Protein AF-A0AB33SML1-F1 (afdb_monomer_lite)

pLDDT: mean 74.77, std 20.61, range [31.34, 98.44]

Organism: Shigella flexneri (NCBI:txid623)

Secondary structure (DSSP, 8-state):
-TTTTT--HHHHHHHHHPPPPHHHHHHHHHHHHHHHHHHHTTT---HHHHHHHHHHTT----HHHHHHHHHHTT-----PPPP---------------SSTT----SSTTSEEEEEEEEEEETTEEEEEEEEEETTT--EEEEEEESS--HHHHHHHHHHHHHHH-PPTT-EEEE-S-TTTS-HHHHHHHHHTT-EEEEPPTT-GGGGHHHHHHHHHHHHHTGGG--BSSHHHHHHHHHHIIIIIIIII--BGGGTSB-HHHHHHHHHHHHHHHHTTT----EEEE-SSEEEEES--EEE-TTS-EEEEEEEEE-SSSSSEEEEEEEEE-TT--EEEE---TT-EEEEE-TT--EE---EEEEEE-TTS-EEEEEEPPEEE---EEEEE--

InterPro domains:
  IPR001584 Integrase, catalytic core [PF00665] (107-205)
  IPR001584 Integrase, catalytic core [PF13333] (212-265)
  IPR001584 Integrase, catalytic core [PS50994] (105-268)
  IPR012337 Ribonuclease H-like superfamily [SSF53098] (100-264)
  IPR025948 HTH-like domain [PF13276] (27-83)
  IPR036397 Ribonuclease H superfamily [G3DSA:3.30.420.10] (105-265)
  IPR048020 IS3 transposase [NF033516] (1-264)
  IPR050900 Transposase IS3/IS150/IS904 [PTHR46889] (1-267)

Radius of gyration: 28.96 Å; chains: 1; bounding box: 86×59×76 Å

Sequence (391 aa):
MCQVFGVSRSGYYNWVQHEPSDRKQSDERLKLEIKVAHIRTRETYGTRRLQTELAENGIIVGRDRLARLRKELRLRCKQKRKFRATTNPNHNLPVAPNLLNQTFAPTAPNQVWVADLTYVATQEGWLYLAGIKDVYTCEIVGYAMGERMTKELTGKALFMALRSQRPPAGLIHHSDRGSQYCAYDYRVIQEQSGLKTSMSRKGNCYDNAPMESFWGTLKNESLSHYRFNNRDEAISVIREYIEIFYNRQRRHSRLGNISPAAFRENIIRWLLKKRTNGSVRYCQYTSKVAMIYIEQLELIHKSGDVLYPVKITRKSSGKTAFHLVPFGLNKTHDLLEVEDASEAIRLVIDERHSIRCSTLTATITNKKGKRIKRTGIYSIKGVNIKEYNVR

Foldseek 3Di:
DCVVVVHDPVVVVCVVPPDDDPVRVVLVVVLVVLVVLCVVLLLADDLVLSQVVCVVVVHHDDSVSSVVSCVVVVRHGQFDDDDDDDDDQDDDDDWDDAPCPLVLDDPDWQQEKEKDKDWAQAQVGIKIKIWIATSVLRAGQFMAIDPDDALVRNVRRVVSNCLRPVHDANREYEYEPDVSCVDPVNVVVCVVSNYHYGYDTPRDPSSRVSVVVVVNVCCTSFRVPDHHNDPVVVVVRSCCCRPPNQQQPAFDVVQVGHHSVVSVVVVVVVVLCVVVVNDDAWEWDDDPWKTKTFNDKWWQFPQRKTWGFDYWDDDPPPAQWIFTDIWTAHPVRWTWDFPPFVGGFTFHQDPVRDGDGDWTWTFTQTPVRDTDIDTGHTDIPDGDIDIDTPD

Structure (mmCIF, N/CA/C/O backbone):
data_AF-A0AB33SML1-F1
#
_entry.id   AF-A0AB33SML1-F1
#
loop_
_atom_site.group_PDB
_atom_site.id
_atom_site.type_symbol
_atom_site.label_atom_id
_atom_site.label_alt_id
_atom_site.label_comp_id
_atom_site.label_asym_id
_atom_site.label_entity_id
_atom_site.label_seq_id
_atom_site.pdbx_PDB_ins_code
_atom_site.Cartn_x
_atom_site.Cartn_y
_atom_site.Cartn_z
_atom_site.occupancy
_atom_site.B_iso_or_equiv
_atom_site.auth_seq_id
_atom_site.auth_comp_id
_atom_site.auth_asym_id
_atom_site.auth_atom_id
_atom_site.pdbx_PDB_model_num
ATOM 1 N N . MET A 1 1 ? 45.020 -6.956 -39.368 1.00 81.31 1 MET A N 1
ATOM 2 C CA . MET A 1 1 ? 43.723 -7.172 -38.684 1.00 81.31 1 MET A CA 1
ATOM 3 C C . MET A 1 1 ? 42.748 -8.010 -39.519 1.00 81.31 1 MET A C 1
ATOM 5 O O . MET A 1 1 ? 42.583 -9.164 -39.169 1.00 81.31 1 MET A O 1
ATOM 9 N N . CYS A 1 2 ? 42.152 -7.523 -40.621 1.00 88.88 2 CYS A N 1
ATOM 10 C CA . CYS A 1 2 ? 41.155 -8.302 -41.392 1.00 88.88 2 CYS A CA 1
ATOM 11 C C . CYS A 1 2 ? 41.655 -9.684 -41.872 1.00 88.88 2 CYS A C 1
ATOM 13 O O . CYS A 1 2 ? 40.939 -10.667 -41.743 1.00 88.88 2 CYS A O 1
ATOM 15 N N . GLN A 1 3 ? 42.912 -9.778 -42.326 1.00 88.81 3 GLN A N 1
ATOM 16 C CA . GLN A 1 3 ? 43.559 -11.053 -42.685 1.00 88.81 3 GLN A CA 1
ATOM 17 C C . GLN A 1 3 ? 43.777 -11.994 -41.487 1.00 88.81 3 GLN A C 1
ATOM 19 O O . GLN A 1 3 ? 43.689 -13.200 -41.644 1.00 88.81 3 GLN A O 1
ATOM 24 N N . VAL A 1 4 ? 44.026 -11.448 -40.292 1.00 93.12 4 VAL A N 1
ATOM 25 C CA . VAL A 1 4 ? 44.257 -12.231 -39.062 1.00 93.12 4 VAL A CA 1
ATOM 26 C C . VAL A 1 4 ? 42.950 -12.852 -38.555 1.00 93.12 4 VAL A C 1
ATOM 28 O O . VAL A 1 4 ? 42.961 -13.959 -38.036 1.00 93.12 4 VAL A O 1
ATOM 31 N N . PHE A 1 5 ? 41.822 -12.156 -38.733 1.00 88.31 5 PHE A N 1
ATOM 32 C CA . PHE A 1 5 ? 40.496 -12.597 -38.278 1.00 88.31 5 PHE A CA 1
ATOM 33 C C . PHE A 1 5 ? 39.630 -13.235 -39.380 1.00 88.31 5 PHE A C 1
ATOM 35 O O . PHE A 1 5 ? 38.472 -13.548 -39.124 1.00 88.31 5 PHE A O 1
ATOM 42 N N . GLY A 1 6 ? 40.151 -13.408 -40.602 1.00 91.81 6 GLY A N 1
ATOM 43 C CA . GLY A 1 6 ? 39.415 -14.036 -41.710 1.00 91.81 6 GLY A CA 1
ATOM 44 C C . GLY A 1 6 ? 38.179 -13.260 -42.189 1.00 91.81 6 GLY A C 1
ATOM 45 O O . GLY A 1 6 ? 37.235 -13.864 -42.689 1.00 91.81 6 GLY A O 1
ATOM 46 N N . VAL A 1 7 ? 38.156 -11.930 -42.035 1.00 91.25 7 VAL A N 1
ATOM 47 C CA . VAL A 1 7 ? 37.022 -11.074 -42.436 1.00 91.25 7 VAL A CA 1
ATOM 48 C C . VAL A 1 7 ? 37.357 -10.226 -43.664 1.00 91.25 7 VAL A C 1
ATOM 50 O O . VAL A 1 7 ? 38.503 -9.817 -43.863 1.00 91.25 7 VAL A O 1
ATOM 53 N N . SER A 1 8 ? 36.356 -9.919 -44.496 1.00 93.00 8 SER A N 1
ATOM 54 C CA . SER A 1 8 ? 36.549 -9.045 -45.658 1.00 93.00 8 SER A CA 1
ATOM 55 C C . SER A 1 8 ? 36.752 -7.587 -45.231 1.00 93.00 8 SER A C 1
ATOM 57 O O . SER A 1 8 ? 36.138 -7.104 -44.277 1.00 93.00 8 SER A O 1
ATOM 59 N N . ARG A 1 9 ? 37.599 -6.847 -45.965 1.00 88.50 9 ARG A N 1
ATOM 60 C CA . ARG A 1 9 ? 37.806 -5.408 -45.711 1.00 88.50 9 ARG A CA 1
ATOM 61 C C . ARG A 1 9 ? 36.501 -4.621 -45.875 1.00 88.50 9 ARG A C 1
ATOM 63 O O . ARG A 1 9 ? 36.210 -3.763 -45.052 1.00 88.50 9 ARG A O 1
ATOM 70 N N . SER A 1 10 ? 35.700 -4.944 -46.893 1.00 87.12 10 SER A N 1
ATOM 71 C CA . SER A 1 10 ? 34.400 -4.308 -47.143 1.00 87.12 10 SER A CA 1
ATOM 72 C C . SER A 1 10 ? 33.392 -4.577 -46.025 1.00 87.12 10 SER A C 1
ATOM 74 O O . SER A 1 10 ? 32.721 -3.649 -45.588 1.00 87.12 10 SER A O 1
ATOM 76 N N . GLY A 1 11 ? 33.326 -5.806 -45.502 1.00 87.06 11 GLY A N 1
ATOM 77 C CA . GLY A 1 11 ? 32.474 -6.148 -44.360 1.00 87.06 11 GLY A CA 1
ATOM 78 C C . GLY A 1 11 ? 32.900 -5.432 -43.078 1.00 87.06 11 GLY A C 1
ATOM 79 O O . GLY A 1 11 ? 32.048 -4.937 -42.344 1.00 87.06 11 GLY A O 1
ATOM 80 N N . TYR A 1 12 ? 34.211 -5.302 -42.848 1.00 86.44 12 TYR A N 1
ATOM 81 C CA . TYR A 1 12 ? 34.743 -4.532 -41.724 1.00 86.44 12 TYR A CA 1
ATOM 82 C C . TYR A 1 12 ? 34.356 -3.051 -41.809 1.00 86.44 12 TYR A C 1
ATOM 84 O O . TYR A 1 12 ? 33.802 -2.518 -40.853 1.00 86.44 12 TYR A O 1
ATOM 92 N N . TYR A 1 13 ? 34.591 -2.388 -42.945 1.00 87.88 13 TYR A N 1
ATOM 93 C CA . TYR A 1 13 ? 34.244 -0.970 -43.084 1.00 87.88 13 TYR A CA 1
ATOM 94 C C . TYR A 1 13 ? 32.734 -0.727 -43.087 1.00 87.88 13 TYR A C 1
ATOM 96 O O . TYR A 1 13 ? 32.296 0.263 -42.508 1.00 87.88 13 TYR A O 1
ATOM 104 N N . ASN A 1 14 ? 31.939 -1.645 -43.647 1.00 83.94 14 ASN A N 1
ATOM 105 C CA . ASN A 1 14 ? 30.483 -1.584 -43.541 1.00 83.94 14 ASN A CA 1
ATOM 106 C C . ASN A 1 14 ? 30.053 -1.667 -42.071 1.00 83.94 14 ASN A C 1
ATOM 108 O O . ASN A 1 14 ? 29.314 -0.808 -41.622 1.00 83.94 14 ASN A O 1
ATOM 112 N N . TRP A 1 15 ? 30.600 -2.599 -41.281 1.00 81.25 15 TRP A N 1
ATOM 113 C CA . TRP A 1 15 ? 30.330 -2.679 -39.839 1.00 81.25 15 TRP A CA 1
ATOM 114 C C . TRP A 1 15 ? 30.772 -1.426 -39.063 1.00 81.25 15 TRP A C 1
ATOM 116 O O . TRP A 1 15 ? 30.033 -0.966 -38.195 1.00 81.25 15 TRP A O 1
ATOM 126 N N . VAL A 1 16 ? 31.943 -0.857 -39.381 1.00 82.81 16 VAL A N 1
ATOM 127 C CA . VAL A 1 16 ? 32.456 0.369 -38.738 1.00 82.81 16 VAL A CA 1
ATOM 128 C C . VAL A 1 16 ? 31.575 1.581 -39.042 1.00 82.81 16 VAL A C 1
ATOM 130 O O . VAL A 1 16 ? 31.341 2.394 -38.152 1.00 82.81 16 VAL A O 1
ATOM 133 N N . GLN A 1 17 ? 31.095 1.712 -40.280 1.00 84.00 17 GLN A N 1
ATOM 134 C CA . GLN A 1 17 ? 30.252 2.834 -40.703 1.00 84.00 17 GLN A CA 1
ATOM 135 C C . GLN A 1 17 ? 28.751 2.562 -40.549 1.00 84.00 17 GLN A C 1
ATOM 137 O O . GLN A 1 17 ? 27.939 3.419 -40.886 1.00 84.00 17 GLN A O 1
ATOM 142 N N . HIS A 1 18 ? 28.366 1.386 -40.045 1.00 79.88 18 HIS A N 1
ATOM 143 C CA . HIS A 1 18 ? 26.963 1.018 -39.943 1.00 79.88 18 HIS A CA 1
ATOM 144 C C . HIS A 1 18 ? 26.262 1.868 -38.887 1.00 79.88 18 HIS A C 1
ATOM 146 O O . HIS A 1 18 ? 26.600 1.828 -37.698 1.00 79.88 18 HIS A O 1
ATOM 152 N N . GLU A 1 19 ? 25.226 2.586 -39.307 1.00 81.25 19 GLU A N 1
ATOM 153 C CA . GLU A 1 19 ? 24.327 3.241 -38.371 1.00 81.25 19 GLU A CA 1
ATOM 154 C C . GLU A 1 19 ? 23.597 2.203 -37.501 1.00 81.25 19 GLU A C 1
ATOM 156 O O . GLU A 1 19 ? 23.385 1.056 -37.909 1.00 81.25 19 GLU A O 1
ATOM 161 N N . PRO A 1 20 ? 23.208 2.549 -36.262 1.00 83.38 20 PRO A N 1
ATOM 162 C CA . PRO A 1 20 ? 22.451 1.636 -35.422 1.00 83.38 20 PRO A CA 1
ATOM 163 C C . PRO A 1 20 ? 21.170 1.187 -36.131 1.00 83.38 20 PRO A C 1
ATOM 165 O O . PRO A 1 20 ? 20.349 2.022 -36.500 1.00 83.38 20 PRO A O 1
ATOM 168 N N . SER A 1 21 ? 20.959 -0.127 -36.242 1.00 87.94 21 SER A N 1
ATOM 169 C CA . SER A 1 21 ? 19.704 -0.667 -36.773 1.00 87.94 21 SER A CA 1
ATOM 170 C C . SER A 1 21 ? 18.492 -0.159 -35.987 1.00 87.94 21 SER A C 1
ATOM 172 O O . SER A 1 21 ? 18.600 0.133 -34.790 1.00 87.94 21 SER A O 1
ATOM 174 N N . ASP A 1 22 ? 17.312 -0.147 -36.607 1.00 88.19 22 ASP A N 1
ATOM 175 C CA . ASP A 1 22 ? 16.056 0.268 -35.959 1.00 88.19 22 ASP A CA 1
ATOM 176 C C . ASP A 1 22 ? 15.826 -0.434 -34.620 1.00 88.19 22 ASP A C 1
ATOM 178 O O . ASP A 1 22 ? 15.382 0.163 -33.635 1.00 88.19 22 ASP A O 1
ATOM 182 N N . ARG A 1 23 ? 16.201 -1.716 -34.545 1.00 88.19 23 ARG A N 1
ATOM 183 C CA . ARG A 1 23 ? 16.133 -2.498 -33.311 1.00 88.19 23 ARG A CA 1
ATOM 184 C C . ARG A 1 23 ? 17.064 -1.948 -32.234 1.00 88.19 23 ARG A C 1
ATOM 186 O O . ARG A 1 23 ? 16.650 -1.858 -31.080 1.00 88.19 23 ARG A O 1
ATOM 193 N N . LYS A 1 24 ? 18.300 -1.590 -32.590 1.00 89.31 24 LYS A N 1
ATOM 194 C CA . LYS A 1 24 ? 19.278 -1.008 -31.661 1.00 89.31 24 LYS A CA 1
ATOM 195 C C . LYS A 1 24 ? 18.820 0.373 -31.193 1.00 89.31 24 LYS A C 1
ATOM 197 O O . LYS A 1 24 ? 18.835 0.631 -29.995 1.00 89.31 24 LYS A O 1
ATOM 202 N N . GLN A 1 25 ? 18.307 1.209 -32.095 1.00 91.50 25 GLN A N 1
ATOM 203 C CA . GLN A 1 25 ? 17.731 2.510 -31.735 1.00 91.50 25 GLN A CA 1
ATOM 204 C C . GLN A 1 25 ? 16.506 2.370 -30.816 1.00 91.50 25 GLN A C 1
ATOM 206 O O . GLN A 1 25 ? 16.377 3.094 -29.829 1.00 91.50 25 GLN A O 1
ATOM 211 N N . SER A 1 26 ? 15.612 1.421 -31.109 1.00 92.94 26 SER A N 1
ATOM 212 C CA . SER A 1 26 ? 14.450 1.106 -30.269 1.00 92.94 26 SER A CA 1
ATOM 213 C C . SER A 1 26 ? 14.867 0.592 -28.887 1.00 92.94 26 SER A C 1
ATOM 215 O O . SER A 1 26 ? 14.260 0.967 -27.884 1.00 92.94 26 SER A O 1
ATOM 217 N N . ASP A 1 27 ? 15.908 -0.242 -28.815 1.00 95.12 27 ASP A N 1
ATOM 218 C CA . ASP A 1 27 ? 16.470 -0.721 -27.550 1.00 95.12 27 ASP A CA 1
ATOM 219 C C . ASP A 1 27 ? 17.057 0.428 -26.717 1.00 95.12 27 ASP A C 1
ATOM 221 O O . ASP A 1 27 ? 16.813 0.463 -25.514 1.00 95.12 27 ASP A O 1
ATOM 225 N N . GLU A 1 28 ? 17.764 1.389 -27.319 1.00 94.44 28 GLU A N 1
ATOM 226 C CA . GLU A 1 28 ? 18.300 2.550 -26.589 1.00 94.44 28 GLU A CA 1
ATOM 227 C C . GLU A 1 28 ? 17.195 3.470 -26.049 1.00 94.44 28 GLU A C 1
ATOM 229 O O . GLU A 1 28 ? 17.245 3.868 -24.881 1.00 94.44 28 GLU A O 1
ATOM 234 N N . ARG A 1 29 ? 16.133 3.722 -26.828 1.00 94.19 29 ARG A N 1
ATOM 235 C CA . ARG A 1 29 ? 14.944 4.444 -26.330 1.00 94.19 29 ARG A CA 1
ATOM 236 C C . ARG A 1 29 ? 14.301 3.704 -25.157 1.00 94.19 29 ARG A C 1
ATOM 238 O O . ARG A 1 29 ? 14.052 4.283 -24.104 1.00 94.19 29 ARG A O 1
ATOM 245 N N . LEU A 1 30 ? 14.103 2.395 -25.298 1.00 95.88 30 LEU A N 1
ATOM 246 C CA . LEU A 1 30 ? 13.518 1.564 -24.248 1.00 95.88 30 LEU A CA 1
ATOM 247 C C . LEU A 1 30 ? 14.406 1.490 -22.994 1.00 95.88 30 LEU A C 1
ATOM 249 O O . LEU A 1 30 ? 13.889 1.426 -21.881 1.00 95.88 30 LEU A O 1
ATOM 253 N N . LYS A 1 31 ? 15.736 1.524 -23.132 1.00 97.19 31 LYS A N 1
ATOM 254 C CA . LYS A 1 31 ? 16.663 1.584 -21.990 1.00 97.19 31 LYS A CA 1
ATOM 255 C C . LYS A 1 31 ? 16.444 2.839 -21.146 1.00 97.19 31 LYS A C 1
ATOM 257 O O . LYS A 1 31 ? 16.529 2.738 -19.920 1.00 97.19 31 LYS A O 1
ATOM 262 N N . LEU A 1 32 ? 16.151 3.986 -21.762 1.00 95.56 32 LEU A N 1
ATOM 263 C CA . LEU A 1 32 ? 15.813 5.216 -21.039 1.00 95.56 32 LEU A CA 1
ATOM 264 C C . LEU A 1 32 ? 14.543 5.019 -20.200 1.00 95.56 32 LEU A C 1
ATOM 266 O O . LEU A 1 32 ? 14.569 5.217 -18.986 1.00 95.56 32 LEU A O 1
ATOM 270 N N . GLU A 1 33 ? 13.479 4.515 -20.823 1.00 96.19 33 GLU A N 1
ATOM 271 C CA . GLU A 1 33 ? 12.199 4.248 -20.157 1.00 96.19 33 GLU A CA 1
ATOM 272 C C . GLU A 1 33 ? 12.335 3.246 -19.006 1.00 96.19 33 GLU A C 1
ATOM 274 O O . GLU A 1 33 ? 11.784 3.431 -17.919 1.00 96.19 33 GLU A O 1
ATOM 279 N N . ILE A 1 34 ? 13.145 2.201 -19.200 1.00 96.81 34 ILE A N 1
ATOM 280 C CA . ILE A 1 34 ? 13.464 1.223 -18.157 1.00 96.81 34 ILE A CA 1
ATOM 281 C C . ILE A 1 34 ? 14.149 1.901 -16.965 1.00 96.81 34 ILE A C 1
ATOM 283 O O . ILE A 1 34 ? 13.807 1.577 -15.827 1.00 96.81 34 ILE A O 1
ATOM 287 N N . LYS A 1 35 ? 15.102 2.817 -17.190 1.00 96.31 35 LYS A N 1
ATOM 288 C CA . LYS A 1 35 ? 15.784 3.548 -16.106 1.00 96.31 35 LYS A CA 1
ATOM 289 C C . LYS A 1 35 ? 14.810 4.446 -15.347 1.00 96.31 35 LYS A C 1
ATOM 291 O O . LYS A 1 35 ? 14.786 4.394 -14.119 1.00 96.31 35 LYS A O 1
ATOM 296 N N . VAL A 1 36 ? 13.983 5.209 -16.061 1.00 94.62 36 VAL A N 1
ATOM 297 C CA . VAL A 1 36 ? 12.977 6.099 -15.458 1.00 94.62 36 VAL A CA 1
ATOM 298 C C . VAL A 1 36 ? 11.992 5.292 -14.613 1.00 94.62 36 VAL A C 1
ATOM 300 O O . VAL A 1 36 ? 11.801 5.585 -13.432 1.00 94.62 36 VAL A O 1
ATOM 303 N N . ALA A 1 37 ? 11.434 4.214 -15.167 1.00 94.19 37 ALA A N 1
ATOM 304 C CA . ALA A 1 37 ? 10.523 3.335 -14.439 1.00 94.19 37 ALA A CA 1
ATOM 305 C C . ALA A 1 37 ? 11.213 2.646 -13.247 1.00 94.19 37 ALA A C 1
ATOM 307 O O . ALA A 1 37 ? 10.601 2.454 -12.194 1.00 94.19 37 ALA A O 1
ATOM 308 N N . HIS A 1 38 ? 12.496 2.292 -13.365 1.00 94.94 38 HIS A N 1
ATOM 309 C CA . HIS A 1 38 ? 13.263 1.706 -12.267 1.00 94.94 38 HIS A CA 1
ATOM 310 C C . HIS A 1 38 ? 13.414 2.678 -11.092 1.00 94.94 38 HIS A C 1
ATOM 312 O O . HIS A 1 38 ? 13.145 2.287 -9.958 1.00 94.94 38 HIS A O 1
ATOM 318 N N . ILE A 1 39 ? 13.751 3.942 -11.359 1.00 92.44 39 ILE A N 1
ATOM 319 C CA . ILE A 1 39 ? 13.863 4.989 -10.332 1.00 92.44 39 ILE A CA 1
ATOM 320 C C . ILE A 1 39 ? 12.489 5.293 -9.724 1.00 92.44 39 ILE A C 1
ATOM 322 O O . ILE A 1 39 ? 12.340 5.268 -8.502 1.00 92.44 39 ILE A O 1
ATOM 326 N N . ARG A 1 40 ? 11.455 5.487 -10.557 1.00 89.88 40 ARG A N 1
ATOM 327 C CA . ARG A 1 40 ? 10.078 5.766 -10.105 1.00 89.88 40 ARG A CA 1
ATOM 328 C C . ARG A 1 40 ? 9.535 4.677 -9.179 1.00 89.88 40 ARG A C 1
ATOM 330 O O . ARG A 1 40 ? 8.821 4.961 -8.224 1.00 89.88 40 ARG A O 1
ATOM 337 N N . THR A 1 41 ? 9.914 3.424 -9.426 1.00 91.19 41 THR A N 1
ATOM 338 C CA . THR A 1 41 ? 9.515 2.261 -8.612 1.00 91.19 41 THR A CA 1
ATOM 339 C C . THR A 1 41 ? 10.467 1.985 -7.443 1.00 91.19 41 THR A C 1
ATOM 341 O O . THR A 1 41 ? 10.446 0.893 -6.862 1.00 91.19 41 THR A O 1
ATOM 344 N N . ARG A 1 42 ? 11.308 2.968 -7.088 1.00 91.81 42 ARG A N 1
ATOM 345 C CA . ARG A 1 42 ? 12.308 2.917 -6.005 1.00 91.81 42 ARG A CA 1
ATOM 346 C C . ARG A 1 42 ? 13.279 1.759 -6.130 1.00 91.81 42 ARG A C 1
ATOM 348 O O . ARG A 1 42 ? 13.766 1.232 -5.135 1.00 91.81 42 ARG A O 1
ATOM 355 N N . GLU A 1 43 ? 13.511 1.320 -7.357 1.00 93.81 43 GLU A N 1
ATOM 356 C CA . GLU A 1 43 ? 14.364 0.187 -7.675 1.00 93.81 43 GLU A CA 1
ATOM 357 C C . GLU A 1 43 ? 13.852 -1.136 -7.075 1.00 93.81 43 GLU A C 1
ATOM 359 O O . GLU A 1 43 ? 14.597 -2.100 -6.960 1.00 93.81 43 GLU A O 1
ATOM 364 N N . THR A 1 44 ? 12.573 -1.240 -6.702 1.00 91.75 44 THR A N 1
ATOM 365 C CA . THR A 1 44 ? 12.024 -2.445 -6.040 1.00 91.75 44 THR A CA 1
ATOM 366 C C . THR A 1 44 ? 11.446 -3.464 -7.029 1.00 91.75 44 THR A C 1
ATOM 368 O O . THR A 1 44 ? 11.229 -4.636 -6.696 1.00 91.75 44 THR A O 1
ATOM 371 N N . TYR A 1 45 ? 11.165 -3.043 -8.267 1.00 92.75 45 TYR A N 1
ATOM 372 C CA . TYR A 1 45 ? 10.452 -3.870 -9.238 1.00 92.75 45 TYR A CA 1
ATOM 373 C C . TYR A 1 45 ? 11.394 -4.730 -10.077 1.00 92.75 45 TYR A C 1
ATOM 375 O O . TYR A 1 45 ? 12.240 -4.242 -10.830 1.00 92.75 45 TYR A O 1
ATOM 383 N N . GLY A 1 46 ? 11.169 -6.044 -10.019 1.00 90.75 46 GLY A N 1
ATOM 384 C CA . GLY A 1 46 ? 11.700 -7.015 -10.976 1.00 90.75 46 GLY A CA 1
ATOM 385 C C . GLY A 1 46 ? 10.985 -6.941 -12.328 1.00 90.75 46 GLY A C 1
ATOM 386 O O . GLY A 1 46 ? 10.033 -6.180 -12.499 1.00 90.75 46 GLY A O 1
ATOM 387 N N . THR A 1 47 ? 11.436 -7.740 -13.297 1.00 91.81 47 THR A N 1
ATOM 388 C CA . THR A 1 47 ? 10.972 -7.692 -14.696 1.00 91.81 47 THR A CA 1
ATOM 389 C C . THR A 1 47 ? 9.450 -7.736 -14.819 1.00 91.81 47 THR A C 1
ATOM 391 O O . THR A 1 47 ? 8.882 -6.934 -15.545 1.00 91.81 47 THR A O 1
ATOM 394 N N . ARG A 1 48 ? 8.775 -8.605 -14.054 1.00 89.62 48 ARG A N 1
ATOM 395 C CA . ARG A 1 48 ? 7.314 -8.771 -14.119 1.00 89.62 48 ARG A CA 1
ATOM 396 C C . ARG A 1 48 ? 6.545 -7.513 -13.706 1.00 89.62 48 ARG A C 1
ATOM 398 O O . ARG A 1 48 ? 5.653 -7.087 -14.424 1.00 89.62 48 ARG A O 1
ATOM 405 N N . ARG A 1 49 ? 6.897 -6.904 -12.566 1.00 91.44 49 ARG A N 1
ATOM 406 C CA . ARG A 1 49 ? 6.234 -5.672 -12.099 1.00 91.44 49 ARG A CA 1
ATOM 407 C C . ARG A 1 49 ? 6.579 -4.482 -12.992 1.00 91.44 49 ARG A C 1
ATOM 409 O O . ARG A 1 49 ? 5.703 -3.685 -13.297 1.00 91.44 49 ARG A O 1
ATOM 416 N N . LEU A 1 50 ? 7.828 -4.411 -13.453 1.00 93.81 50 LEU A N 1
ATOM 417 C CA . LEU A 1 50 ? 8.291 -3.339 -14.330 1.00 93.81 50 LEU A CA 1
ATOM 418 C C . LEU A 1 50 ? 7.655 -3.406 -15.728 1.00 93.81 50 LEU A C 1
ATOM 420 O O . LEU A 1 50 ? 7.419 -2.373 -16.332 1.00 93.81 50 LEU A O 1
ATOM 424 N N . GLN A 1 51 ? 7.336 -4.598 -16.236 1.00 94.50 51 GLN A N 1
ATOM 425 C CA . GLN A 1 51 ? 6.620 -4.744 -17.505 1.00 94.50 51 GLN A CA 1
ATOM 426 C C . GLN A 1 51 ? 5.223 -4.112 -17.439 1.00 94.50 51 GLN A C 1
ATOM 428 O O . GLN A 1 51 ? 4.858 -3.358 -18.331 1.00 94.50 51 GLN A O 1
ATOM 433 N N . THR A 1 52 ? 4.460 -4.386 -16.377 1.00 91.75 52 THR A N 1
ATOM 434 C CA . THR A 1 52 ? 3.145 -3.758 -16.161 1.00 91.75 52 THR A CA 1
ATOM 435 C C . THR A 1 52 ? 3.273 -2.251 -15.962 1.00 91.75 52 THR A C 1
ATOM 437 O O . THR A 1 52 ? 2.470 -1.496 -16.493 1.00 91.75 52 THR A O 1
ATOM 440 N N . GLU A 1 53 ? 4.319 -1.813 -15.258 1.00 91.88 53 GLU A N 1
ATOM 441 C CA . GLU A 1 53 ? 4.631 -0.394 -15.094 1.00 91.88 53 GLU A CA 1
ATOM 442 C C . GLU A 1 53 ? 4.852 0.312 -16.436 1.00 91.88 53 GLU A C 1
ATOM 444 O O . GLU A 1 53 ? 4.280 1.369 -16.678 1.00 91.88 53 GLU A O 1
ATOM 449 N N . LEU A 1 54 ? 5.647 -0.282 -17.326 1.00 92.50 54 LEU A N 1
ATOM 450 C CA . LEU A 1 54 ? 5.886 0.251 -18.666 1.00 92.50 54 LEU A CA 1
ATOM 451 C C . LEU A 1 54 ? 4.604 0.234 -19.511 1.00 92.50 54 LEU A C 1
ATOM 453 O O . LEU A 1 54 ? 4.295 1.230 -20.162 1.00 92.50 54 LEU A O 1
ATOM 457 N N . ALA A 1 55 ? 3.815 -0.841 -19.433 1.00 91.81 55 ALA A N 1
ATOM 458 C CA . ALA A 1 55 ? 2.561 -0.964 -20.172 1.00 91.81 55 ALA A CA 1
ATOM 459 C C . ALA A 1 55 ? 1.540 0.126 -19.797 1.00 91.81 55 ALA A C 1
ATOM 461 O O . ALA A 1 55 ? 0.896 0.678 -20.684 1.00 91.81 55 ALA A O 1
ATOM 462 N N . GLU A 1 56 ? 1.433 0.501 -18.517 1.00 86.50 56 GLU A N 1
ATOM 463 C CA . GLU A 1 56 ? 0.571 1.618 -18.087 1.00 86.50 56 GLU A CA 1
ATOM 464 C C . GLU A 1 56 ? 1.029 2.989 -18.608 1.00 86.50 56 GLU A C 1
ATOM 466 O O . GLU A 1 56 ? 0.234 3.923 -18.640 1.00 86.50 56 GLU A O 1
ATOM 471 N N . ASN A 1 57 ? 2.281 3.113 -19.057 1.00 84.75 57 ASN A N 1
ATOM 472 C CA . ASN A 1 57 ? 2.805 4.316 -19.713 1.00 84.75 57 ASN A CA 1
ATOM 473 C C . ASN A 1 57 ? 2.826 4.170 -21.247 1.00 84.75 57 ASN A C 1
ATOM 475 O O . ASN A 1 57 ? 3.544 4.893 -21.928 1.00 84.75 57 ASN A O 1
ATOM 479 N N . GLY A 1 58 ? 2.063 3.218 -21.797 1.00 91.94 58 GLY A N 1
ATOM 480 C CA . GLY A 1 58 ? 1.952 2.991 -23.241 1.00 91.94 58 GLY A CA 1
ATOM 481 C C . GLY A 1 58 ? 3.113 2.206 -23.860 1.00 91.94 58 GLY A C 1
ATOM 482 O O . GLY A 1 58 ? 3.161 2.045 -25.078 1.00 91.94 58 GLY A O 1
ATOM 483 N N . ILE A 1 59 ? 4.042 1.682 -23.056 1.00 92.00 59 ILE A N 1
ATOM 484 C CA . ILE A 1 59 ? 5.236 0.982 -23.544 1.00 92.00 59 ILE A CA 1
ATOM 485 C C . ILE A 1 59 ? 5.027 -0.527 -23.432 1.00 92.00 59 ILE A C 1
ATOM 487 O O . ILE A 1 59 ? 5.193 -1.138 -22.372 1.00 92.00 59 ILE A O 1
ATOM 491 N N . ILE A 1 60 ? 4.691 -1.151 -24.558 1.00 93.94 60 ILE A N 1
ATOM 492 C CA . ILE A 1 60 ? 4.482 -2.597 -24.639 1.00 93.94 60 ILE A CA 1
ATOM 493 C C . ILE A 1 60 ? 5.813 -3.281 -24.961 1.00 93.94 60 ILE A C 1
ATOM 495 O O . ILE A 1 60 ? 6.403 -3.087 -26.022 1.00 93.94 60 ILE A O 1
ATOM 499 N N . VAL A 1 61 ? 6.296 -4.111 -24.035 1.00 93.88 61 VAL A N 1
ATOM 500 C CA . VAL A 1 61 ? 7.564 -4.834 -24.181 1.00 93.88 61 VAL A CA 1
ATOM 501 C C . VAL A 1 61 ? 7.433 -6.280 -23.708 1.00 93.88 61 VAL A C 1
ATOM 503 O O . VAL A 1 61 ? 6.854 -6.562 -22.660 1.00 93.88 61 VAL A O 1
ATOM 506 N N . GLY A 1 62 ? 8.009 -7.213 -24.471 1.00 94.25 62 GLY A N 1
ATOM 507 C CA . GLY A 1 62 ? 8.127 -8.616 -24.074 1.00 94.25 62 GLY A CA 1
ATOM 508 C C . GLY A 1 62 ? 9.080 -8.810 -22.888 1.00 94.25 62 GLY A C 1
ATOM 509 O O . GLY A 1 62 ? 10.102 -8.129 -22.764 1.00 94.25 62 GLY A O 1
ATOM 510 N N . ARG A 1 63 ? 8.770 -9.778 -22.021 1.00 93.94 63 ARG A N 1
ATOM 511 C CA . ARG A 1 63 ? 9.501 -10.021 -20.767 1.00 93.94 63 ARG A CA 1
ATOM 512 C C . ARG A 1 63 ? 10.995 -10.276 -20.981 1.00 93.94 63 ARG A C 1
ATOM 514 O O . ARG A 1 63 ? 11.811 -9.756 -20.223 1.00 93.94 63 ARG A O 1
ATOM 521 N N . ASP A 1 64 ? 11.352 -11.034 -22.012 1.00 95.75 64 ASP A N 1
ATOM 522 C CA . ASP A 1 64 ? 12.740 -11.449 -22.239 1.00 95.75 64 ASP A CA 1
ATOM 523 C C . ASP A 1 64 ? 13.585 -10.301 -22.805 1.00 95.75 64 ASP A C 1
ATOM 525 O O . ASP A 1 64 ? 14.723 -10.098 -22.379 1.00 95.75 64 ASP A O 1
ATOM 529 N N . ARG A 1 65 ? 12.990 -9.458 -23.667 1.00 95.69 65 ARG A N 1
ATOM 530 C CA . ARG A 1 65 ? 13.605 -8.199 -24.121 1.00 95.69 65 ARG A CA 1
ATOM 531 C C . ARG A 1 65 ? 13.872 -7.278 -22.932 1.00 95.69 65 ARG A C 1
ATOM 533 O O . ARG A 1 65 ? 14.989 -6.793 -22.780 1.00 95.69 65 ARG A O 1
ATOM 540 N N . LEU A 1 66 ? 12.887 -7.105 -22.051 1.00 96.75 66 LEU A N 1
ATOM 541 C CA . LEU A 1 66 ? 13.039 -6.305 -20.835 1.00 96.75 66 LEU A CA 1
ATOM 542 C C . LEU A 1 66 ? 14.127 -6.869 -19.903 1.00 96.75 66 LEU A C 1
ATOM 544 O O . LEU A 1 66 ? 14.950 -6.114 -19.388 1.00 96.75 66 LEU A O 1
ATOM 548 N N . ALA A 1 67 ? 14.163 -8.188 -19.694 1.00 96.31 67 ALA A N 1
ATOM 549 C CA . ALA A 1 67 ? 15.166 -8.839 -18.851 1.00 96.31 67 ALA A CA 1
ATOM 550 C C . ALA A 1 67 ? 16.591 -8.669 -19.401 1.00 96.31 67 ALA A C 1
ATOM 552 O O . ALA A 1 67 ? 17.503 -8.328 -18.640 1.00 96.31 67 ALA A O 1
ATOM 553 N N . ARG A 1 68 ? 16.774 -8.851 -20.715 1.00 97.25 68 ARG A N 1
ATOM 554 C CA . ARG A 1 68 ? 18.053 -8.631 -21.402 1.00 97.25 68 ARG A CA 1
ATOM 555 C C . ARG A 1 68 ? 18.532 -7.190 -21.230 1.00 97.25 68 ARG A C 1
ATOM 557 O O . ARG A 1 68 ? 19.635 -6.981 -20.733 1.00 97.25 68 ARG A O 1
ATOM 564 N N . LEU A 1 69 ? 17.688 -6.205 -21.547 1.00 97.12 69 LEU A N 1
ATOM 565 C CA . LEU A 1 69 ? 18.058 -4.787 -21.458 1.00 97.12 69 LEU A CA 1
ATOM 566 C C . LEU A 1 69 ? 18.377 -4.355 -20.023 1.00 97.12 69 LEU A C 1
ATOM 568 O O . LEU A 1 69 ? 19.335 -3.623 -19.794 1.00 97.12 69 LEU A O 1
ATOM 572 N N . ARG A 1 70 ? 17.648 -4.866 -19.023 1.00 96.81 70 ARG A N 1
ATOM 573 C CA . ARG A 1 70 ? 17.990 -4.633 -17.609 1.00 96.81 70 ARG A CA 1
ATOM 574 C C . ARG A 1 70 ? 19.357 -5.195 -17.231 1.00 96.81 70 ARG A C 1
ATOM 576 O O . ARG A 1 70 ? 20.059 -4.572 -16.437 1.00 96.81 70 ARG A O 1
ATOM 583 N N . LYS A 1 71 ? 19.718 -6.370 -17.759 1.00 96.50 71 LYS A N 1
ATOM 584 C CA . LYS A 1 71 ? 21.031 -6.987 -17.530 1.00 96.50 71 LYS A CA 1
ATOM 585 C C . LYS A 1 71 ? 22.141 -6.147 -18.163 1.00 96.50 71 LYS A C 1
ATOM 587 O O . LYS A 1 71 ? 23.135 -5.899 -17.489 1.00 96.50 71 LYS A O 1
ATOM 592 N N . GLU A 1 72 ? 21.945 -5.670 -19.392 1.00 96.44 72 GLU A N 1
ATOM 593 C CA . GLU A 1 72 ? 22.878 -4.758 -20.077 1.00 96.44 72 GLU A CA 1
ATOM 594 C C . GLU A 1 72 ? 23.080 -3.455 -19.292 1.00 96.44 72 GLU A C 1
ATOM 596 O O . GLU A 1 72 ? 24.211 -3.029 -19.080 1.00 96.44 72 GLU A O 1
ATOM 601 N N . LEU A 1 73 ? 21.994 -2.871 -18.775 1.00 96.38 73 LEU A N 1
ATOM 602 C CA . LEU A 1 73 ? 22.028 -1.675 -17.926 1.00 96.38 73 LEU A CA 1
ATOM 603 C C . LEU A 1 73 ? 22.534 -1.929 -16.496 1.00 96.38 73 LEU A C 1
ATOM 605 O O . LEU A 1 73 ? 22.606 -0.993 -15.704 1.00 96.38 73 LEU A O 1
ATOM 609 N N . ARG A 1 74 ? 22.840 -3.183 -16.141 1.00 95.94 74 ARG A N 1
ATOM 610 C CA . ARG A 1 74 ? 23.263 -3.609 -14.796 1.00 95.94 74 ARG A CA 1
ATOM 611 C C . ARG A 1 74 ? 22.276 -3.228 -13.680 1.00 95.94 74 ARG A C 1
ATOM 613 O O . ARG A 1 74 ? 22.663 -3.124 -12.520 1.00 95.94 74 ARG A O 1
ATOM 620 N N . LEU A 1 75 ? 20.987 -3.090 -13.999 1.00 94.19 75 LEU A N 1
ATOM 621 C CA . LEU A 1 75 ? 19.958 -2.731 -13.019 1.00 94.19 75 LEU A CA 1
ATOM 622 C C . LEU A 1 75 ? 19.595 -3.930 -12.135 1.00 94.19 75 LEU A C 1
ATOM 624 O O . LEU A 1 75 ? 19.271 -5.024 -12.622 1.00 94.19 75 LEU A O 1
ATOM 628 N N . ARG A 1 76 ? 19.589 -3.715 -10.819 1.00 90.62 76 ARG A N 1
ATOM 629 C CA . ARG A 1 76 ? 19.245 -4.713 -9.797 1.00 90.62 76 ARG A CA 1
ATOM 630 C C . ARG A 1 76 ? 18.145 -4.179 -8.899 1.00 90.62 76 ARG A C 1
ATOM 632 O O . ARG A 1 76 ? 18.022 -2.980 -8.722 1.00 90.62 76 ARG A O 1
ATOM 639 N N . CYS A 1 77 ? 17.313 -5.076 -8.375 1.00 89.94 77 CYS A N 1
ATOM 640 C CA . CYS A 1 77 ? 16.294 -4.645 -7.426 1.00 89.94 77 CYS A CA 1
ATOM 641 C C . CYS A 1 77 ? 16.934 -4.420 -6.057 1.00 89.94 77 CYS A C 1
ATOM 643 O O . CYS A 1 77 ? 17.729 -5.263 -5.631 1.00 89.94 77 CYS A O 1
ATOM 645 N N . LYS A 1 78 ? 16.541 -3.359 -5.351 1.00 85.44 78 LYS A N 1
ATOM 646 C CA . LYS A 1 78 ? 16.873 -3.182 -3.937 1.00 85.44 78 LYS A CA 1
ATOM 647 C C . LYS A 1 78 ? 16.330 -4.361 -3.132 1.00 85.44 78 LYS A C 1
ATOM 649 O O . LYS A 1 78 ? 15.159 -4.729 -3.244 1.00 85.44 78 LYS A O 1
ATOM 654 N N . GLN A 1 79 ? 17.222 -5.000 -2.382 1.00 76.50 79 GLN A N 1
ATOM 655 C CA . GLN A 1 79 ? 16.903 -6.101 -1.485 1.00 76.50 79 GLN A CA 1
ATOM 656 C C . GLN A 1 79 ? 17.720 -5.965 -0.201 1.00 76.50 79 GLN A C 1
ATOM 658 O O . GLN A 1 79 ? 18.921 -5.691 -0.236 1.00 76.50 79 GLN A O 1
ATOM 663 N N . LYS A 1 80 ? 17.079 -6.218 0.937 1.00 73.62 80 LYS A N 1
ATOM 664 C CA . LYS A 1 80 ? 17.738 -6.483 2.210 1.00 73.62 80 LYS A CA 1
ATOM 665 C C . LYS A 1 80 ? 18.486 -7.814 2.108 1.00 73.62 80 LYS A C 1
ATOM 667 O O . LYS A 1 80 ? 17.958 -8.803 1.599 1.00 73.62 80 LYS A O 1
ATOM 672 N N . ARG A 1 81 ? 19.706 -7.866 2.646 1.00 61.44 81 ARG A N 1
ATOM 673 C CA . ARG A 1 81 ? 20.451 -9.122 2.821 1.00 61.44 81 ARG A CA 1
ATOM 674 C C . ARG A 1 81 ? 19.608 -10.096 3.661 1.00 61.44 81 ARG A C 1
ATOM 676 O O . ARG A 1 81 ? 19.074 -9.700 4.698 1.00 61.44 81 ARG A O 1
ATOM 683 N N . LYS A 1 82 ? 19.457 -11.348 3.206 1.00 53.38 82 LYS A N 1
ATOM 684 C CA . LYS A 1 82 ? 18.662 -12.368 3.916 1.00 53.38 82 LYS A CA 1
ATOM 685 C C . LYS A 1 82 ? 19.164 -12.522 5.356 1.00 53.38 82 LYS A C 1
ATOM 687 O O . LYS A 1 82 ? 20.346 -12.779 5.567 1.00 53.38 82 LYS A O 1
ATOM 692 N N . PHE A 1 83 ? 18.254 -12.405 6.319 1.00 50.19 83 PHE A N 1
ATOM 693 C CA . PHE A 1 83 ? 18.485 -12.829 7.697 1.00 50.19 83 PHE A CA 1
ATOM 694 C C . PHE A 1 83 ? 18.227 -14.341 7.783 1.00 50.19 83 PHE A C 1
ATOM 696 O O . PHE A 1 83 ? 17.191 -14.8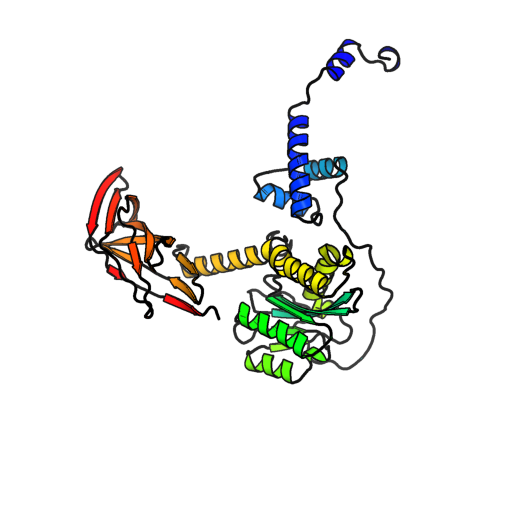03 7.303 1.00 50.19 83 PHE A O 1
ATOM 703 N N . ARG A 1 84 ? 19.167 -15.118 8.337 1.00 37.75 84 ARG A N 1
ATOM 704 C CA . ARG A 1 84 ? 18.943 -16.530 8.690 1.00 37.75 84 ARG A CA 1
ATOM 705 C C . ARG A 1 84 ? 18.356 -16.562 10.100 1.00 37.75 84 ARG A C 1
ATOM 707 O O . ARG A 1 84 ? 19.022 -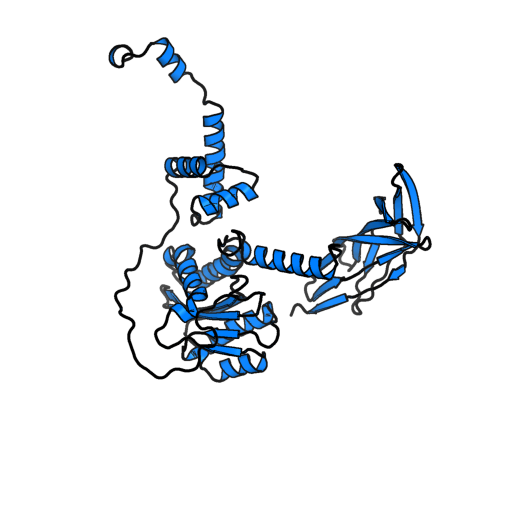16.124 11.027 1.00 37.75 84 ARG A O 1
ATOM 714 N N . ALA A 1 85 ? 17.120 -17.036 10.240 1.00 36.53 85 ALA A N 1
ATOM 715 C CA . ALA A 1 85 ? 16.496 -17.244 11.543 1.00 36.53 85 ALA A CA 1
ATOM 716 C C . ALA A 1 85 ? 16.956 -18.586 12.141 1.00 36.53 85 ALA A C 1
ATOM 718 O O . ALA A 1 85 ? 16.993 -19.588 11.427 1.00 36.53 85 ALA A O 1
ATOM 719 N N . THR A 1 86 ? 17.301 -18.591 13.429 1.00 33.16 86 THR A N 1
ATOM 720 C CA . THR A 1 86 ? 17.919 -19.721 14.155 1.00 33.16 86 THR A CA 1
ATOM 721 C C . THR A 1 86 ? 17.038 -20.285 15.277 1.00 33.16 86 THR A C 1
ATOM 723 O O . THR A 1 86 ? 17.556 -20.914 16.194 1.00 33.16 86 THR A O 1
ATOM 726 N N . THR A 1 87 ? 15.715 -20.088 15.243 1.00 34.31 87 THR A N 1
ATOM 727 C CA . THR A 1 87 ? 14.849 -20.434 16.387 1.00 34.31 87 THR A CA 1
ATOM 728 C C . THR A 1 87 ? 13.737 -21.417 16.014 1.00 34.31 87 THR A C 1
ATOM 730 O O . THR A 1 87 ? 12.992 -21.193 15.062 1.00 34.31 87 THR A O 1
ATOM 733 N N . ASN A 1 88 ? 13.647 -22.504 16.787 1.00 34.59 88 ASN A N 1
ATOM 734 C CA . ASN A 1 88 ? 12.678 -23.598 16.676 1.00 34.59 88 ASN A CA 1
ATOM 735 C C . ASN A 1 88 ? 11.379 -23.254 17.461 1.00 34.59 88 ASN A C 1
ATOM 737 O O . ASN A 1 88 ? 11.509 -22.867 18.622 1.00 34.59 88 ASN A O 1
ATOM 741 N N . PRO A 1 89 ? 10.150 -23.359 16.903 1.00 36.91 89 PRO A N 1
ATOM 742 C CA . PRO A 1 89 ? 8.952 -22.714 17.470 1.00 36.91 89 PRO A CA 1
ATOM 743 C C . PRO A 1 89 ? 8.101 -23.550 18.453 1.00 36.91 89 PRO A C 1
ATOM 745 O O . PRO A 1 89 ? 6.984 -23.145 18.768 1.00 36.91 89 PRO A O 1
ATOM 748 N N . ASN A 1 90 ? 8.546 -24.710 18.943 1.00 35.94 90 ASN A N 1
ATOM 749 C CA . ASN A 1 90 ? 7.674 -25.587 19.743 1.00 35.94 90 ASN A CA 1
ATOM 750 C C . ASN A 1 90 ? 7.494 -25.127 21.207 1.00 35.94 90 ASN A C 1
ATOM 752 O O . ASN A 1 90 ? 8.444 -25.171 21.986 1.00 35.94 90 ASN A O 1
ATOM 756 N N . HIS A 1 91 ? 6.258 -24.808 21.625 1.00 44.38 91 HIS A N 1
ATOM 757 C CA . HIS A 1 91 ? 5.847 -24.902 23.037 1.00 44.38 91 HIS A CA 1
ATOM 758 C C . HIS A 1 91 ? 4.359 -25.281 23.204 1.00 44.38 91 HIS A C 1
ATOM 760 O O . HIS A 1 91 ? 3.519 -24.908 22.387 1.00 44.38 91 HIS A O 1
ATOM 766 N N . ASN A 1 92 ? 3.999 -25.870 24.353 1.00 40.88 92 ASN A N 1
ATOM 767 C CA . ASN A 1 92 ? 2.628 -26.257 24.735 1.00 40.88 92 ASN A CA 1
ATOM 768 C C . ASN A 1 92 ? 2.046 -25.361 25.854 1.00 40.88 92 ASN A C 1
ATOM 770 O O . ASN A 1 92 ? 2.318 -25.596 27.025 1.00 40.88 92 ASN A O 1
ATOM 774 N N . LEU A 1 93 ? 1.215 -24.360 25.523 1.00 34.16 93 LEU A N 1
ATOM 775 C CA . LEU A 1 93 ? 0.417 -23.597 26.509 1.00 34.16 93 LEU A CA 1
ATOM 776 C C . LEU A 1 93 ? -1.042 -23.427 26.028 1.00 34.16 93 LEU A C 1
ATOM 778 O O . LEU A 1 93 ? -1.255 -23.328 24.817 1.00 34.16 93 LEU A O 1
ATOM 782 N N . PRO A 1 94 ? -2.034 -23.358 26.942 1.00 32.94 94 PRO A N 1
ATOM 783 C CA . PRO A 1 94 ? -3.465 -23.366 26.612 1.00 32.94 94 PRO A CA 1
ATOM 784 C C . PRO A 1 94 ? -3.949 -22.122 25.836 1.00 32.94 94 PRO A C 1
ATOM 786 O O . PRO A 1 94 ? -3.404 -21.018 25.931 1.00 32.94 94 PRO A O 1
ATOM 789 N N . VAL A 1 95 ? -4.966 -22.333 24.992 1.00 43.94 95 VAL A N 1
ATOM 790 C CA . VAL A 1 95 ? -5.229 -21.578 23.754 1.00 43.94 95 VAL A CA 1
ATOM 791 C C . VAL A 1 95 ? -6.611 -20.906 23.786 1.00 43.94 95 VAL A C 1
ATOM 793 O O . VAL A 1 95 ? -7.620 -21.591 23.860 1.00 43.94 95 VAL A O 1
ATOM 796 N N . ALA A 1 96 ? -6.678 -19.575 23.653 1.00 36.50 96 ALA A N 1
ATOM 797 C CA . ALA A 1 96 ? -7.916 -18.877 23.279 1.00 36.50 96 ALA A CA 1
ATOM 798 C C . ALA A 1 96 ? -8.309 -19.179 21.808 1.00 36.50 96 ALA A C 1
ATOM 800 O O . ALA A 1 96 ? -7.402 -19.316 20.976 1.00 36.50 96 ALA A O 1
ATOM 801 N N . PRO A 1 97 ? -9.611 -19.273 21.463 1.00 44.47 97 PRO A N 1
ATOM 802 C CA . PRO A 1 97 ? -10.076 -19.705 20.141 1.00 44.47 97 PRO A CA 1
ATOM 803 C C . PRO A 1 97 ? -9.688 -18.725 19.016 1.00 44.47 97 PRO A C 1
ATOM 805 O O . PRO A 1 97 ? -10.020 -17.543 19.046 1.00 44.47 97 PRO A O 1
ATOM 808 N N . ASN A 1 98 ? -8.983 -19.240 18.002 1.00 51.78 98 ASN A N 1
ATOM 809 C CA . ASN A 1 98 ? -8.582 -18.520 16.788 1.00 51.78 98 ASN A CA 1
ATOM 810 C C . ASN A 1 98 ? -9.737 -18.557 15.769 1.00 51.78 98 ASN A C 1
ATOM 812 O O . ASN A 1 98 ? -10.003 -19.603 15.183 1.00 51.78 98 ASN A O 1
ATOM 816 N N . LEU A 1 99 ? -10.415 -17.426 15.547 1.00 53.31 99 LEU A N 1
ATOM 817 C CA . LEU A 1 99 ? -11.531 -17.333 14.588 1.00 53.31 99 LEU A CA 1
ATOM 818 C C . LEU A 1 99 ? -11.091 -17.333 13.110 1.00 53.31 99 LEU A C 1
ATOM 820 O O . LEU A 1 99 ? -11.930 -17.521 12.235 1.00 53.31 99 LEU A O 1
ATOM 824 N N . LEU A 1 100 ? -9.807 -17.097 12.816 1.00 54.91 100 LEU A N 1
ATOM 825 C CA . LEU A 1 100 ? -9.286 -16.980 11.449 1.00 54.91 100 LEU A CA 1
ATOM 826 C C . LEU A 1 100 ? -8.716 -18.292 10.908 1.00 54.91 100 LEU A C 1
ATOM 828 O O . LEU A 1 100 ? -8.766 -18.484 9.699 1.00 54.91 100 LEU A O 1
ATOM 832 N N . ASN A 1 101 ? -8.191 -19.184 11.762 1.00 59.19 101 ASN A N 1
ATOM 833 C CA . ASN A 1 101 ? -7.620 -20.491 11.382 1.00 59.19 101 ASN A CA 1
ATOM 834 C C . ASN A 1 101 ? -6.811 -20.441 10.061 1.00 59.19 101 ASN A C 1
ATOM 836 O O . ASN A 1 101 ? -6.953 -21.307 9.204 1.00 59.19 101 ASN A O 1
ATOM 840 N N . GLN A 1 102 ? -6.009 -19.384 9.868 1.00 60.53 102 GLN A N 1
ATOM 841 C CA . GLN A 1 102 ? -5.179 -19.142 8.671 1.00 60.53 102 GLN A CA 1
ATOM 842 C C . GLN A 1 102 ? -5.942 -19.024 7.336 1.00 60.53 102 GLN A C 1
ATOM 844 O O . GLN A 1 102 ? -5.345 -19.013 6.259 1.00 60.53 102 GLN A O 1
ATOM 849 N N . THR A 1 103 ? -7.262 -18.863 7.380 1.00 63.56 103 THR A N 1
ATOM 850 C CA . THR A 1 103 ? -8.110 -18.669 6.204 1.00 63.56 103 THR A CA 1
ATOM 851 C C . THR A 1 103 ? -8.238 -17.174 5.905 1.00 63.56 103 THR A C 1
ATOM 853 O O . THR A 1 103 ? -9.228 -16.522 6.230 1.00 63.56 103 THR A O 1
ATOM 856 N N . PHE A 1 104 ? -7.212 -16.595 5.278 1.00 70.12 104 PHE A N 1
ATOM 857 C CA . PHE A 1 104 ? -7.181 -15.176 4.884 1.00 70.12 104 PHE A CA 1
ATOM 858 C C . PHE A 1 104 ? -7.936 -14.916 3.570 1.00 70.12 104 PHE A C 1
ATOM 860 O O . PHE A 1 104 ? -7.376 -14.369 2.617 1.00 70.12 104 PHE A O 1
ATOM 867 N N . ALA A 1 105 ? -9.205 -15.319 3.508 1.00 79.25 105 ALA A N 1
ATOM 868 C CA . ALA A 1 105 ? -10.033 -15.232 2.304 1.00 79.25 105 ALA A CA 1
ATOM 869 C C . ALA A 1 105 ? -11.292 -14.361 2.496 1.00 79.25 105 ALA A C 1
ATOM 871 O O . ALA A 1 105 ? -12.403 -14.835 2.253 1.00 79.25 105 ALA A O 1
ATOM 872 N N . PRO A 1 106 ? -11.166 -13.088 2.930 1.00 83.81 106 PRO A N 1
ATOM 873 C CA . PRO A 1 106 ? -12.303 -12.175 2.886 1.00 83.81 106 PRO A CA 1
ATOM 874 C C . PRO A 1 106 ? -12.776 -11.992 1.437 1.00 83.81 106 PRO A C 1
ATOM 876 O O . PRO A 1 106 ? -11.988 -12.046 0.491 1.00 83.81 106 PRO A O 1
ATOM 879 N N . THR A 1 107 ? -14.071 -11.753 1.272 1.00 79.44 107 THR A N 1
ATOM 880 C CA . THR A 1 107 ? -14.746 -11.563 -0.022 1.00 79.44 107 THR A CA 1
ATOM 881 C C . THR A 1 107 ? -15.075 -10.099 -0.308 1.00 79.44 107 THR A C 1
ATOM 883 O O . THR A 1 107 ? -15.439 -9.758 -1.433 1.00 79.44 107 THR A O 1
ATOM 886 N N . ALA A 1 108 ? -14.941 -9.223 0.690 1.00 79.94 108 ALA A N 1
ATOM 887 C CA . ALA A 1 108 ? -15.185 -7.791 0.574 1.00 79.94 108 ALA A CA 1
ATOM 888 C C . ALA A 1 108 ? -14.249 -6.980 1.492 1.00 79.94 108 ALA A C 1
ATOM 890 O O . ALA A 1 108 ? -13.705 -7.533 2.455 1.00 79.94 108 ALA A O 1
ATOM 891 N N . PRO A 1 109 ? -14.066 -5.668 1.222 1.00 86.88 109 PRO A N 1
ATOM 892 C CA . PRO A 1 109 ? -13.336 -4.781 2.122 1.00 86.88 109 PRO A CA 1
ATOM 893 C C . PRO A 1 109 ? -13.980 -4.764 3.508 1.00 86.88 109 PRO A C 1
ATOM 895 O O . PRO A 1 109 ? -15.191 -4.959 3.630 1.00 86.88 109 PRO A O 1
ATOM 898 N N . ASN A 1 110 ? -13.190 -4.473 4.538 1.00 88.75 110 ASN A N 1
ATOM 899 C CA . ASN A 1 110 ? -13.657 -4.292 5.910 1.00 88.75 110 ASN A CA 1
ATOM 900 C C . ASN A 1 110 ? -14.371 -5.525 6.497 1.00 88.75 110 ASN A C 1
ATOM 902 O O . ASN A 1 110 ? -15.247 -5.406 7.349 1.00 88.75 110 ASN A O 1
ATOM 906 N N . GLN A 1 111 ? -14.001 -6.726 6.050 1.00 86.38 111 GLN A N 1
ATOM 907 C CA . GLN A 1 111 ? -14.416 -7.974 6.700 1.00 86.38 111 GLN A CA 1
ATOM 908 C C . GLN A 1 111 ? -13.375 -8.469 7.701 1.00 86.38 111 GLN A C 1
ATOM 910 O O . GLN A 1 111 ? -13.732 -8.981 8.759 1.00 86.38 111 GLN A O 1
ATOM 915 N N . VAL A 1 112 ? -12.091 -8.317 7.363 1.00 92.62 112 VAL A N 1
ATOM 916 C CA . VAL A 1 112 ? -10.971 -8.752 8.197 1.00 92.62 112 VAL A CA 1
ATOM 917 C C . VAL A 1 112 ? -9.874 -7.700 8.159 1.00 92.62 112 VAL A C 1
ATOM 919 O O . VAL A 1 112 ? -9.290 -7.430 7.102 1.00 92.62 112 VAL A O 1
ATOM 922 N N . TRP A 1 113 ? -9.566 -7.153 9.328 1.00 95.94 113 TRP A N 1
ATOM 923 C CA . TRP A 1 113 ? -8.354 -6.387 9.569 1.00 95.94 113 TRP A CA 1
ATOM 924 C C . TRP A 1 113 ? -7.372 -7.218 10.375 1.00 95.94 113 TRP A C 1
ATOM 926 O O . TRP A 1 113 ? -7.751 -7.899 11.324 1.00 95.94 113 TRP A O 1
ATOM 936 N N . VAL A 1 114 ? -6.104 -7.135 9.996 1.00 94.88 114 VAL A N 1
ATOM 937 C CA . VAL A 1 114 ? -4.994 -7.658 10.791 1.00 94.88 114 VAL A CA 1
ATOM 938 C C . VAL A 1 114 ? -4.195 -6.492 11.361 1.00 94.88 114 VAL A C 1
ATOM 940 O O . VAL A 1 114 ? -4.028 -5.469 10.691 1.00 94.88 114 VAL A O 1
ATOM 943 N N . ALA A 1 115 ? -3.709 -6.634 12.586 1.00 94.88 115 ALA A N 1
ATOM 944 C CA . ALA A 1 115 ? -2.963 -5.622 13.312 1.00 94.88 115 ALA A CA 1
ATOM 945 C C . ALA A 1 115 ? -1.698 -6.217 13.925 1.00 94.88 115 ALA A C 1
ATOM 947 O O . ALA A 1 115 ? -1.690 -7.352 14.400 1.00 94.88 115 ALA A O 1
ATOM 948 N N . ASP A 1 116 ? -0.628 -5.434 13.908 1.00 93.19 116 ASP A N 1
ATOM 949 C CA . ASP A 1 116 ? 0.639 -5.791 14.539 1.00 93.19 116 ASP A CA 1
ATOM 950 C C . ASP A 1 116 ? 1.476 -4.529 14.786 1.00 93.19 116 ASP A C 1
ATOM 952 O O . ASP A 1 116 ? 1.132 -3.427 14.340 1.00 93.19 116 ASP A O 1
ATOM 956 N N . LEU A 1 117 ? 2.561 -4.673 15.534 1.00 91.75 117 LEU A N 1
ATOM 957 C CA . LEU A 1 117 ? 3.503 -3.615 15.838 1.00 91.75 117 LEU A CA 1
ATOM 958 C C . LEU A 1 117 ? 4.917 -4.041 15.450 1.00 91.75 117 LEU A C 1
ATOM 960 O O . LEU A 1 117 ? 5.366 -5.155 15.696 1.00 91.75 117 LEU A O 1
ATOM 964 N N . THR A 1 118 ? 5.667 -3.108 14.881 1.00 94.31 118 THR A N 1
ATOM 965 C CA . THR A 1 118 ? 7.091 -3.283 14.618 1.00 94.31 118 THR A CA 1
ATOM 966 C C . THR A 1 118 ? 7.892 -2.100 15.149 1.00 94.31 118 THR A C 1
ATOM 968 O O . THR A 1 118 ? 7.334 -1.125 15.646 1.00 94.31 118 THR A O 1
ATOM 971 N N . TYR A 1 119 ? 9.214 -2.186 15.077 1.00 94.44 119 TYR A N 1
ATOM 972 C CA . TYR A 1 119 ? 10.112 -1.138 15.547 1.00 94.44 119 TYR A CA 1
ATOM 973 C C . TYR A 1 119 ? 11.212 -0.850 14.522 1.00 94.44 119 TYR A C 1
ATOM 975 O O . TYR A 1 119 ? 11.605 -1.716 13.729 1.00 94.44 119 TYR A O 1
ATOM 983 N N . VAL A 1 120 ? 11.683 0.394 14.530 1.00 95.00 120 VAL A N 1
ATOM 984 C CA . VAL A 1 120 ? 12.657 0.958 13.593 1.00 95.00 120 VAL A CA 1
ATOM 985 C C . VAL A 1 120 ? 13.774 1.615 14.394 1.00 95.00 120 VAL A C 1
ATOM 987 O O . VAL A 1 120 ? 13.503 2.363 15.329 1.00 95.00 120 VAL A O 1
ATOM 990 N N . ALA A 1 121 ? 15.025 1.296 14.062 1.00 95.56 121 ALA A N 1
ATOM 991 C CA . ALA A 1 121 ? 16.189 1.862 14.738 1.00 95.56 121 ALA A CA 1
ATOM 992 C C . ALA A 1 121 ? 16.477 3.279 14.224 1.00 95.56 121 ALA A C 1
ATOM 994 O O . ALA A 1 121 ? 16.535 3.484 13.008 1.00 95.56 121 ALA A O 1
ATOM 995 N N . THR A 1 122 ? 16.722 4.213 15.140 1.00 96.81 122 THR A N 1
ATOM 996 C CA . THR A 1 122 ? 17.291 5.544 14.875 1.00 96.81 122 THR A CA 1
ATOM 997 C C . THR A 1 122 ? 18.457 5.791 15.839 1.00 96.81 122 THR A C 1
ATOM 999 O O . THR A 1 122 ? 18.661 5.009 16.773 1.00 96.81 122 THR A O 1
ATOM 1002 N N . GLN A 1 123 ? 19.242 6.853 15.636 1.00 96.56 123 GLN A N 1
ATOM 1003 C CA . GLN A 1 123 ? 20.322 7.193 16.576 1.00 96.56 123 GLN A CA 1
ATOM 1004 C C . GLN A 1 123 ? 19.804 7.722 17.928 1.00 96.56 123 GLN A C 1
ATOM 1006 O O . GLN A 1 123 ? 20.527 7.672 18.916 1.00 96.56 123 GLN A O 1
ATOM 1011 N N . GLU A 1 124 ? 18.535 8.130 18.018 1.00 95.81 124 GLU A N 1
ATOM 1012 C CA . GLU A 1 124 ? 17.878 8.533 19.274 1.00 95.81 124 GLU A CA 1
ATOM 1013 C C . GLU A 1 124 ? 17.209 7.353 20.011 1.00 95.81 124 GLU A C 1
ATOM 1015 O O . GLU A 1 124 ? 16.542 7.533 21.038 1.00 95.81 124 GLU A O 1
ATOM 1020 N N . GLY A 1 125 ? 17.323 6.140 19.463 1.00 95.06 125 GLY A N 1
ATOM 1021 C CA . GLY A 1 125 ? 16.714 4.915 19.970 1.00 95.06 125 GLY A CA 1
ATOM 1022 C C . GLY A 1 125 ? 15.617 4.366 19.057 1.00 95.06 125 GLY A C 1
ATOM 1023 O O . GLY A 1 125 ? 15.585 4.595 17.852 1.00 95.06 125 GLY A O 1
ATOM 1024 N N . TRP A 1 126 ? 14.711 3.571 19.624 1.00 96.88 126 TRP A N 1
ATOM 1025 C CA . TRP A 1 126 ? 13.664 2.919 18.837 1.00 96.88 126 TRP A CA 1
ATOM 1026 C C . TRP A 1 126 ? 12.496 3.866 18.536 1.00 96.88 126 TRP A C 1
ATOM 1028 O O . TRP A 1 126 ? 12.053 4.631 19.398 1.00 96.88 126 TRP A O 1
ATOM 1038 N N . LEU A 1 127 ? 11.976 3.770 17.312 1.00 97.88 127 LEU A N 1
ATOM 1039 C CA . LEU A 1 127 ? 10.655 4.250 16.917 1.00 97.88 127 LEU A CA 1
ATOM 1040 C C . LEU A 1 127 ? 9.733 3.039 16.756 1.00 97.88 127 LEU A C 1
ATOM 1042 O O . LEU A 1 127 ? 10.003 2.151 15.945 1.00 97.88 127 LEU A O 1
ATOM 1046 N N . TYR A 1 128 ? 8.641 3.001 17.508 1.00 97.31 128 TYR A N 1
ATOM 1047 C CA . TYR A 1 128 ? 7.631 1.952 17.413 1.00 97.31 128 TYR A CA 1
ATOM 1048 C C . TYR A 1 128 ? 6.556 2.350 16.402 1.00 97.31 128 TYR A C 1
ATOM 1050 O O . TYR A 1 128 ? 6.147 3.508 16.359 1.00 97.31 128 TYR A O 1
ATOM 1058 N N . LEU A 1 129 ? 6.097 1.390 15.601 1.00 97.81 129 LEU A N 1
ATOM 1059 C CA . LEU A 1 129 ? 5.116 1.558 14.530 1.00 97.81 129 LEU A CA 1
ATOM 1060 C C . LEU A 1 129 ? 4.027 0.493 14.673 1.00 97.81 129 LEU A C 1
ATOM 1062 O O . LEU A 1 129 ? 4.276 -0.682 14.412 1.00 97.81 129 LEU A O 1
ATOM 1066 N N . ALA A 1 130 ? 2.822 0.909 15.050 1.00 97.50 130 ALA A N 1
ATOM 1067 C CA . ALA A 1 130 ? 1.626 0.074 14.989 1.00 97.50 130 ALA A CA 1
ATOM 1068 C C . ALA A 1 130 ? 0.972 0.213 13.609 1.00 97.50 130 ALA A C 1
ATOM 1070 O O . ALA A 1 130 ? 0.881 1.325 13.084 1.00 97.50 130 ALA A O 1
ATOM 1071 N N . GLY A 1 131 ? 0.503 -0.891 13.031 1.00 97.50 131 GLY A N 1
ATOM 1072 C CA . GLY A 1 131 ? -0.164 -0.910 11.730 1.00 97.50 131 GLY A CA 1
ATOM 1073 C C . GLY A 1 131 ? -1.419 -1.771 11.739 1.00 97.50 131 GLY A C 1
ATOM 1074 O O . GLY A 1 131 ? -1.502 -2.760 12.462 1.00 97.50 131 GLY A O 1
ATOM 1075 N N . ILE A 1 132 ? -2.387 -1.394 10.907 1.00 97.88 132 ILE A N 1
ATOM 1076 C CA . ILE A 1 132 ? -3.626 -2.125 10.647 1.00 97.88 132 ILE A CA 1
ATOM 1077 C C . ILE A 1 132 ? -3.802 -2.230 9.142 1.00 97.88 132 ILE A C 1
ATOM 1079 O O . ILE A 1 132 ? -3.783 -1.226 8.424 1.00 97.88 132 ILE A O 1
ATOM 1083 N N . LYS A 1 133 ? -3.975 -3.459 8.669 1.00 97.69 133 LYS A N 1
ATOM 1084 C CA . LYS A 1 133 ? -4.081 -3.792 7.255 1.00 97.69 133 LYS A CA 1
ATOM 1085 C C . LYS A 1 133 ? -5.416 -4.455 6.976 1.00 97.69 133 LYS A C 1
ATOM 1087 O O . LYS A 1 133 ? -5.781 -5.425 7.638 1.00 97.69 133 LYS A O 1
ATOM 1092 N N . ASP A 1 134 ? -6.091 -3.987 5.937 1.00 95.69 134 ASP A N 1
ATOM 1093 C CA . ASP A 1 134 ? -7.233 -4.696 5.376 1.00 95.69 134 ASP A CA 1
ATOM 1094 C C . ASP A 1 134 ? -6.739 -5.884 4.542 1.00 95.69 134 ASP A C 1
ATOM 1096 O O . ASP A 1 134 ? -5.934 -5.737 3.614 1.00 95.69 134 ASP A O 1
ATOM 1100 N N . VAL A 1 135 ? -7.188 -7.092 4.886 1.00 93.38 135 VAL A N 1
ATOM 1101 C CA . VAL A 1 135 ? -6.729 -8.321 4.221 1.00 93.38 135 VAL A CA 1
ATOM 1102 C C . VAL A 1 135 ? -7.243 -8.399 2.781 1.00 93.38 135 VAL A C 1
ATOM 1104 O O . VAL A 1 135 ? -6.522 -8.876 1.900 1.00 93.38 135 VAL A O 1
ATOM 1107 N N . TYR A 1 136 ? -8.447 -7.895 2.508 1.00 87.75 136 TYR A N 1
ATOM 1108 C CA . TYR A 1 136 ? -9.065 -7.944 1.188 1.00 87.75 136 TYR A CA 1
ATOM 1109 C C . TYR A 1 136 ? -8.433 -6.946 0.220 1.00 87.75 136 TYR A C 1
ATOM 1111 O O . TYR A 1 136 ? -8.021 -7.349 -0.870 1.00 87.75 136 TYR A O 1
ATOM 1119 N N . THR A 1 137 ? -8.275 -5.679 0.611 1.00 90.25 137 THR A N 1
ATOM 1120 C CA . THR A 1 137 ? -7.704 -4.625 -0.251 1.00 90.25 137 THR A CA 1
ATOM 1121 C C . THR A 1 137 ? -6.182 -4.556 -0.189 1.00 90.25 137 THR A C 1
ATOM 1123 O O . THR A 1 137 ? -5.556 -3.996 -1.084 1.00 90.25 137 THR A O 1
ATOM 1126 N N . CYS A 1 138 ? -5.563 -5.173 0.825 1.00 95.31 138 CYS A N 1
ATOM 1127 C CA . CYS A 1 138 ? -4.143 -5.032 1.157 1.00 95.31 138 CYS A CA 1
ATOM 1128 C C . CYS A 1 138 ? -3.695 -3.612 1.539 1.00 95.31 138 CYS A C 1
ATOM 1130 O O . CYS A 1 138 ? -2.486 -3.422 1.709 1.00 95.31 138 CYS A O 1
ATOM 1132 N N . GLU A 1 139 ? -4.610 -2.651 1.700 1.00 96.44 139 GLU A N 1
ATOM 1133 C CA . GLU A 1 139 ? -4.285 -1.301 2.172 1.00 96.44 139 GLU A CA 1
ATOM 1134 C C . GLU A 1 139 ? -3.879 -1.324 3.649 1.00 96.44 139 GLU A C 1
ATOM 1136 O O . GLU A 1 139 ? -4.464 -2.046 4.460 1.00 96.44 139 GLU A O 1
ATOM 1141 N N . ILE A 1 140 ? -2.905 -0.487 4.006 1.00 98.31 140 ILE A N 1
ATOM 1142 C CA . ILE A 1 140 ? -2.718 -0.077 5.400 1.00 98.31 140 ILE A CA 1
ATOM 1143 C C . ILE A 1 140 ? -3.751 1.000 5.689 1.00 98.31 140 ILE A C 1
ATOM 1145 O O . ILE A 1 140 ? -3.644 2.121 5.187 1.00 98.31 140 ILE A O 1
ATOM 1149 N N . VAL A 1 141 ? -4.766 0.624 6.457 1.00 96.62 141 VAL A N 1
ATOM 1150 C CA . VAL A 1 141 ? -5.941 1.451 6.745 1.00 96.62 141 VAL A CA 1
ATOM 1151 C C . VAL A 1 141 ? -5.754 2.312 7.991 1.00 96.62 141 VAL A C 1
ATOM 1153 O O . VAL A 1 141 ? -6.382 3.360 8.113 1.00 96.62 141 VAL A O 1
ATOM 1156 N N . GLY A 1 142 ? -4.848 1.922 8.887 1.00 97.38 142 GLY A N 1
ATOM 1157 C CA . GLY A 1 142 ? -4.458 2.719 10.044 1.00 97.38 142 GLY A CA 1
ATOM 1158 C C . GLY A 1 142 ? -3.026 2.424 10.453 1.00 97.38 142 GLY A C 1
ATOM 1159 O O . GLY A 1 142 ? -2.554 1.297 10.318 1.00 97.38 142 GLY A O 1
ATOM 1160 N N . TYR A 1 143 ? -2.317 3.435 10.938 1.00 98.44 143 TYR A N 1
ATOM 1161 C CA . TYR A 1 143 ? -0.995 3.269 11.524 1.00 98.44 143 TYR A CA 1
ATOM 1162 C C . TYR A 1 143 ? -0.722 4.391 12.527 1.00 98.44 143 TYR A C 1
ATOM 1164 O O . TYR A 1 143 ? -1.340 5.452 12.481 1.00 98.44 143 TYR A O 1
ATOM 1172 N N . ALA A 1 144 ? 0.199 4.158 13.454 1.00 97.81 144 ALA A N 1
ATOM 1173 C CA . ALA A 1 144 ? 0.653 5.171 14.397 1.00 97.81 144 ALA A CA 1
ATOM 1174 C C . ALA A 1 144 ? 2.109 4.915 14.777 1.00 97.81 144 ALA A C 1
ATOM 1176 O O . ALA A 1 144 ? 2.554 3.768 14.796 1.00 97.81 144 ALA A O 1
ATOM 1177 N N . MET A 1 145 ? 2.841 5.984 15.088 1.00 97.94 145 MET A N 1
ATOM 1178 C CA . MET A 1 145 ? 4.246 5.918 15.485 1.00 97.94 145 MET A CA 1
ATOM 1179 C C . MET A 1 145 ? 4.472 6.612 16.825 1.00 97.94 145 MET A C 1
ATOM 1181 O O . MET A 1 145 ? 3.783 7.583 17.141 1.00 97.94 145 MET A O 1
ATOM 1185 N N . GLY A 1 146 ? 5.420 6.107 17.611 1.00 96.56 146 GLY A N 1
ATOM 1186 C CA . GLY A 1 146 ? 5.746 6.674 18.915 1.00 96.56 146 GLY A CA 1
ATOM 1187 C C . GLY A 1 146 ? 7.072 6.176 19.476 1.00 96.56 146 GLY A C 1
ATOM 1188 O O . GLY A 1 146 ? 7.613 5.157 19.051 1.00 96.56 146 GLY A O 1
ATOM 1189 N N . GLU A 1 147 ? 7.593 6.903 20.458 1.00 95.88 147 GLU A N 1
ATOM 1190 C CA . GLU A 1 147 ? 8.883 6.619 21.102 1.00 95.88 147 GLU A CA 1
ATOM 1191 C C . GLU A 1 147 ? 8.839 5.409 22.038 1.00 95.88 147 GLU A C 1
ATOM 1193 O O . GLU A 1 147 ? 9.872 4.830 22.366 1.00 95.88 147 GLU A O 1
ATOM 1198 N N . ARG A 1 148 ? 7.637 5.024 22.481 1.00 92.25 148 ARG A N 1
ATOM 1199 C CA . ARG A 1 148 ? 7.404 3.929 23.423 1.00 92.25 148 ARG A CA 1
ATOM 1200 C C . ARG A 1 148 ? 6.373 2.952 22.875 1.00 92.25 148 ARG A C 1
ATOM 1202 O O . ARG A 1 148 ? 5.425 3.342 22.194 1.00 92.25 148 ARG A O 1
ATOM 1209 N N . MET A 1 149 ? 6.543 1.680 23.220 1.00 89.94 149 MET A N 1
ATOM 1210 C CA . MET A 1 149 ? 5.603 0.616 22.875 1.00 89.94 149 MET A CA 1
ATOM 1211 C C . MET A 1 149 ? 4.426 0.610 23.860 1.00 89.94 149 MET A C 1
ATOM 1213 O O . MET A 1 149 ? 4.440 -0.127 24.846 1.00 89.94 149 MET A O 1
ATOM 1217 N N . THR A 1 150 ? 3.416 1.444 23.614 1.00 89.31 150 THR A N 1
ATOM 1218 C CA . THR A 1 150 ? 2.284 1.622 24.539 1.00 89.31 150 THR A CA 1
ATOM 1219 C C . THR A 1 150 ? 0.946 1.161 23.953 1.00 89.31 150 THR A C 1
ATOM 1221 O O . THR A 1 150 ? 0.808 0.992 22.741 1.00 89.31 150 THR A O 1
ATOM 1224 N N . LYS A 1 151 ? -0.064 0.967 24.813 1.00 86.69 151 LYS A N 1
ATOM 1225 C CA . LYS A 1 151 ? -1.443 0.645 24.394 1.00 86.69 151 LYS A CA 1
ATOM 1226 C C . LYS A 1 151 ? -2.110 1.810 23.649 1.00 86.69 151 LYS A C 1
ATOM 1228 O O . LYS A 1 151 ? -2.931 1.608 22.757 1.00 86.69 151 LYS A O 1
ATOM 1233 N N . GLU A 1 152 ? -1.719 3.043 23.963 1.00 89.75 152 GLU A N 1
ATOM 1234 C CA . GLU A 1 152 ? -2.209 4.248 23.293 1.00 89.75 152 GLU A CA 1
ATOM 1235 C C . GLU A 1 152 ? -1.715 4.298 21.846 1.00 89.75 152 GLU A C 1
ATOM 1237 O O . GLU A 1 152 ? -2.438 4.759 20.965 1.00 89.75 152 GLU A O 1
ATOM 1242 N N . LEU A 1 153 ? -0.507 3.791 21.572 1.00 93.00 153 LEU A N 1
ATOM 1243 C CA . LEU A 1 153 ? 0.033 3.705 20.216 1.00 93.00 153 LEU A CA 1
ATOM 1244 C C . LEU A 1 153 ? -0.826 2.792 19.328 1.00 93.00 153 LEU A C 1
ATOM 1246 O O . LEU A 1 153 ? -1.239 3.200 18.241 1.00 93.00 153 LEU A O 1
ATOM 1250 N N . THR A 1 154 ? -1.142 1.583 19.797 1.00 92.38 154 THR A N 1
ATOM 1251 C CA . THR A 1 154 ? -2.028 0.656 19.073 1.00 92.38 154 THR A CA 1
ATOM 1252 C C . THR A 1 154 ? -3.444 1.217 18.954 1.00 92.38 154 THR A C 1
ATOM 1254 O O . THR A 1 154 ? -4.055 1.114 17.888 1.00 92.38 154 THR A O 1
ATOM 1257 N N . GLY A 1 155 ? -3.947 1.879 20.002 1.00 91.88 155 GLY A N 1
ATOM 1258 C CA . GLY A 1 155 ? -5.241 2.568 19.995 1.00 91.88 155 GLY A CA 1
ATOM 1259 C C . GLY A 1 155 ? -5.328 3.678 18.942 1.00 91.88 155 GLY A C 1
ATOM 1260 O O . GLY A 1 155 ? -6.308 3.742 18.203 1.00 91.88 155 GLY A O 1
ATOM 1261 N N . LYS A 1 156 ? -4.281 4.502 18.790 1.00 94.81 156 LYS A N 1
ATOM 1262 C CA . LYS A 1 156 ? -4.207 5.550 17.753 1.00 94.81 156 LYS A CA 1
ATOM 1263 C C . LYS A 1 156 ? -4.294 4.973 16.339 1.00 94.81 156 LYS A C 1
ATOM 1265 O O . LYS A 1 156 ? -5.014 5.521 15.506 1.00 94.81 156 LYS A O 1
ATOM 1270 N N . ALA A 1 157 ? -3.608 3.858 16.073 1.00 95.81 157 ALA A N 1
ATOM 1271 C CA . ALA A 1 157 ? -3.693 3.180 14.779 1.00 95.81 157 ALA A CA 1
ATOM 1272 C C . ALA A 1 157 ? -5.118 2.665 14.504 1.00 95.81 157 ALA A C 1
ATOM 1274 O O . ALA A 1 157 ? -5.634 2.852 13.400 1.00 95.81 157 ALA A O 1
ATOM 1275 N N . LEU A 1 158 ? -5.776 2.080 15.516 1.00 94.62 158 LEU A N 1
ATOM 1276 C CA . LEU A 1 158 ? -7.167 1.618 15.419 1.00 94.62 158 LEU A CA 1
ATOM 1277 C C . LEU A 1 158 ? -8.136 2.766 15.166 1.00 94.62 158 LEU A C 1
ATOM 1279 O O . LEU A 1 158 ? -8.961 2.682 14.259 1.00 94.62 158 LEU A O 1
ATOM 1283 N N . PHE A 1 159 ? -7.991 3.865 15.897 1.00 91.31 159 PHE A N 1
ATOM 1284 C CA . PHE A 1 159 ? -8.817 5.049 15.705 1.00 91.31 159 PHE A CA 1
ATOM 1285 C C . PHE A 1 159 ? -8.673 5.630 14.291 1.00 91.31 159 PHE A C 1
ATOM 1287 O O . PHE A 1 159 ? -9.668 5.973 13.653 1.00 91.31 159 PHE A O 1
ATOM 1294 N N . MET A 1 160 ? -7.447 5.686 13.759 1.00 92.44 160 MET A N 1
ATOM 1295 C CA . MET A 1 160 ? -7.202 6.112 12.379 1.00 92.44 160 MET A CA 1
ATOM 1296 C C . MET A 1 160 ? -7.893 5.190 11.356 1.00 92.44 160 MET A C 1
ATOM 1298 O O . MET A 1 160 ? -8.517 5.682 10.410 1.00 92.44 160 MET A O 1
ATOM 1302 N N . ALA A 1 161 ? -7.820 3.868 11.548 1.00 93.38 161 ALA A N 1
ATOM 1303 C CA . ALA A 1 161 ? -8.488 2.898 10.677 1.00 93.38 161 ALA A CA 1
ATOM 1304 C C . ALA A 1 161 ? -10.014 3.053 10.718 1.00 93.38 161 ALA A C 1
ATOM 1306 O O . ALA A 1 161 ? -10.654 3.178 9.674 1.00 93.38 161 ALA A O 1
ATOM 1307 N N . LEU A 1 162 ? -10.595 3.127 11.916 1.00 85.94 162 LEU A N 1
ATOM 1308 C CA . LEU A 1 162 ? -12.034 3.308 12.113 1.00 85.94 162 LEU A CA 1
ATOM 1309 C C . LEU A 1 162 ? -12.541 4.608 11.481 1.00 85.94 162 LEU A C 1
ATOM 1311 O O . LEU A 1 162 ? -13.532 4.588 10.750 1.00 85.94 162 LEU A O 1
ATOM 1315 N N . ARG A 1 163 ? -11.835 5.725 11.696 1.00 84.00 163 ARG A N 1
ATOM 1316 C CA . ARG A 1 163 ? -12.215 7.030 11.136 1.00 84.00 163 ARG A CA 1
ATOM 1317 C C . ARG A 1 163 ? -12.170 7.041 9.610 1.00 84.00 163 ARG A C 1
ATOM 1319 O O . ARG A 1 163 ? -13.059 7.623 8.988 1.00 84.00 163 ARG A O 1
ATOM 1326 N N . SER A 1 164 ? -11.150 6.418 9.018 1.00 77.69 164 SER A N 1
ATOM 1327 C CA . SER A 1 164 ? -10.950 6.430 7.565 1.00 77.69 164 SER A CA 1
ATOM 1328 C C . SER A 1 164 ? -11.854 5.445 6.821 1.00 77.69 164 SER A C 1
ATOM 1330 O O . SER A 1 164 ? -12.353 5.783 5.749 1.00 77.69 164 SER A O 1
ATOM 1332 N N . GLN A 1 165 ? -12.081 4.252 7.377 1.00 82.31 165 GLN A N 1
ATOM 1333 C CA . GLN A 1 165 ? -12.795 3.175 6.686 1.00 82.31 165 GLN A CA 1
ATOM 1334 C C . GLN A 1 165 ? -14.269 3.064 7.061 1.00 82.31 165 GLN A C 1
ATOM 1336 O O . GLN A 1 165 ? -15.050 2.589 6.239 1.00 82.31 165 GLN A O 1
ATOM 1341 N N . ARG A 1 166 ? -14.645 3.474 8.282 1.00 79.88 166 ARG A N 1
ATOM 1342 C CA . ARG A 1 166 ? -16.007 3.346 8.834 1.00 79.88 166 ARG A CA 1
ATOM 1343 C C . ARG A 1 166 ? -16.604 1.953 8.572 1.00 79.88 166 ARG A C 1
ATOM 1345 O O . ARG A 1 166 ? -17.615 1.840 7.873 1.00 79.88 166 ARG A O 1
ATOM 1352 N N . PRO A 1 167 ? -15.940 0.886 9.047 1.00 80.88 167 PRO A N 1
ATOM 1353 C CA . PRO A 1 167 ? -16.353 -0.474 8.742 1.00 80.88 167 PRO A CA 1
ATOM 1354 C C . PRO A 1 167 ? -17.742 -0.776 9.327 1.00 80.88 167 PRO A C 1
ATOM 1356 O O . PRO A 1 167 ? -18.110 -0.206 10.356 1.00 80.88 167 PRO A O 1
ATOM 1359 N N . PRO A 1 168 ? -18.518 -1.678 8.703 1.00 76.00 168 PRO A N 1
ATOM 1360 C CA . PRO A 1 168 ? -19.745 -2.171 9.312 1.00 76.00 168 PRO A CA 1
ATOM 1361 C C . PRO A 1 168 ? -19.435 -2.980 10.579 1.00 76.00 168 PRO A C 1
ATOM 1363 O O . PRO A 1 168 ? -18.357 -3.568 10.715 1.00 76.00 168 PRO A O 1
ATOM 1366 N N . ALA A 1 169 ? -20.417 -3.064 11.478 1.00 83.38 169 ALA A N 1
ATOM 1367 C CA . ALA A 1 169 ? -20.341 -3.961 12.624 1.00 83.38 169 ALA A CA 1
ATOM 1368 C C . ALA A 1 169 ? -20.134 -5.416 12.164 1.00 83.38 169 ALA A C 1
ATOM 1370 O O . ALA A 1 169 ? -20.660 -5.853 11.137 1.00 83.38 169 ALA A O 1
ATOM 1371 N N . GLY A 1 170 ? -19.370 -6.175 12.943 1.00 83.38 170 GLY A N 1
ATOM 1372 C CA . GLY A 1 170 ? -19.029 -7.565 12.665 1.00 83.38 170 GLY A CA 1
ATOM 1373 C C . GLY A 1 170 ? -17.688 -7.777 11.960 1.00 83.38 170 GLY A C 1
ATOM 1374 O O . GLY A 1 170 ? -17.315 -8.939 11.785 1.00 83.38 170 GLY A O 1
ATOM 1375 N N . LEU A 1 171 ? -16.957 -6.711 11.600 1.00 90.38 171 LEU A N 1
ATOM 1376 C CA . LEU A 1 171 ? -15.577 -6.801 11.104 1.00 90.38 171 LEU A CA 1
ATOM 1377 C C . LEU A 1 171 ? -14.706 -7.577 12.098 1.00 90.38 171 LEU A C 1
ATOM 1379 O O . LEU A 1 171 ? -14.711 -7.280 13.291 1.00 90.38 171 LEU A O 1
ATOM 1383 N N . ILE A 1 172 ? -13.927 -8.541 11.608 1.00 90.94 172 ILE A N 1
ATOM 1384 C CA . ILE A 1 172 ? -12.958 -9.272 12.428 1.00 90.94 172 ILE A CA 1
ATOM 1385 C C . ILE A 1 172 ? -11.685 -8.440 12.547 1.00 90.94 172 ILE A C 1
ATOM 1387 O O . ILE A 1 172 ? -11.024 -8.175 11.543 1.00 90.94 172 ILE A O 1
ATOM 1391 N N . HIS A 1 173 ? -11.322 -8.062 13.770 1.00 92.50 173 HIS A N 1
ATOM 1392 C CA . HIS A 1 173 ? -10.046 -7.417 14.066 1.00 92.50 173 HIS A CA 1
ATOM 1393 C C . HIS A 1 173 ? -9.103 -8.431 14.701 1.00 92.50 173 HIS A C 1
ATOM 1395 O O . HIS A 1 173 ? -9.313 -8.857 15.839 1.00 92.50 173 HIS A O 1
ATOM 1401 N N . HIS A 1 174 ? -8.085 -8.833 13.948 1.00 91.31 174 HIS A N 1
ATOM 1402 C CA . HIS A 1 174 ? -7.132 -9.861 14.335 1.00 91.31 174 HIS A CA 1
ATOM 1403 C C . HIS A 1 174 ? -5.784 -9.266 14.730 1.00 91.31 174 HIS A C 1
ATOM 1405 O O . HIS A 1 174 ? -5.224 -8.473 13.979 1.00 91.31 174 HIS A O 1
ATOM 1411 N N . SER A 1 175 ? -5.237 -9.660 15.876 1.00 88.56 175 SER A N 1
ATOM 1412 C CA . SER A 1 175 ? -3.906 -9.229 16.318 1.00 88.56 175 SER A CA 1
ATOM 1413 C C . SER A 1 175 ? -3.141 -10.348 17.013 1.00 88.56 175 SER A C 1
ATOM 1415 O O . SER A 1 175 ? -3.724 -11.312 17.506 1.00 88.56 175 SER A O 1
ATOM 1417 N N . ASP A 1 176 ? -1.830 -10.191 17.158 1.00 82.25 176 ASP A N 1
ATOM 1418 C CA . ASP A 1 176 ? -1.072 -11.051 18.064 1.00 82.25 176 ASP A CA 1
ATOM 1419 C C . ASP A 1 176 ? -1.450 -10.799 19.534 1.00 82.25 176 ASP A C 1
ATOM 1421 O O . ASP A 1 176 ? -2.062 -9.786 19.886 1.00 82.25 176 ASP A O 1
ATOM 1425 N N . ARG A 1 177 ? -1.063 -11.725 20.422 1.00 74.31 177 ARG A N 1
ATOM 1426 C CA . ARG A 1 177 ? -1.344 -11.666 21.875 1.00 74.31 177 ARG A CA 1
ATOM 1427 C C . ARG A 1 177 ? -0.454 -10.669 22.637 1.00 74.31 177 ARG A C 1
ATOM 1429 O O . ARG A 1 177 ? -0.119 -10.901 23.799 1.00 74.31 177 ARG A O 1
ATOM 1436 N N . GLY A 1 178 ? -0.018 -9.593 21.985 1.00 76.12 178 GLY A N 1
ATOM 1437 C CA . GLY A 1 178 ? 0.772 -8.539 22.625 1.00 76.12 178 GLY A CA 1
ATOM 1438 C C . GLY A 1 178 ? -0.029 -7.853 23.733 1.00 76.12 178 GLY A C 1
ATOM 1439 O O . GLY A 1 178 ? -1.232 -7.633 23.587 1.00 76.12 178 GLY A O 1
ATOM 1440 N N . SER A 1 179 ? 0.625 -7.486 24.838 1.00 74.31 179 SER A N 1
ATOM 1441 C CA . SER A 1 179 ? -0.041 -6.865 25.996 1.00 74.31 179 SER A CA 1
ATOM 1442 C C . SER A 1 179 ? -0.795 -5.579 25.635 1.00 74.31 179 SER A C 1
ATOM 1444 O O . SER A 1 179 ? -1.816 -5.274 26.244 1.00 74.31 179 SER A O 1
ATOM 1446 N N . GLN A 1 180 ? -0.346 -4.866 24.600 1.00 81.31 180 GLN A N 1
ATOM 1447 C CA . GLN A 1 180 ? -0.984 -3.663 24.062 1.00 81.31 180 GLN A CA 1
ATOM 1448 C C . GLN A 1 180 ? -2.354 -3.959 23.437 1.00 81.31 180 GLN A C 1
ATOM 1450 O O . GLN A 1 180 ? -3.291 -3.187 23.625 1.00 81.31 180 GLN A O 1
ATOM 1455 N N . TYR A 1 181 ? -2.485 -5.087 22.733 1.00 77.81 181 TYR A N 1
ATOM 1456 C CA . TYR A 1 181 ? -3.734 -5.519 22.099 1.00 77.81 181 TYR A CA 1
ATOM 1457 C C . TYR A 1 181 ? -4.686 -6.217 23.078 1.00 77.81 181 TYR A C 1
ATOM 1459 O O . TYR A 1 181 ? -5.895 -6.232 22.861 1.00 77.81 181 TYR A O 1
ATOM 1467 N N . CYS A 1 182 ? -4.153 -6.756 24.177 1.00 74.75 182 CYS A N 1
ATOM 1468 C CA . CYS A 1 182 ? -4.932 -7.324 25.278 1.00 74.75 182 CYS A CA 1
ATOM 1469 C C . CYS A 1 182 ? -5.435 -6.270 26.281 1.00 74.75 182 CYS A C 1
ATOM 1471 O O . CYS A 1 182 ? -6.200 -6.614 27.182 1.00 74.75 182 CYS A O 1
ATOM 1473 N N . ALA A 1 183 ? -4.997 -5.012 26.164 1.00 77.50 183 ALA A N 1
ATOM 1474 C CA . ALA A 1 183 ? -5.351 -3.954 27.101 1.00 77.50 183 ALA A CA 1
ATOM 1475 C C . ALA A 1 183 ? -6.866 -3.692 27.119 1.00 77.50 183 ALA A C 1
ATOM 1477 O O . ALA A 1 183 ? -7.514 -3.665 26.071 1.00 77.50 183 ALA A O 1
ATOM 1478 N N . TYR A 1 184 ? -7.412 -3.445 28.314 1.00 76.75 184 TYR A N 1
ATOM 1479 C CA . TYR A 1 184 ? -8.844 -3.204 28.518 1.00 76.75 184 TYR A CA 1
ATOM 1480 C C . TYR A 1 184 ? -9.378 -2.088 27.610 1.00 76.75 184 TYR A C 1
ATOM 1482 O O . TYR A 1 184 ? -10.307 -2.316 26.843 1.00 76.75 184 TYR A O 1
ATOM 1490 N N . ASP A 1 185 ? -8.713 -0.930 27.597 1.00 75.69 185 ASP A N 1
ATOM 1491 C CA . ASP A 1 185 ? -9.126 0.222 26.781 1.00 75.69 185 ASP A CA 1
ATOM 1492 C C . ASP A 1 185 ? -9.170 -0.103 25.281 1.00 75.69 185 ASP A C 1
ATOM 1494 O O . ASP A 1 185 ? -10.023 0.397 24.551 1.00 75.69 185 ASP A O 1
ATOM 1498 N N . TYR A 1 186 ? -8.276 -0.978 24.809 1.00 81.19 186 TYR A N 1
ATOM 1499 C CA . TYR A 1 186 ? -8.260 -1.406 23.413 1.00 81.19 186 TYR A CA 1
ATOM 1500 C C . TYR A 1 186 ? -9.475 -2.280 23.085 1.00 81.19 186 TYR A C 1
ATOM 1502 O O . TYR A 1 186 ? -10.123 -2.076 22.058 1.00 81.19 186 TYR A O 1
ATOM 1510 N N . ARG A 1 187 ? -9.826 -3.208 23.985 1.00 81.38 187 ARG A N 1
ATOM 1511 C CA . ARG A 1 187 ? -11.027 -4.046 23.856 1.00 81.38 187 ARG A CA 1
ATOM 1512 C C . ARG A 1 187 ? -12.312 -3.225 23.918 1.00 81.38 187 ARG A C 1
ATOM 1514 O O . ARG A 1 187 ? -13.202 -3.460 23.110 1.00 81.38 187 ARG A O 1
ATOM 1521 N N . VAL A 1 188 ? -12.373 -2.214 24.784 1.00 81.56 188 VAL A N 1
ATOM 1522 C CA . VAL A 1 188 ? -13.519 -1.293 24.861 1.00 81.56 188 VAL A CA 1
ATOM 1523 C C . VAL A 1 188 ? -13.736 -0.571 23.530 1.00 81.56 188 VAL A C 1
ATOM 1525 O O . VAL A 1 188 ? -14.861 -0.535 23.036 1.00 81.56 188 VAL A O 1
ATOM 1528 N N . ILE A 1 189 ? -12.674 -0.057 22.895 1.00 83.44 189 ILE A N 1
ATOM 1529 C CA . ILE A 1 189 ? -12.783 0.596 21.577 1.00 83.44 189 ILE A CA 1
ATOM 1530 C C . ILE A 1 189 ? -13.302 -0.388 20.517 1.00 83.44 189 ILE A C 1
ATOM 1532 O O . ILE A 1 189 ? -14.124 -0.012 19.677 1.00 83.44 189 ILE A O 1
ATOM 1536 N N . GLN A 1 190 ? -12.838 -1.641 20.544 1.00 85.12 190 GLN A N 1
ATOM 1537 C CA . GLN A 1 190 ? -13.296 -2.684 19.622 1.00 85.12 190 GLN A CA 1
ATOM 1538 C C . GLN A 1 190 ? -14.784 -2.990 19.803 1.00 85.12 190 GLN A C 1
ATOM 1540 O O . GLN A 1 190 ? -15.525 -2.988 18.820 1.00 85.12 190 GLN A O 1
ATOM 1545 N N . GLU A 1 191 ? -15.222 -3.199 21.044 1.00 85.00 191 GLU A N 1
ATOM 1546 C CA . GLU A 1 191 ? -16.611 -3.514 21.386 1.00 85.00 191 GLU A CA 1
ATOM 1547 C C . GLU A 1 191 ? -17.553 -2.358 21.022 1.00 85.00 191 GLU A C 1
ATOM 1549 O O . GLU A 1 191 ? -18.546 -2.572 20.326 1.00 85.00 191 GLU A O 1
ATOM 1554 N N . GLN A 1 192 ? -17.196 -1.118 21.374 1.00 85.06 192 GLN A N 1
ATOM 1555 C CA . GLN A 1 192 ? -17.969 0.083 21.023 1.00 85.06 192 GLN A CA 1
ATOM 1556 C C . GLN A 1 192 ? -18.071 0.313 19.510 1.00 85.06 192 GLN A C 1
ATOM 1558 O O . GLN A 1 192 ? -19.048 0.883 19.030 1.00 85.06 192 GLN A O 1
ATOM 1563 N N . SER A 1 193 ? -17.073 -0.142 18.751 1.00 82.19 193 SER A N 1
ATOM 1564 C CA . SER A 1 193 ? -17.050 -0.040 17.288 1.00 82.19 193 SER A CA 1
ATOM 1565 C C . SER A 1 193 ? -17.678 -1.256 16.591 1.00 82.19 193 SER A C 1
ATOM 1567 O O . SER A 1 193 ? -17.645 -1.344 15.364 1.00 82.19 193 SER A O 1
ATOM 1569 N N . GLY A 1 194 ? -18.229 -2.210 17.351 1.00 87.38 194 GLY A N 1
ATOM 1570 C CA . GLY A 1 194 ? -18.856 -3.422 16.822 1.00 87.38 194 GLY A CA 1
ATOM 1571 C C . GLY A 1 194 ? -17.877 -4.403 16.170 1.00 87.38 194 GLY A C 1
ATOM 1572 O O . GLY A 1 194 ? -18.285 -5.180 15.306 1.00 87.38 194 GLY A O 1
ATOM 1573 N N . LEU A 1 195 ? -16.592 -4.366 16.531 1.00 88.94 195 LEU A N 1
ATOM 1574 C CA . LEU A 1 195 ? -15.572 -5.268 15.995 1.00 88.94 195 LEU A CA 1
ATOM 1575 C C . LEU A 1 195 ? -15.605 -6.626 16.709 1.00 88.94 195 LEU A C 1
ATOM 1577 O O . LEU A 1 195 ? -15.814 -6.714 17.916 1.00 88.94 195 LEU A O 1
ATOM 1581 N N . LYS A 1 196 ? -15.327 -7.697 15.966 1.00 87.69 196 LYS A N 1
ATOM 1582 C CA . LYS A 1 196 ? -15.113 -9.045 16.501 1.00 87.69 196 LYS A CA 1
ATOM 1583 C C . LYS A 1 196 ? -13.625 -9.268 16.733 1.00 87.69 196 LYS A C 1
ATOM 1585 O O . LYS A 1 196 ? -12.863 -9.435 15.780 1.00 87.69 196 LYS A O 1
ATOM 1590 N N . THR A 1 197 ? -13.206 -9.285 17.992 1.00 86.81 197 THR A N 1
ATOM 1591 C CA . THR A 1 197 ? -11.804 -9.521 18.350 1.00 86.81 197 THR A CA 1
ATOM 1592 C C . THR A 1 197 ? -11.394 -10.958 18.033 1.00 86.81 197 THR A C 1
ATOM 1594 O O . THR A 1 197 ? -12.077 -11.918 18.385 1.00 86.81 197 THR A O 1
ATOM 1597 N N . SER A 1 198 ? -10.249 -11.108 17.378 1.00 85.44 198 SER A N 1
ATOM 1598 C CA . SER A 1 198 ? -9.596 -12.384 17.101 1.00 85.44 198 SER A CA 1
ATOM 1599 C C . SER A 1 198 ? -8.115 -12.254 17.449 1.00 85.44 198 SER A C 1
ATOM 1601 O O . SER A 1 198 ? -7.538 -11.184 17.274 1.00 85.44 198 SER A O 1
ATOM 1603 N N . MET A 1 199 ? -7.484 -13.309 17.964 1.00 81.88 199 MET A N 1
ATOM 1604 C CA . MET A 1 199 ? -6.058 -13.259 18.295 1.00 81.88 199 MET A CA 1
ATOM 1605 C C . MET A 1 199 ? -5.305 -14.514 17.861 1.00 81.88 199 MET A C 1
ATOM 1607 O O . MET A 1 199 ? -5.843 -15.623 17.939 1.00 81.88 199 MET A O 1
ATOM 1611 N N . SER A 1 200 ? -4.050 -14.334 17.442 1.00 74.38 200 SER A N 1
ATOM 1612 C CA . SER A 1 200 ? -3.133 -15.418 17.067 1.00 74.38 200 SER A CA 1
ATOM 1613 C C . SER A 1 200 ? -2.923 -16.416 18.204 1.00 74.38 200 SER A C 1
ATOM 1615 O O . SER A 1 200 ? -3.060 -16.092 19.393 1.00 74.38 200 SER A O 1
ATOM 1617 N N . ARG A 1 201 ? -2.532 -17.650 17.873 1.00 66.12 201 ARG A N 1
ATOM 1618 C CA . ARG A 1 201 ? -2.013 -18.591 18.876 1.00 66.12 201 ARG A CA 1
ATOM 1619 C C . ARG A 1 201 ? -0.617 -18.144 19.315 1.00 66.12 201 ARG A C 1
ATOM 1621 O O . ARG A 1 201 ? 0.146 -17.574 18.539 1.00 66.12 201 ARG A O 1
ATOM 1628 N N . LYS A 1 202 ? -0.268 -18.392 20.580 1.00 59.09 202 LYS A N 1
ATOM 1629 C CA . LYS A 1 202 ? 1.070 -18.063 21.089 1.00 59.09 202 LYS A CA 1
ATOM 1630 C C . LYS A 1 202 ? 2.117 -18.845 20.279 1.00 59.09 202 LYS A C 1
ATOM 1632 O O . LYS A 1 202 ? 1.987 -20.056 20.149 1.00 59.09 202 LYS A O 1
ATOM 1637 N N . GLY A 1 203 ? 3.118 -18.149 19.736 1.00 52.47 203 GLY A N 1
ATOM 1638 C CA . GLY A 1 203 ? 4.221 -18.761 18.983 1.00 52.47 203 GLY A CA 1
ATOM 1639 C C . GLY A 1 203 ? 3.930 -19.107 17.515 1.00 52.47 203 GLY A C 1
ATOM 1640 O O . GLY A 1 203 ? 4.773 -19.741 16.890 1.00 52.47 203 GLY A O 1
ATOM 1641 N N . ASN A 1 204 ? 2.786 -18.696 16.949 1.00 58.50 204 ASN A N 1
ATOM 1642 C CA . ASN A 1 204 ? 2.420 -19.016 15.565 1.00 58.50 204 ASN A CA 1
ATOM 1643 C C . ASN A 1 204 ? 2.402 -17.774 14.655 1.00 58.50 204 ASN A C 1
ATOM 1645 O O . ASN A 1 204 ? 1.373 -17.116 14.520 1.00 58.50 204 ASN A O 1
ATOM 1649 N N . CYS A 1 205 ? 3.530 -17.485 14.000 1.00 55.50 205 CYS A N 1
ATOM 1650 C CA . CYS A 1 205 ? 3.672 -16.379 13.039 1.00 55.50 205 CYS A CA 1
ATOM 1651 C C . CYS A 1 205 ? 2.690 -16.463 11.852 1.00 55.50 205 CYS A C 1
ATOM 1653 O O . CYS A 1 205 ? 2.234 -15.450 11.322 1.00 55.50 205 CYS A O 1
ATOM 1655 N N . TYR A 1 206 ? 2.279 -17.677 11.465 1.00 58.78 206 TYR A N 1
ATOM 1656 C CA . TYR A 1 206 ? 1.371 -17.874 10.334 1.00 58.78 206 TYR A CA 1
ATOM 1657 C C . TYR A 1 206 ? -0.032 -17.303 10.570 1.00 58.78 206 TYR A C 1
ATOM 1659 O O . TYR A 1 206 ? -0.739 -17.014 9.603 1.00 58.78 206 TYR A O 1
ATOM 1667 N N . ASP A 1 207 ? -0.429 -17.096 11.828 1.00 73.25 207 ASP A N 1
ATOM 1668 C CA . ASP A 1 207 ? -1.749 -16.561 12.168 1.00 73.25 207 ASP A CA 1
ATOM 1669 C C . ASP A 1 207 ? -1.878 -15.058 11.833 1.00 73.25 207 ASP A C 1
ATOM 1671 O O . ASP A 1 207 ? -2.989 -14.590 11.595 1.00 73.25 207 ASP A O 1
ATOM 1675 N N . ASN A 1 208 ? -0.760 -14.335 11.657 1.00 81.56 208 ASN A N 1
ATOM 1676 C CA . ASN A 1 208 ? -0.731 -12.919 11.258 1.00 81.56 208 ASN A CA 1
ATOM 1677 C C . ASN A 1 208 ? 0.042 -12.665 9.942 1.00 81.56 208 ASN A C 1
ATOM 1679 O O . ASN A 1 208 ? 0.490 -11.550 9.643 1.00 81.56 208 ASN A O 1
ATOM 1683 N N . ALA A 1 209 ? 0.176 -13.701 9.106 1.00 82.94 209 ALA A N 1
ATOM 1684 C CA . ALA A 1 209 ? 0.989 -13.679 7.888 1.00 82.94 209 ALA A CA 1
ATOM 1685 C C . ALA A 1 209 ? 0.751 -12.470 6.945 1.00 82.94 209 ALA A C 1
ATOM 1687 O O . ALA A 1 209 ? 1.728 -11.952 6.385 1.00 82.94 209 ALA A O 1
ATOM 1688 N N . PRO A 1 210 ? -0.484 -11.954 6.734 1.00 90.38 210 PRO A N 1
ATOM 1689 C CA . PRO A 1 210 ? -0.684 -10.791 5.870 1.00 90.38 210 PRO A CA 1
ATOM 1690 C C . PRO A 1 210 ? -0.014 -9.516 6.393 1.00 90.38 210 PRO A C 1
ATOM 1692 O O . PRO A 1 210 ? 0.404 -8.685 5.574 1.00 90.38 210 PRO A O 1
ATOM 1695 N N . MET A 1 211 ? 0.082 -9.355 7.714 1.00 92.81 211 MET A N 1
ATOM 1696 C CA . MET A 1 211 ? 0.751 -8.221 8.345 1.00 92.81 211 MET A CA 1
ATOM 1697 C C . MET A 1 211 ? 2.268 -8.423 8.379 1.00 92.81 211 MET A C 1
ATOM 1699 O O . MET A 1 211 ? 3.012 -7.529 7.973 1.00 92.81 211 MET A O 1
ATOM 1703 N N . GLU A 1 212 ? 2.743 -9.626 8.707 1.00 89.31 212 GLU A N 1
ATOM 1704 C CA . GLU A 1 212 ? 4.175 -9.957 8.632 1.00 89.31 212 GLU A CA 1
ATOM 1705 C C . GLU A 1 212 ? 4.746 -9.736 7.224 1.00 89.31 212 GLU A C 1
ATOM 1707 O O . GLU A 1 212 ? 5.827 -9.165 7.046 1.00 89.31 212 GLU A O 1
ATOM 1712 N N . SER A 1 213 ? 3.982 -10.115 6.195 1.00 89.44 213 SER A N 1
ATOM 1713 C CA . SER A 1 213 ? 4.318 -9.860 4.793 1.00 89.44 213 SER A CA 1
ATOM 1714 C C . SER A 1 213 ? 4.467 -8.364 4.495 1.00 89.44 213 SER A C 1
ATOM 1716 O O . SER A 1 213 ? 5.372 -7.955 3.753 1.00 89.44 213 SER A O 1
ATOM 1718 N N . PHE A 1 214 ? 3.612 -7.527 5.092 1.00 95.50 214 PHE A N 1
ATOM 1719 C CA . PHE A 1 214 ? 3.730 -6.078 4.977 1.00 95.50 214 PHE A CA 1
ATOM 1720 C C . PHE A 1 214 ? 4.993 -5.562 5.674 1.00 95.50 214 PHE A C 1
ATOM 1722 O O . PHE A 1 214 ? 5.753 -4.823 5.049 1.00 95.50 214 PHE A O 1
ATOM 1729 N N . TRP A 1 215 ? 5.290 -5.994 6.900 1.00 94.75 215 TRP A N 1
ATOM 1730 C CA . TRP A 1 215 ? 6.519 -5.581 7.586 1.00 94.75 215 TRP A CA 1
ATOM 1731 C C . TRP A 1 215 ? 7.781 -5.988 6.840 1.00 94.75 215 TRP A C 1
ATOM 1733 O O . TRP A 1 215 ? 8.708 -5.184 6.710 1.00 94.75 215 TRP A O 1
ATOM 1743 N N . GLY A 1 216 ? 7.816 -7.213 6.313 1.00 91.50 216 GLY A N 1
ATOM 1744 C CA . GLY A 1 216 ? 8.901 -7.680 5.456 1.00 91.50 216 GLY A CA 1
ATOM 1745 C C . GLY A 1 216 ? 9.062 -6.791 4.223 1.00 91.50 216 GLY A C 1
ATOM 1746 O O . GLY A 1 216 ? 10.176 -6.386 3.896 1.00 91.50 216 GLY A O 1
ATOM 1747 N N . THR A 1 217 ? 7.947 -6.418 3.592 1.00 92.94 217 THR A N 1
ATOM 1748 C CA . THR A 1 217 ? 7.910 -5.514 2.437 1.00 92.94 217 THR A CA 1
ATOM 1749 C C . THR A 1 217 ? 8.430 -4.116 2.782 1.00 92.94 217 THR A C 1
ATOM 1751 O O . THR A 1 217 ? 9.377 -3.663 2.144 1.00 92.94 217 THR A O 1
ATOM 1754 N N . LEU A 1 218 ? 7.888 -3.465 3.814 1.00 95.38 218 LEU A N 1
ATOM 1755 C CA . LEU A 1 218 ? 8.297 -2.131 4.270 1.00 95.38 218 LEU A CA 1
ATOM 1756 C C . LEU A 1 218 ? 9.794 -2.088 4.603 1.00 95.38 218 LEU A C 1
ATOM 1758 O O . LEU A 1 218 ? 10.520 -1.192 4.168 1.00 95.38 218 LEU A O 1
ATOM 1762 N N . LYS A 1 219 ? 10.282 -3.087 5.348 1.00 93.25 219 LYS A N 1
ATOM 1763 C CA . LYS A 1 219 ? 11.698 -3.175 5.718 1.00 93.25 219 LYS A CA 1
ATOM 1764 C C . LYS A 1 219 ? 12.584 -3.402 4.500 1.00 93.25 219 LYS A C 1
ATOM 1766 O O . LYS A 1 219 ? 13.661 -2.816 4.437 1.00 93.25 219 LYS A O 1
ATOM 1771 N N . ASN A 1 220 ? 12.167 -4.254 3.568 1.00 90.94 220 ASN A N 1
ATOM 1772 C CA . ASN A 1 220 ? 12.956 -4.614 2.391 1.00 90.94 220 ASN A CA 1
ATOM 1773 C C . ASN A 1 220 ? 12.994 -3.513 1.327 1.00 90.94 220 ASN A C 1
ATOM 1775 O O . ASN A 1 220 ? 14.012 -3.343 0.676 1.00 90.94 220 ASN A O 1
ATOM 1779 N N . GLU A 1 221 ? 11.889 -2.803 1.124 1.00 93.06 221 GLU A N 1
ATOM 1780 C CA . GLU A 1 221 ? 11.752 -1.808 0.056 1.00 93.06 221 GLU A CA 1
ATOM 1781 C C . GLU A 1 221 ? 12.092 -0.384 0.514 1.00 93.06 221 GLU A C 1
ATOM 1783 O O . GLU A 1 221 ? 12.294 0.487 -0.328 1.00 93.06 221 GLU A O 1
ATOM 1788 N N . SER A 1 222 ? 12.152 -0.139 1.827 1.00 93.38 222 SER A N 1
ATOM 1789 C CA . SER A 1 222 ? 12.438 1.182 2.390 1.00 93.38 222 SER A CA 1
ATOM 1790 C C . SER A 1 222 ? 13.431 1.108 3.552 1.00 93.38 222 SER A C 1
ATOM 1792 O O . SER A 1 222 ? 14.619 1.368 3.369 1.00 93.38 222 SER A O 1
ATOM 1794 N N . LEU A 1 223 ? 12.990 0.684 4.738 1.00 93.19 223 LEU A N 1
ATOM 1795 C CA . LEU A 1 223 ? 13.689 0.998 5.995 1.00 93.19 223 LEU A CA 1
ATOM 1796 C C . LEU A 1 223 ? 15.115 0.441 6.103 1.00 93.19 223 LEU A C 1
ATOM 1798 O O . LEU A 1 223 ? 15.962 1.051 6.745 1.00 93.19 223 LEU A O 1
ATOM 1802 N N . SER A 1 224 ? 15.416 -0.700 5.475 1.00 90.75 224 SER A N 1
ATOM 1803 C CA . SER A 1 224 ? 16.761 -1.302 5.552 1.00 90.75 224 SER A CA 1
ATOM 1804 C C . SER A 1 224 ? 17.838 -0.496 4.819 1.00 90.75 224 SER A C 1
ATOM 1806 O O . SER A 1 224 ? 19.027 -0.764 5.010 1.00 90.75 224 SER A O 1
ATOM 1808 N N . HIS A 1 225 ? 17.435 0.463 3.985 1.00 89.75 225 HIS A N 1
ATOM 1809 C CA . HIS A 1 225 ? 18.323 1.311 3.192 1.00 89.75 225 HIS A CA 1
ATOM 1810 C C . HIS A 1 225 ? 18.617 2.663 3.847 1.00 89.75 225 HIS A C 1
ATOM 1812 O O . HIS A 1 225 ? 19.393 3.436 3.295 1.00 89.75 225 HIS A O 1
ATOM 1818 N N . TYR A 1 226 ? 18.039 2.923 5.020 1.00 90.88 226 TYR A N 1
ATOM 1819 C CA . TYR A 1 226 ? 18.239 4.157 5.768 1.00 90.88 226 TYR A CA 1
ATOM 1820 C C . TYR A 1 226 ? 19.081 3.931 7.028 1.00 90.88 226 TYR A C 1
ATOM 1822 O O . TYR A 1 226 ? 19.164 2.828 7.587 1.00 90.88 226 TYR A O 1
ATOM 1830 N N . ARG A 1 227 ? 19.717 5.013 7.472 1.00 94.44 227 ARG A N 1
ATOM 1831 C CA . ARG A 1 227 ? 20.308 5.173 8.801 1.00 94.44 227 ARG A CA 1
ATOM 1832 C C . ARG A 1 227 ? 19.781 6.486 9.354 1.00 94.44 227 ARG A C 1
ATOM 1834 O O . ARG A 1 227 ? 20.330 7.534 9.056 1.00 94.44 227 ARG A O 1
ATOM 1841 N N . PHE A 1 228 ? 18.677 6.401 10.085 1.00 96.94 228 PHE A N 1
ATOM 1842 C CA . PHE A 1 228 ? 17.963 7.577 10.564 1.00 96.94 228 PHE A CA 1
ATOM 1843 C C . PHE A 1 228 ? 18.723 8.252 11.700 1.00 96.94 228 PHE A C 1
ATOM 1845 O O . PHE A 1 228 ? 19.051 7.594 12.694 1.00 96.94 228 PHE A O 1
ATOM 1852 N N . ASN A 1 229 ? 18.961 9.553 11.564 1.00 96.69 229 ASN A N 1
ATOM 1853 C CA . ASN A 1 229 ? 19.590 10.349 12.615 1.00 96.69 229 ASN A CA 1
ATOM 1854 C C . ASN A 1 229 ? 18.617 10.565 13.779 1.00 96.69 229 ASN A C 1
ATOM 1856 O O . ASN A 1 229 ? 18.994 10.418 14.934 1.00 96.69 229 ASN A O 1
ATOM 1860 N N . ASN A 1 230 ? 17.346 10.825 13.479 1.00 97.44 230 ASN A N 1
ATOM 1861 C CA . ASN A 1 230 ? 16.313 11.070 14.482 1.00 97.44 230 ASN A CA 1
ATOM 1862 C C . ASN A 1 230 ? 14.991 10.372 14.135 1.00 97.44 230 ASN A C 1
ATOM 1864 O O . ASN A 1 230 ? 14.822 9.788 13.056 1.00 97.44 230 ASN A O 1
ATOM 1868 N N . ARG A 1 231 ? 14.055 10.381 15.086 1.00 97.44 231 ARG A N 1
ATOM 1869 C CA . ARG A 1 231 ? 12.725 9.776 14.911 1.00 97.44 231 ARG A CA 1
ATOM 1870 C C . ARG A 1 231 ? 11.884 10.479 13.850 1.00 97.44 231 ARG A C 1
ATOM 1872 O O . ARG A 1 231 ? 11.157 9.790 13.138 1.00 97.44 231 ARG A O 1
ATOM 1879 N N . ASP A 1 232 ? 12.008 11.792 13.694 1.00 97.75 232 ASP A N 1
ATOM 1880 C CA . ASP A 1 232 ? 11.222 12.567 12.724 1.00 97.75 232 ASP A CA 1
ATOM 1881 C C . ASP A 1 232 ? 11.561 12.222 11.267 1.00 97.75 232 ASP A C 1
ATOM 1883 O O . ASP A 1 232 ? 10.670 12.129 10.413 1.00 97.75 232 ASP A O 1
ATOM 1887 N N . GLU A 1 233 ? 12.834 11.942 10.983 1.00 97.75 233 GLU A N 1
ATOM 1888 C CA . GLU A 1 233 ? 13.285 11.438 9.685 1.00 97.75 233 GLU A CA 1
ATOM 1889 C C . GLU A 1 233 ? 12.629 10.082 9.375 1.00 97.75 233 GLU A C 1
ATOM 1891 O O . GLU A 1 233 ? 12.045 9.887 8.304 1.00 97.75 233 GLU A O 1
ATOM 1896 N N . ALA A 1 234 ? 12.645 9.162 10.348 1.00 97.81 234 ALA A N 1
ATOM 1897 C CA . ALA A 1 234 ? 12.003 7.857 10.218 1.00 97.81 234 ALA A CA 1
ATOM 1898 C C . ALA A 1 234 ? 10.481 7.985 10.037 1.00 97.81 234 ALA A C 1
ATOM 1900 O O . ALA A 1 234 ? 9.913 7.330 9.160 1.00 97.81 234 ALA A O 1
ATOM 1901 N N . ILE A 1 235 ? 9.824 8.858 10.807 1.00 98.25 235 ILE A N 1
ATOM 1902 C CA . ILE A 1 235 ? 8.387 9.151 10.697 1.00 98.25 235 ILE A CA 1
ATOM 1903 C C . ILE A 1 235 ? 8.040 9.634 9.289 1.00 98.25 235 ILE A C 1
ATOM 1905 O O . ILE A 1 235 ? 7.081 9.139 8.691 1.00 98.25 235 ILE A O 1
ATOM 1909 N N . SER A 1 236 ? 8.823 10.568 8.749 1.00 97.94 236 SER A N 1
ATOM 1910 C CA . SER A 1 236 ? 8.598 11.140 7.420 1.00 97.94 236 SER A CA 1
ATOM 1911 C C . SER A 1 236 ? 8.711 10.076 6.330 1.00 97.94 236 SER A C 1
ATOM 1913 O O . SER A 1 236 ? 7.811 9.950 5.497 1.00 97.94 236 SER A O 1
ATOM 1915 N N . VAL A 1 237 ? 9.756 9.244 6.381 1.00 98.00 237 VAL A N 1
ATOM 1916 C CA . VAL A 1 237 ? 9.965 8.153 5.414 1.00 98.00 237 VAL A CA 1
ATOM 1917 C C . VAL A 1 237 ? 8.885 7.076 5.521 1.00 98.00 237 VAL A C 1
ATOM 1919 O O . VAL A 1 237 ? 8.398 6.594 4.497 1.00 98.00 237 VAL A O 1
ATOM 1922 N N . ILE A 1 238 ? 8.476 6.693 6.733 1.00 98.19 238 ILE A N 1
ATOM 1923 C CA . ILE A 1 238 ? 7.424 5.686 6.939 1.00 98.19 238 ILE A CA 1
ATOM 1924 C C . ILE A 1 238 ? 6.073 6.205 6.441 1.00 98.19 238 ILE A C 1
ATOM 1926 O O . ILE A 1 238 ? 5.380 5.483 5.724 1.00 98.19 238 ILE A O 1
ATOM 1930 N N . ARG A 1 239 ? 5.703 7.444 6.789 1.00 97.81 239 ARG A N 1
ATOM 1931 C CA . ARG A 1 239 ? 4.443 8.067 6.357 1.00 97.81 239 ARG A CA 1
ATOM 1932 C C . ARG A 1 239 ? 4.364 8.147 4.839 1.00 97.81 239 ARG A C 1
ATOM 1934 O O . ARG A 1 239 ? 3.393 7.679 4.251 1.00 97.81 239 ARG A O 1
ATOM 1941 N N . GLU A 1 240 ? 5.402 8.691 4.213 1.00 97.19 240 GLU A N 1
ATOM 1942 C CA . GLU A 1 240 ? 5.507 8.806 2.761 1.00 97.19 240 GLU A CA 1
ATOM 1943 C C . GLU A 1 240 ? 5.415 7.423 2.097 1.00 97.19 240 GLU A C 1
ATOM 1945 O O . GLU A 1 240 ? 4.608 7.215 1.184 1.00 97.19 240 GLU A O 1
ATOM 1950 N N . TYR A 1 241 ? 6.155 6.440 2.620 1.00 97.81 241 TYR A N 1
ATOM 1951 C CA . TYR A 1 241 ? 6.112 5.082 2.097 1.00 97.81 241 TYR A CA 1
ATOM 1952 C C . TYR A 1 241 ? 4.715 4.470 2.213 1.00 97.81 241 TYR A C 1
ATOM 1954 O O . TYR A 1 241 ? 4.262 3.856 1.256 1.00 97.81 241 TYR A O 1
ATOM 1962 N N . ILE A 1 242 ? 4.020 4.602 3.345 1.00 98.06 242 ILE A N 1
ATOM 1963 C CA . ILE A 1 242 ? 2.692 4.000 3.524 1.00 98.06 242 ILE A CA 1
ATOM 1964 C C . ILE A 1 242 ? 1.653 4.698 2.638 1.00 98.06 242 ILE A C 1
ATOM 1966 O O . ILE A 1 242 ? 0.934 4.036 1.883 1.00 98.06 242 ILE A O 1
ATOM 1970 N N . GLU A 1 243 ? 1.567 6.025 2.724 1.00 94.44 243 GLU A N 1
ATOM 1971 C CA . GLU A 1 243 ? 0.466 6.796 2.139 1.00 94.44 243 GLU A CA 1
ATOM 1972 C C . GLU A 1 243 ? 0.607 7.004 0.637 1.00 94.44 243 GLU A C 1
ATOM 1974 O O . GLU A 1 243 ? -0.390 6.936 -0.090 1.00 94.44 243 GLU A O 1
ATOM 1979 N N . ILE A 1 244 ? 1.828 7.261 0.169 1.00 94.69 244 ILE A N 1
ATOM 1980 C CA . ILE A 1 244 ? 2.092 7.600 -1.228 1.00 94.69 244 ILE A CA 1
ATOM 1981 C C . ILE A 1 244 ? 2.515 6.347 -1.979 1.00 94.69 244 ILE A C 1
ATOM 1983 O O . ILE A 1 244 ? 1.877 5.972 -2.963 1.00 94.69 244 ILE A O 1
ATOM 1987 N N . PHE A 1 245 ? 3.556 5.660 -1.512 1.00 95.75 245 PHE A N 1
ATOM 1988 C CA . PHE A 1 245 ? 4.094 4.535 -2.265 1.00 95.75 245 PHE A CA 1
ATOM 1989 C C . PHE A 1 245 ? 3.241 3.272 -2.111 1.00 95.75 245 PHE A C 1
ATOM 1991 O O . PHE A 1 245 ? 2.601 2.850 -3.068 1.00 95.75 245 PHE A O 1
ATOM 1998 N N . TYR A 1 246 ? 3.182 2.668 -0.927 1.00 97.25 246 TYR A N 1
ATOM 1999 C CA . TYR A 1 246 ? 2.557 1.370 -0.680 1.00 97.25 246 TYR A CA 1
ATOM 2000 C C . TYR A 1 246 ? 1.066 1.355 -1.038 1.00 97.25 246 TYR A C 1
ATOM 2002 O O . TYR A 1 246 ? 0.646 0.519 -1.837 1.00 97.25 246 TYR A O 1
ATOM 2010 N N . ASN A 1 247 ? 0.270 2.284 -0.500 1.00 96.81 247 ASN A N 1
ATOM 2011 C CA . ASN A 1 247 ? -1.174 2.277 -0.737 1.00 96.81 247 ASN A CA 1
ATOM 2012 C C . ASN A 1 247 ? -1.546 2.722 -2.163 1.00 96.81 247 ASN A C 1
ATOM 2014 O O . ASN A 1 247 ? -2.460 2.142 -2.748 1.00 96.81 247 ASN A O 1
ATOM 2018 N N . ARG A 1 248 ? -0.868 3.725 -2.748 1.00 93.94 248 ARG A N 1
ATOM 2019 C CA . ARG A 1 248 ? -1.322 4.350 -4.011 1.00 93.94 248 ARG A CA 1
ATOM 2020 C C . ARG A 1 248 ? -0.550 3.924 -5.256 1.00 93.94 248 ARG A C 1
ATOM 2022 O O . ARG A 1 248 ? -1.148 3.893 -6.329 1.00 93.94 248 ARG A O 1
ATOM 2029 N N . GLN A 1 249 ? 0.725 3.560 -5.136 1.00 93.00 249 GLN A N 1
ATOM 2030 C CA . GLN A 1 249 ? 1.601 3.289 -6.289 1.00 93.00 249 GLN A CA 1
ATOM 20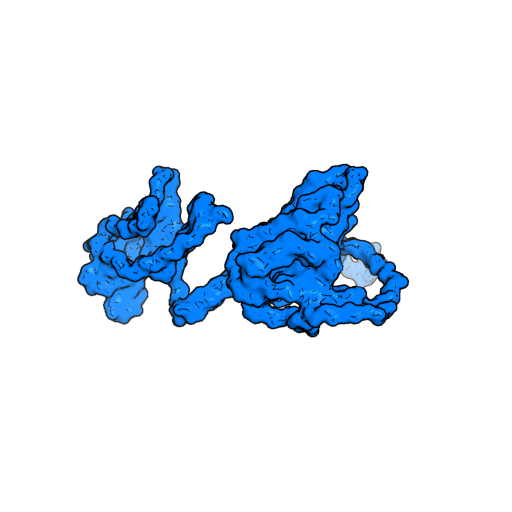31 C C . GLN A 1 249 ? 2.098 1.837 -6.352 1.00 93.00 249 GLN A C 1
ATOM 2033 O O . GLN A 1 249 ? 2.308 1.288 -7.436 1.00 93.00 249 GLN A O 1
ATOM 2038 N N . ARG A 1 250 ? 2.300 1.186 -5.202 1.00 94.50 250 ARG A N 1
ATOM 2039 C CA . ARG A 1 250 ? 2.960 -0.113 -5.126 1.00 94.50 250 ARG A CA 1
ATOM 2040 C C . ARG A 1 250 ? 2.056 -1.212 -5.661 1.00 94.50 250 ARG A C 1
ATOM 2042 O O . ARG A 1 250 ? 1.026 -1.537 -5.082 1.00 94.50 250 ARG A O 1
ATOM 2049 N N . ARG A 1 251 ? 2.503 -1.871 -6.723 1.00 91.12 251 ARG A N 1
ATOM 2050 C CA . ARG A 1 251 ? 1.795 -2.983 -7.353 1.00 91.12 251 ARG A CA 1
ATOM 2051 C C . ARG A 1 251 ? 1.827 -4.227 -6.481 1.00 91.12 251 ARG A C 1
ATOM 2053 O O . ARG A 1 251 ? 2.896 -4.654 -6.027 1.00 91.12 251 ARG A O 1
ATOM 2060 N N . HIS A 1 252 ? 0.664 -4.848 -6.325 1.00 89.38 252 HIS A N 1
ATOM 2061 C CA . HIS A 1 252 ? 0.500 -6.071 -5.556 1.00 89.38 252 HIS A CA 1
ATOM 2062 C C . HIS A 1 252 ? 0.038 -7.221 -6.460 1.00 89.38 252 HIS A C 1
ATOM 2064 O O . HIS A 1 252 ? -1.025 -7.157 -7.072 1.00 89.38 252 HIS A O 1
ATOM 2070 N N . SER A 1 253 ? 0.805 -8.315 -6.523 1.00 83.62 253 SER A N 1
ATOM 2071 C CA . SER A 1 253 ? 0.489 -9.469 -7.387 1.00 83.62 253 SER A CA 1
ATOM 2072 C C . SER A 1 253 ? -0.876 -10.087 -7.070 1.00 83.62 253 SER A C 1
ATOM 2074 O O . SER A 1 253 ? -1.641 -10.350 -7.990 1.00 83.62 253 SER A O 1
ATOM 2076 N N . ARG A 1 254 ? -1.212 -10.227 -5.776 1.00 84.38 254 ARG A N 1
ATOM 2077 C CA . ARG A 1 254 ? -2.536 -10.686 -5.301 1.00 84.38 254 ARG A CA 1
ATOM 2078 C C . ARG A 1 254 ? -3.709 -9.863 -5.850 1.00 84.38 254 ARG A C 1
ATOM 2080 O O . ARG A 1 254 ? -4.799 -10.394 -5.979 1.00 84.38 254 ARG A O 1
ATOM 2087 N N . LEU A 1 255 ? -3.488 -8.587 -6.168 1.00 86.69 255 LEU A N 1
ATOM 2088 C CA . LEU A 1 255 ? -4.531 -7.667 -6.627 1.00 86.69 255 LEU A CA 1
ATOM 2089 C C . LEU A 1 255 ? -4.609 -7.573 -8.159 1.00 86.69 255 LEU A C 1
ATOM 2091 O O . LEU A 1 255 ? -5.238 -6.662 -8.678 1.00 86.69 255 LEU A O 1
ATOM 2095 N N . GLY A 1 256 ? -3.928 -8.453 -8.900 1.00 85.38 256 GLY A N 1
ATOM 2096 C CA . GLY A 1 256 ? -3.807 -8.315 -10.356 1.00 85.38 256 GLY A CA 1
ATOM 2097 C C . GLY A 1 256 ? -2.751 -7.291 -10.782 1.00 85.38 256 GLY A C 1
ATOM 2098 O O . GLY A 1 256 ? -2.810 -6.754 -11.880 1.00 85.38 256 GLY A O 1
ATOM 2099 N N . ASN A 1 257 ? -1.755 -7.040 -9.926 1.00 86.69 257 ASN A N 1
ATOM 2100 C CA . ASN A 1 257 ? -0.622 -6.147 -10.184 1.00 86.69 257 ASN A CA 1
ATOM 2101 C C . ASN A 1 257 ? -0.967 -4.647 -10.289 1.00 86.69 257 ASN A C 1
ATOM 2103 O O . ASN A 1 257 ? -0.229 -3.882 -10.915 1.00 86.69 257 ASN A O 1
ATOM 2107 N N . ILE A 1 258 ? -2.041 -4.230 -9.618 1.00 88.44 258 ILE A N 1
ATOM 2108 C CA . ILE A 1 258 ? -2.396 -2.827 -9.353 1.00 88.44 258 ILE A CA 1
ATOM 2109 C C . ILE A 1 258 ? -2.128 -2.475 -7.884 1.00 88.44 258 ILE A C 1
ATOM 2111 O O . ILE A 1 258 ? -1.792 -3.353 -7.077 1.00 88.44 258 ILE A O 1
ATOM 2115 N N . SER A 1 259 ? -2.216 -1.189 -7.543 1.00 92.44 259 SER A N 1
ATOM 2116 C CA . SER A 1 259 ? -2.045 -0.727 -6.166 1.00 92.44 259 SER A CA 1
ATOM 2117 C C . SER A 1 259 ? -3.269 -1.029 -5.292 1.00 92.44 259 SER A C 1
ATOM 2119 O O . SER A 1 259 ? -4.379 -1.153 -5.819 1.00 92.44 259 SER A O 1
ATOM 2121 N N . PRO A 1 260 ? -3.097 -1.134 -3.961 1.00 95.44 260 PRO A N 1
ATOM 2122 C CA . PRO A 1 260 ? -4.207 -1.292 -3.021 1.00 95.44 260 PRO A CA 1
ATOM 2123 C C . PRO A 1 260 ? -5.344 -0.273 -3.219 1.00 95.44 260 PRO A C 1
ATOM 2125 O O . PRO A 1 260 ? -6.511 -0.658 -3.308 1.00 95.44 260 PRO A O 1
ATOM 2128 N N . ALA A 1 261 ? -5.012 1.008 -3.404 1.00 90.88 261 ALA A N 1
ATOM 2129 C CA . ALA A 1 261 ? -5.998 2.057 -3.656 1.00 90.88 261 ALA A CA 1
ATOM 2130 C C . ALA A 1 261 ? -6.716 1.881 -5.003 1.00 90.88 261 ALA A C 1
ATOM 2132 O O . ALA A 1 261 ? -7.939 2.000 -5.065 1.00 90.88 261 ALA A O 1
ATOM 2133 N N . ALA A 1 262 ? -5.989 1.541 -6.075 1.00 86.31 262 ALA A N 1
ATOM 2134 C CA . ALA A 1 262 ? -6.597 1.274 -7.382 1.00 86.31 262 ALA A CA 1
ATOM 2135 C C . ALA A 1 262 ? -7.524 0.046 -7.348 1.00 86.31 262 ALA A C 1
ATOM 2137 O O . ALA A 1 262 ? -8.570 0.025 -7.996 1.00 86.31 262 ALA A O 1
ATOM 2138 N N . PHE A 1 263 ? -7.174 -0.975 -6.565 1.00 85.06 263 PHE A N 1
ATOM 2139 C CA . PHE A 1 263 ? -8.026 -2.141 -6.359 1.00 85.06 263 PHE A CA 1
ATOM 2140 C C . PHE A 1 263 ? -9.320 -1.779 -5.621 1.00 85.06 263 PHE A C 1
ATOM 2142 O O . PHE A 1 263 ? -10.403 -2.144 -6.084 1.00 85.06 263 PHE A O 1
ATOM 2149 N N . ARG A 1 264 ? -9.234 -1.004 -4.531 1.00 83.56 264 ARG A N 1
ATOM 2150 C CA . ARG A 1 264 ? -10.416 -0.494 -3.816 1.00 83.56 264 ARG A CA 1
ATOM 2151 C C . ARG A 1 264 ? -11.317 0.345 -4.726 1.00 83.56 264 ARG A C 1
ATOM 2153 O O . ARG A 1 264 ? -12.526 0.127 -4.748 1.00 83.56 264 ARG A O 1
ATOM 2160 N N . GLU A 1 265 ? -10.738 1.246 -5.514 1.00 78.31 265 GLU A N 1
ATOM 2161 C CA . GLU A 1 265 ? -11.450 2.051 -6.516 1.00 78.31 265 GLU A CA 1
ATOM 2162 C C . GLU A 1 265 ? -12.219 1.160 -7.514 1.00 78.31 265 GLU A C 1
ATOM 2164 O O . GLU A 1 265 ? -13.402 1.385 -7.777 1.00 78.31 265 GLU A O 1
ATOM 2169 N N . ASN A 1 266 ? -11.586 0.098 -8.025 1.00 76.19 266 ASN A N 1
ATOM 2170 C CA . ASN A 1 266 ? -12.223 -0.846 -8.946 1.00 76.19 266 ASN A CA 1
ATOM 2171 C C . ASN A 1 266 ? -13.395 -1.603 -8.305 1.00 76.19 266 ASN A C 1
ATOM 2173 O O . ASN A 1 266 ? -14.423 -1.792 -8.958 1.00 76.19 266 ASN A O 1
ATOM 2177 N N . ILE A 1 267 ? -13.278 -2.000 -7.033 1.00 70.69 267 ILE A N 1
ATOM 2178 C CA . ILE A 1 267 ? -14.372 -2.641 -6.284 1.00 70.69 267 ILE A CA 1
ATOM 2179 C C . ILE A 1 267 ? -15.552 -1.690 -6.132 1.00 70.69 267 ILE A C 1
ATOM 2181 O O . ILE A 1 267 ? -16.686 -2.086 -6.393 1.00 70.69 267 ILE A O 1
ATOM 2185 N N . ILE A 1 268 ? -15.292 -0.438 -5.745 1.00 64.25 268 ILE A N 1
ATOM 2186 C CA . ILE A 1 268 ? -16.333 0.586 -5.613 1.00 64.25 268 ILE A CA 1
ATOM 2187 C C . ILE A 1 268 ? -17.048 0.754 -6.957 1.00 64.25 268 ILE A C 1
ATOM 2189 O O . ILE A 1 268 ? -18.269 0.618 -7.025 1.00 64.25 268 ILE A O 1
ATOM 2193 N N . ARG A 1 269 ? -16.298 0.927 -8.052 1.00 61.75 269 ARG A N 1
ATOM 2194 C CA . ARG A 1 269 ? -16.864 1.027 -9.409 1.00 61.75 269 ARG A CA 1
ATOM 2195 C C . ARG A 1 269 ? -17.698 -0.199 -9.789 1.00 61.75 269 ARG A C 1
ATOM 2197 O O . ARG A 1 269 ? -18.751 -0.054 -10.408 1.00 61.75 269 ARG A O 1
ATOM 2204 N N . TRP A 1 270 ? -17.253 -1.403 -9.433 1.00 58.94 270 TRP A N 1
ATOM 2205 C CA . TRP A 1 270 ? -17.972 -2.646 -9.723 1.00 58.94 270 TRP A CA 1
ATOM 2206 C C . TRP A 1 270 ? -19.262 -2.801 -8.907 1.00 58.94 270 TRP A C 1
ATOM 2208 O O . TRP A 1 270 ? -20.304 -3.131 -9.475 1.00 58.94 270 TRP A O 1
ATOM 2218 N N . LEU A 1 271 ? -19.225 -2.526 -7.598 1.00 53.38 271 LEU A N 1
ATOM 2219 C CA . LEU A 1 271 ? -20.408 -2.561 -6.729 1.00 53.38 271 LEU A CA 1
ATOM 2220 C C . LEU A 1 271 ? -21.477 -1.585 -7.222 1.00 53.38 271 LEU A C 1
ATOM 2222 O O . LEU A 1 271 ? -22.662 -1.918 -7.246 1.00 53.38 271 LEU A O 1
ATOM 2226 N N . LEU A 1 272 ? -21.045 -0.405 -7.668 1.00 47.84 272 LEU A N 1
ATOM 2227 C CA . LEU A 1 272 ? -21.927 0.602 -8.244 1.00 47.84 272 LEU A CA 1
ATOM 2228 C C . LEU A 1 272 ? -22.533 0.121 -9.574 1.00 47.84 272 LEU A C 1
ATOM 2230 O O . LEU A 1 272 ? -23.749 0.181 -9.722 1.00 47.84 272 LEU A O 1
ATOM 2234 N N . LYS A 1 273 ? -21.741 -0.470 -10.485 1.00 50.41 273 LYS A N 1
ATOM 2235 C CA . LYS A 1 273 ? -22.243 -1.083 -11.739 1.00 50.41 273 LYS A CA 1
ATOM 2236 C C . LYS A 1 273 ? -23.307 -2.157 -11.510 1.00 50.41 273 LYS A C 1
ATOM 2238 O O . LYS A 1 273 ? -24.283 -2.216 -12.257 1.00 50.41 273 LYS A O 1
ATOM 2243 N N . LYS A 1 274 ? -23.114 -3.017 -10.503 1.00 47.25 274 LYS A N 1
ATOM 2244 C CA . LYS A 1 274 ? -24.074 -4.076 -10.157 1.00 47.25 274 LYS A CA 1
ATOM 2245 C C . LYS A 1 274 ? -25.396 -3.514 -9.645 1.00 47.25 274 LYS A C 1
ATOM 2247 O O . LYS A 1 274 ? -26.446 -4.026 -10.013 1.00 47.25 274 LYS A O 1
ATOM 2252 N N . ARG A 1 275 ? -25.354 -2.463 -8.822 1.00 43.19 275 ARG A N 1
ATOM 2253 C CA . ARG A 1 275 ? -26.566 -1.820 -8.291 1.00 43.19 275 ARG A CA 1
ATOM 2254 C C . ARG A 1 275 ? -27.353 -1.054 -9.353 1.00 43.19 275 ARG A C 1
ATOM 2256 O O . ARG A 1 275 ? -28.557 -0.910 -9.201 1.00 43.19 275 ARG A O 1
ATOM 2263 N N . THR A 1 276 ? -26.703 -0.606 -10.427 1.00 38.88 276 THR A N 1
ATOM 2264 C CA . THR A 1 276 ? -27.342 0.173 -11.501 1.00 38.88 276 THR A CA 1
ATOM 2265 C C . THR A 1 276 ? -27.618 -0.626 -12.783 1.00 38.88 276 THR A C 1
ATOM 2267 O O . THR A 1 276 ? -27.825 -0.040 -13.849 1.00 38.88 276 THR A O 1
ATOM 2270 N N . ASN A 1 277 ? -27.605 -1.963 -12.706 1.00 45.28 277 ASN A N 1
ATOM 2271 C CA . ASN A 1 277 ? -27.857 -2.875 -13.831 1.00 45.28 277 ASN A CA 1
ATOM 2272 C C . ASN A 1 277 ? -27.027 -2.536 -15.094 1.00 45.28 277 ASN A C 1
ATOM 2274 O O . ASN A 1 277 ? -27.514 -2.585 -16.220 1.00 45.28 277 ASN A O 1
ATOM 2278 N N . GLY A 1 278 ? -25.765 -2.124 -14.904 1.00 38.34 278 GLY A N 1
ATOM 2279 C CA . GLY A 1 278 ? -24.842 -1.769 -15.991 1.00 38.34 278 GLY A CA 1
ATOM 2280 C C . GLY A 1 278 ? -24.904 -0.314 -16.476 1.00 38.34 278 GLY A C 1
ATOM 2281 O O . GLY A 1 278 ? -24.018 0.109 -17.217 1.00 38.34 278 GLY A O 1
ATOM 2282 N N . SER A 1 279 ? -25.866 0.489 -16.018 1.00 39.69 279 SER A N 1
ATOM 2283 C CA . SER A 1 279 ? -25.945 1.920 -16.339 1.00 39.69 279 SER A CA 1
ATOM 2284 C C . SER A 1 279 ? -25.195 2.749 -15.287 1.00 39.69 279 SER A C 1
ATOM 2286 O O . SER A 1 279 ? -25.724 3.109 -14.241 1.00 39.69 279 SER A O 1
ATOM 2288 N N . VAL A 1 280 ? -23.900 3.003 -15.481 1.00 35.91 280 VAL A N 1
ATOM 2289 C CA . VAL A 1 280 ? -23.134 3.852 -14.545 1.00 35.91 280 VAL A CA 1
ATOM 2290 C C . VAL A 1 280 ? -23.598 5.300 -14.702 1.00 35.91 280 VAL A C 1
ATOM 2292 O O . VAL A 1 280 ? -23.375 5.898 -15.750 1.00 35.91 280 VAL A O 1
ATOM 2295 N N . ARG A 1 281 ? -24.242 5.866 -13.675 1.00 45.75 281 ARG A N 1
ATOM 2296 C CA . ARG A 1 281 ? -24.698 7.265 -13.656 1.00 45.75 281 ARG A CA 1
ATOM 2297 C C . ARG A 1 281 ? -24.354 7.899 -12.309 1.00 45.75 281 ARG A C 1
ATOM 2299 O O . ARG A 1 281 ? -25.153 7.821 -11.389 1.00 45.75 281 ARG A O 1
ATOM 2306 N N . TYR A 1 282 ? -23.165 8.484 -12.153 1.00 43.78 282 TYR A N 1
ATOM 2307 C CA . TYR A 1 282 ? -22.907 9.357 -11.001 1.00 43.78 282 TYR A CA 1
ATOM 2308 C C . TYR A 1 282 ? -21.845 10.421 -11.281 1.00 43.78 282 TYR A C 1
ATOM 2310 O O . TYR A 1 282 ? -20.952 10.244 -12.109 1.00 43.78 282 TYR A O 1
ATOM 2318 N N . CYS A 1 283 ? -21.949 11.518 -10.529 1.00 42.97 283 CYS A N 1
ATOM 2319 C CA . CYS A 1 283 ? -20.943 12.567 -10.410 1.00 42.97 283 CYS A CA 1
ATOM 2320 C C . CYS A 1 283 ? -20.504 12.673 -8.936 1.00 42.97 283 CYS A C 1
ATOM 2322 O O . CYS A 1 283 ? -21.346 12.665 -8.040 1.00 42.97 283 CYS A O 1
ATOM 2324 N N . GLN A 1 284 ? -19.195 12.770 -8.685 1.00 38.72 284 GLN A N 1
ATOM 2325 C CA . GLN A 1 284 ? -18.605 12.874 -7.343 1.00 38.72 284 GLN A CA 1
ATOM 2326 C C . GLN A 1 284 ? -18.126 14.309 -7.083 1.00 38.72 284 GLN A C 1
ATOM 2328 O O . GLN A 1 284 ? -17.420 14.879 -7.917 1.00 38.72 284 GLN A O 1
ATOM 2333 N N . TYR A 1 285 ? -18.462 14.875 -5.917 1.00 41.56 285 TYR A N 1
ATOM 2334 C CA . TYR A 1 285 ? -17.893 16.138 -5.441 1.00 41.56 285 TYR A CA 1
ATOM 2335 C C . TYR A 1 285 ? -17.308 15.996 -4.032 1.00 41.56 285 TYR A C 1
ATOM 2337 O O . TYR A 1 285 ? -17.954 15.485 -3.117 1.00 41.56 285 TYR A O 1
ATOM 2345 N N . THR A 1 286 ? -16.093 16.513 -3.858 1.00 37.19 286 THR A N 1
ATOM 2346 C CA . THR A 1 286 ? -15.401 16.584 -2.569 1.00 37.19 286 THR A CA 1
ATOM 2347 C C . THR A 1 286 ? -15.326 18.046 -2.130 1.00 37.19 286 THR A C 1
ATOM 2349 O O . THR A 1 286 ? -14.655 18.856 -2.776 1.00 37.19 286 THR A O 1
ATOM 2352 N N . SER A 1 287 ? -16.012 18.392 -1.040 1.00 42.09 287 SER A N 1
ATOM 2353 C CA . SER A 1 287 ? -15.848 19.671 -0.339 1.00 42.09 287 SER A CA 1
ATOM 2354 C C . SER A 1 287 ? -14.789 19.540 0.769 1.00 42.09 287 SER A C 1
ATOM 2356 O O . SER A 1 287 ? -14.284 18.448 1.030 1.00 42.09 287 SER A O 1
ATOM 2358 N N . LYS A 1 288 ? -14.437 20.647 1.442 1.00 37.88 288 LYS A N 1
ATOM 2359 C CA . LYS A 1 288 ? -13.539 20.615 2.616 1.00 37.88 288 LYS A CA 1
ATOM 2360 C C . LYS A 1 288 ? -14.136 19.865 3.821 1.00 37.88 288 LYS A C 1
ATOM 2362 O O . LYS A 1 288 ? -13.378 19.510 4.713 1.00 37.88 288 LYS A O 1
ATOM 2367 N N . VAL A 1 289 ? -15.459 19.672 3.866 1.00 33.12 289 VAL A N 1
ATOM 2368 C CA . VAL A 1 289 ? -16.194 19.213 5.065 1.00 33.12 289 VAL A CA 1
ATOM 2369 C C . VAL A 1 289 ? -17.091 18.005 4.783 1.00 33.12 289 VAL A C 1
ATOM 2371 O O . VAL A 1 289 ? -17.432 17.263 5.697 1.00 33.12 289 VAL A O 1
ATOM 2374 N N . ALA A 1 290 ? -17.450 17.753 3.526 1.00 36.91 290 ALA A N 1
ATOM 2375 C CA . ALA A 1 290 ? -18.327 16.655 3.148 1.00 36.91 290 ALA A CA 1
ATOM 2376 C C . ALA A 1 290 ? -18.038 16.174 1.725 1.00 36.91 290 ALA A C 1
ATOM 2378 O O . ALA A 1 290 ? -17.671 16.948 0.835 1.00 36.91 290 ALA A O 1
ATOM 2379 N N . MET A 1 291 ? -18.232 14.880 1.506 1.00 38.19 291 MET A N 1
ATOM 2380 C CA . MET A 1 291 ? -18.300 14.302 0.175 1.00 38.19 291 MET A CA 1
ATOM 2381 C C . MET A 1 291 ? -19.773 14.110 -0.162 1.00 38.19 291 MET A C 1
ATOM 2383 O O . MET A 1 291 ? -20.494 13.430 0.569 1.00 38.19 291 MET A O 1
ATOM 2387 N N . ILE A 1 292 ? -20.210 14.744 -1.246 1.00 46.44 292 ILE A N 1
ATOM 2388 C CA . ILE A 1 292 ? -21.599 14.700 -1.695 1.00 46.44 292 ILE A CA 1
ATOM 2389 C C . ILE A 1 292 ? -21.672 13.724 -2.861 1.00 46.44 292 ILE A C 1
ATOM 2391 O O . ILE A 1 292 ? -21.002 13.911 -3.883 1.00 46.44 292 ILE A O 1
ATOM 2395 N N . TYR A 1 293 ? -22.501 12.695 -2.701 1.00 47.19 293 TYR A N 1
ATOM 2396 C CA . TYR A 1 293 ? -22.842 11.770 -3.773 1.00 47.19 293 TYR A CA 1
ATOM 2397 C C . TYR A 1 293 ? -24.256 12.054 -4.247 1.00 47.19 293 TYR A C 1
ATOM 2399 O O . TYR A 1 293 ? -25.206 12.002 -3.466 1.00 47.19 293 TYR A O 1
ATOM 2407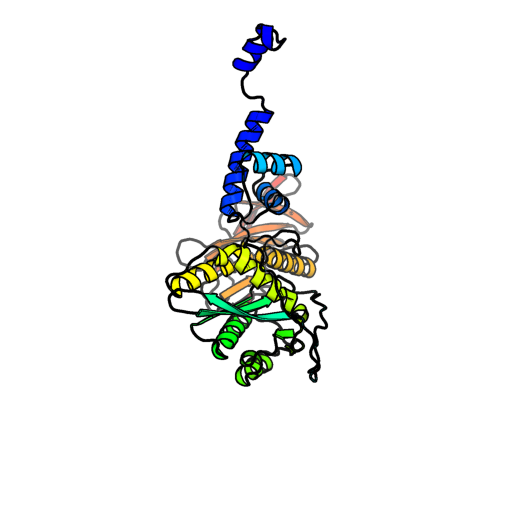 N N . ILE A 1 294 ? -24.372 12.341 -5.540 1.00 52.28 294 ILE A N 1
ATOM 2408 C CA . ILE A 1 294 ? -25.651 12.422 -6.233 1.00 52.28 294 ILE A CA 1
ATOM 2409 C C . ILE A 1 294 ? -25.872 11.050 -6.872 1.00 52.28 294 ILE A C 1
ATOM 2411 O O . ILE A 1 294 ? -25.265 10.742 -7.900 1.00 52.28 294 ILE A O 1
ATOM 2415 N N . GLU A 1 295 ? -26.674 10.203 -6.222 1.00 46.66 295 GLU A N 1
ATOM 2416 C CA . GLU A 1 295 ? -26.911 8.822 -6.679 1.00 46.66 295 GLU A CA 1
ATOM 2417 C C . GLU A 1 295 ? -27.826 8.767 -7.908 1.00 46.66 295 GLU A C 1
ATOM 2419 O O . GLU A 1 295 ? -27.710 7.860 -8.728 1.00 46.66 295 GLU A O 1
ATOM 2424 N N . GLN A 1 296 ? -28.715 9.754 -8.051 1.00 53.03 296 GLN A N 1
ATOM 2425 C CA . GLN A 1 296 ? -29.597 9.913 -9.200 1.00 53.03 296 GLN A CA 1
ATOM 2426 C C . GLN A 1 296 ? -29.891 11.406 -9.407 1.00 53.03 296 GLN A C 1
ATOM 2428 O O . GLN A 1 296 ? -30.156 12.142 -8.456 1.00 53.03 296 GLN A O 1
ATOM 2433 N N . LEU A 1 297 ? -29.782 11.873 -10.653 1.00 58.00 297 LEU A N 1
ATOM 2434 C CA . LEU A 1 297 ? -30.222 13.205 -11.066 1.00 58.00 297 LEU A CA 1
ATOM 2435 C C . LEU A 1 297 ? -30.756 13.124 -12.490 1.00 58.00 297 LEU A C 1
ATOM 2437 O O . LEU A 1 297 ? -30.001 12.878 -13.432 1.00 58.00 297 LEU A O 1
ATOM 2441 N N . GLU A 1 298 ? -32.058 13.340 -12.626 1.00 62.72 298 GLU A N 1
ATOM 2442 C CA . GLU A 1 298 ? -32.744 13.368 -13.913 1.00 62.72 298 GLU A CA 1
ATOM 2443 C C . GLU A 1 298 ? -33.255 14.776 -14.173 1.00 62.72 298 GLU A C 1
ATOM 2445 O O . GLU A 1 298 ? -33.955 15.359 -13.341 1.00 62.72 298 GLU A O 1
ATOM 2450 N N . LEU A 1 299 ? -32.902 15.314 -15.336 1.00 61.41 299 LEU A N 1
ATOM 2451 C CA . LEU A 1 299 ? -33.417 16.582 -15.822 1.00 61.41 299 LEU A CA 1
ATOM 2452 C C . LEU A 1 299 ? -34.473 16.275 -16.868 1.00 61.41 299 LEU A C 1
ATOM 2454 O O . LEU A 1 299 ? -34.158 15.810 -17.962 1.00 61.41 299 LEU A O 1
ATOM 2458 N N . ILE A 1 300 ? -35.728 16.537 -16.526 1.00 64.00 300 ILE A N 1
ATOM 2459 C CA . ILE A 1 300 ? -36.863 16.216 -17.389 1.00 64.00 300 ILE A CA 1
ATOM 2460 C C . ILE A 1 300 ? -37.334 17.496 -18.074 1.00 64.00 300 ILE A C 1
ATOM 2462 O O . ILE A 1 300 ? -37.726 18.459 -17.410 1.00 64.00 300 ILE A O 1
ATOM 2466 N N . HIS A 1 301 ? -37.289 17.513 -19.406 1.00 66.81 301 HIS A N 1
ATOM 2467 C CA . HIS A 1 301 ? -37.881 18.587 -20.200 1.00 66.81 301 HIS A CA 1
ATOM 2468 C C . HIS A 1 301 ? -39.407 18.429 -20.251 1.00 66.81 301 HIS A C 1
ATOM 2470 O O . HIS A 1 301 ? -39.920 17.313 -20.205 1.00 66.81 301 HIS A O 1
ATOM 2476 N N . LYS A 1 302 ? -40.155 19.517 -20.480 1.00 66.25 302 LYS A N 1
ATOM 2477 C CA . LYS A 1 302 ? -41.619 19.455 -20.689 1.00 66.25 302 LYS A CA 1
ATOM 2478 C C . LYS A 1 302 ? -42.043 18.551 -21.861 1.00 66.25 302 LYS A C 1
ATOM 2480 O O . LYS A 1 302 ? -43.155 18.040 -21.869 1.00 66.25 302 LYS A O 1
ATOM 2485 N N . SER A 1 303 ? -41.160 18.321 -22.838 1.00 63.97 303 SER A N 1
ATOM 2486 C CA . SER A 1 303 ? -41.385 17.357 -23.934 1.00 63.97 303 SER A CA 1
ATOM 2487 C C . SER A 1 303 ? -41.322 15.895 -23.479 1.00 63.97 303 SER A C 1
ATOM 2489 O O . SER A 1 303 ? -41.756 15.024 -24.231 1.00 63.97 303 SER A O 1
ATOM 2491 N N . GLY A 1 304 ? -40.811 15.630 -22.273 1.00 64.31 304 GLY A N 1
ATOM 2492 C CA . GLY A 1 304 ? -40.515 14.316 -21.703 1.00 64.31 304 GLY A CA 1
ATOM 2493 C C . GLY A 1 304 ? -39.150 13.744 -22.091 1.00 64.31 304 GLY A C 1
ATOM 2494 O O . GLY A 1 304 ? -38.904 12.572 -21.830 1.00 64.31 304 GLY A O 1
ATOM 2495 N N . ASP A 1 305 ? -38.274 14.547 -22.699 1.00 62.78 305 ASP A N 1
ATOM 2496 C CA . ASP A 1 305 ? -36.868 14.178 -22.886 1.00 62.78 305 ASP A CA 1
ATOM 2497 C C . ASP A 1 305 ? -36.149 14.188 -21.533 1.00 62.78 305 ASP A C 1
ATOM 2499 O O . ASP A 1 305 ? -36.387 15.075 -20.703 1.00 62.78 305 ASP A O 1
ATOM 2503 N N . VAL A 1 306 ? -35.268 13.211 -21.321 1.00 62.25 306 VAL A N 1
ATOM 2504 C CA . VAL A 1 306 ? -34.527 13.068 -20.065 1.00 62.25 306 VAL A CA 1
ATOM 2505 C C . VAL A 1 306 ? -33.048 13.283 -20.335 1.00 62.25 306 VAL A C 1
ATOM 2507 O O . VAL A 1 306 ? -32.438 12.575 -21.140 1.00 62.25 306 VAL A O 1
ATOM 2510 N N . LEU A 1 307 ? -32.467 14.261 -19.645 1.00 60.59 307 LEU A N 1
ATOM 2511 C CA . LEU A 1 307 ? -31.032 14.500 -19.635 1.00 60.59 307 LEU A CA 1
ATOM 2512 C C . LEU A 1 307 ? -30.422 14.011 -18.320 1.00 60.59 307 LEU A C 1
ATOM 2514 O O . LEU A 1 307 ? -30.968 14.218 -17.234 1.00 60.59 307 LEU A O 1
ATOM 2518 N N . TYR A 1 308 ? -29.250 13.405 -18.436 1.00 57.62 308 TYR A N 1
ATOM 2519 C CA . TYR A 1 308 ? -28.442 12.898 -17.341 1.00 57.62 308 TYR A CA 1
ATOM 2520 C C . TYR A 1 308 ? -27.114 13.656 -17.294 1.00 57.62 308 TYR A C 1
ATOM 2522 O O . TYR A 1 308 ? -26.481 13.856 -18.334 1.00 57.62 308 TYR A O 1
ATOM 2530 N N . PRO A 1 309 ? -26.646 14.078 -16.113 1.00 56.00 309 PRO A N 1
ATOM 2531 C CA . PRO A 1 309 ? -25.332 14.690 -15.994 1.00 56.00 309 PRO A CA 1
ATOM 2532 C C . PRO A 1 309 ? -24.212 13.663 -16.194 1.00 56.00 309 PRO A C 1
ATOM 2534 O O . PRO A 1 309 ? -24.228 12.594 -15.586 1.00 56.00 309 PRO A O 1
ATOM 2537 N N . VAL A 1 310 ? -23.202 14.014 -16.992 1.00 47.00 310 VAL A N 1
ATOM 2538 C CA . VAL A 1 310 ? -22.016 13.168 -17.232 1.00 47.00 310 VAL A CA 1
ATOM 2539 C C . VAL A 1 310 ? -20.721 13.741 -16.657 1.00 47.00 310 VAL A C 1
ATOM 2541 O O . VAL A 1 310 ? -19.748 13.008 -16.489 1.00 47.00 310 VAL A O 1
ATOM 2544 N N . LYS A 1 311 ? -20.680 15.037 -16.324 1.00 50.12 311 LYS A N 1
ATOM 2545 C CA . LYS A 1 311 ? -19.496 15.681 -15.735 1.00 50.12 311 LYS A CA 1
ATOM 2546 C C . LYS A 1 311 ? -19.879 16.877 -14.873 1.00 50.12 311 LYS A C 1
ATOM 2548 O O . LYS A 1 311 ? -20.705 17.670 -15.305 1.00 50.12 311 LYS A O 1
ATOM 2553 N N . ILE A 1 312 ? -19.226 17.031 -13.716 1.00 52.06 312 ILE A N 1
ATOM 2554 C CA . ILE A 1 312 ? -19.315 18.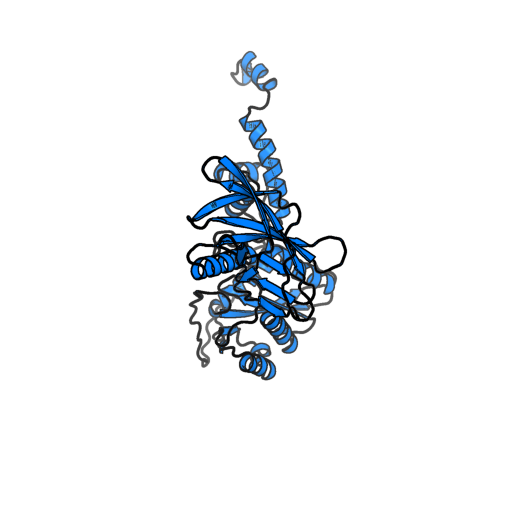208 -12.837 1.00 52.06 312 ILE A CA 1
ATOM 2555 C C . ILE A 1 312 ? -18.003 18.993 -12.864 1.00 52.06 312 ILE A C 1
ATOM 2557 O O . ILE A 1 312 ? -16.938 18.424 -12.627 1.00 52.06 312 ILE A O 1
ATOM 2561 N N . THR A 1 313 ? -18.072 20.309 -13.076 1.00 49.97 313 THR A N 1
ATOM 2562 C CA . THR A 1 313 ? -16.934 21.222 -12.873 1.00 49.97 313 THR A CA 1
ATOM 2563 C C . THR A 1 313 ? -17.301 22.380 -11.945 1.00 49.97 313 THR A C 1
ATOM 2565 O O . THR A 1 313 ? -18.387 22.952 -12.028 1.00 49.97 313 THR A O 1
ATOM 2568 N N . ARG A 1 314 ? -16.394 22.729 -11.022 1.00 49.84 314 ARG A N 1
ATOM 2569 C CA . ARG A 1 314 ? -16.555 23.873 -10.110 1.00 49.84 314 ARG A CA 1
ATOM 2570 C C . ARG A 1 314 ? -16.126 25.156 -10.821 1.00 49.84 314 ARG A C 1
ATOM 2572 O O . ARG A 1 314 ? -15.024 25.199 -11.366 1.00 49.84 314 ARG A O 1
ATOM 2579 N N . LYS A 1 315 ? -16.948 26.209 -10.778 1.00 50.50 315 LYS A N 1
ATOM 2580 C CA . LYS A 1 315 ? -16.544 27.520 -11.310 1.00 50.50 315 LYS A CA 1
ATOM 2581 C C . LYS A 1 315 ? -15.538 28.197 -10.367 1.00 50.50 315 LYS A C 1
ATOM 2583 O O . LYS A 1 315 ? -15.680 28.134 -9.147 1.00 50.50 315 LYS A O 1
ATOM 2588 N N . SER A 1 316 ? -14.532 28.861 -10.931 1.00 41.94 316 SER A N 1
ATOM 2589 C CA . SER A 1 316 ? -13.436 29.528 -10.207 1.00 41.94 316 SER A CA 1
ATOM 2590 C C . SER A 1 316 ? -13.873 30.705 -9.321 1.00 41.94 316 SER A C 1
ATOM 2592 O O . SER A 1 316 ? -13.123 31.119 -8.445 1.00 41.94 316 SER A O 1
ATOM 2594 N N . SER A 1 317 ? -15.096 31.223 -9.477 1.00 50.22 317 SER A N 1
ATOM 2595 C CA . SER A 1 317 ? -15.560 32.471 -8.852 1.00 50.22 317 SER A CA 1
ATOM 2596 C C . SER A 1 317 ? -16.139 32.329 -7.432 1.00 50.22 317 SER A C 1
ATOM 2598 O O . SER A 1 317 ? -17.048 33.068 -7.061 1.00 50.22 317 SER A O 1
ATOM 2600 N N . GLY A 1 318 ? -15.668 31.367 -6.635 1.00 47.69 318 GLY A N 1
ATOM 2601 C CA . GLY A 1 318 ? -15.909 31.328 -5.182 1.00 47.69 318 GLY A CA 1
ATOM 2602 C C . GLY A 1 318 ? -17.339 31.045 -4.691 1.00 47.69 318 GLY A C 1
ATOM 2603 O O . GLY A 1 318 ? -17.512 30.795 -3.503 1.00 47.69 318 GLY A O 1
ATOM 2604 N N . LYS A 1 319 ? -18.354 31.002 -5.558 1.00 47.16 319 LYS A N 1
ATOM 2605 C CA . LYS A 1 319 ? -19.723 30.599 -5.196 1.00 47.16 319 LYS A CA 1
ATOM 2606 C C . LYS A 1 319 ? -19.984 29.159 -5.624 1.00 47.16 319 LYS A C 1
ATOM 2608 O O . LYS A 1 319 ? -19.475 28.717 -6.650 1.00 47.16 319 LYS A O 1
ATOM 2613 N N . THR A 1 320 ? -20.753 28.448 -4.808 1.00 49.31 320 THR A N 1
ATOM 2614 C CA . THR A 1 320 ? -21.124 27.018 -4.805 1.00 49.31 320 THR A CA 1
ATOM 2615 C C . THR A 1 320 ? -21.902 26.567 -6.050 1.00 49.31 320 THR A C 1
ATOM 2617 O O . THR A 1 320 ? -22.915 25.891 -5.943 1.00 49.31 320 THR A O 1
ATOM 2620 N N . ALA A 1 321 ? -21.473 26.994 -7.236 1.00 49.53 321 ALA A N 1
ATOM 2621 C CA . ALA A 1 321 ? -22.093 26.704 -8.515 1.00 49.53 321 ALA A CA 1
ATOM 2622 C C . ALA A 1 321 ? -21.244 25.680 -9.272 1.00 49.53 321 ALA A C 1
ATOM 2624 O O . ALA A 1 321 ? -20.073 25.920 -9.596 1.00 49.53 321 ALA A O 1
ATOM 2625 N N . PHE A 1 322 ? -21.857 24.540 -9.558 1.00 51.97 322 PHE A N 1
ATOM 2626 C CA . PHE A 1 322 ? -21.286 23.495 -10.398 1.00 51.97 322 PHE A CA 1
ATOM 2627 C C . PHE A 1 322 ? -21.924 23.537 -11.772 1.00 51.97 322 PHE A C 1
ATOM 2629 O O . PHE A 1 322 ? -23.121 23.775 -11.863 1.00 51.97 322 PHE A O 1
ATOM 2636 N N . HIS A 1 323 ? -21.138 23.283 -12.812 1.00 52.59 323 HIS A N 1
ATOM 2637 C CA . HIS A 1 323 ? -21.630 23.091 -14.167 1.00 52.59 323 HIS A CA 1
ATOM 2638 C C . HIS A 1 323 ? -21.750 21.597 -14.454 1.00 52.59 323 HIS A C 1
ATOM 2640 O O . HIS A 1 323 ? -20.769 20.864 -14.307 1.00 52.59 323 HIS A O 1
ATOM 2646 N N . LEU A 1 324 ? -22.942 21.160 -14.865 1.00 53.62 324 LEU A N 1
ATOM 2647 C CA . LEU A 1 324 ? -23.145 19.827 -15.423 1.00 53.62 324 LEU A CA 1
ATOM 2648 C C . LEU A 1 324 ? -23.023 19.878 -16.942 1.00 53.62 324 LEU A C 1
ATOM 2650 O O . LEU A 1 324 ? -23.641 20.734 -17.572 1.00 53.62 324 LEU A O 1
ATOM 2654 N N . VAL A 1 325 ? -22.298 18.925 -17.524 1.00 54.44 325 VAL A N 1
ATOM 2655 C CA . VAL A 1 325 ? -22.454 18.586 -18.944 1.00 54.44 325 VAL A CA 1
ATOM 2656 C C . VAL A 1 325 ? -23.562 17.533 -19.025 1.00 54.44 325 VAL A C 1
ATOM 2658 O O . VAL A 1 325 ? -23.365 16.443 -18.483 1.00 54.44 325 VAL A O 1
ATOM 2661 N N . PRO A 1 326 ? -24.742 17.844 -19.587 1.00 53.34 326 PRO A N 1
ATOM 2662 C CA . PRO A 1 326 ? -25.813 16.872 -19.746 1.00 53.34 326 PRO A CA 1
ATOM 2663 C C . PRO A 1 326 ? -25.634 16.040 -21.024 1.00 53.34 326 PRO A C 1
ATOM 2665 O O . PRO A 1 326 ? -25.159 16.537 -22.039 1.00 53.34 326 PRO A O 1
ATOM 2668 N N . PHE A 1 327 ? -26.077 14.788 -20.984 1.00 51.91 327 PHE A N 1
ATOM 2669 C CA . PHE A 1 327 ? -26.250 13.890 -22.129 1.00 51.91 327 PHE A CA 1
ATOM 2670 C C . PHE A 1 327 ? -27.639 13.242 -22.031 1.00 51.91 327 PHE A C 1
ATOM 2672 O O . PHE A 1 327 ? -28.126 13.018 -20.924 1.00 51.91 327 PHE A O 1
ATOM 2679 N N . GLY A 1 328 ? -28.310 12.977 -23.154 1.00 54.66 328 GLY A N 1
ATOM 2680 C CA . GLY A 1 328 ? -29.750 12.722 -23.148 1.00 54.66 328 GLY A CA 1
ATOM 2681 C C . GLY A 1 328 ? -30.231 11.473 -23.866 1.00 54.66 328 GLY A C 1
ATOM 2682 O O . GLY A 1 328 ? -29.578 10.954 -24.770 1.00 54.66 328 GLY A O 1
ATOM 2683 N N . LEU A 1 329 ? -31.442 11.064 -23.493 1.00 48.94 329 LEU A N 1
ATOM 2684 C CA . LEU A 1 329 ? -32.294 10.164 -24.262 1.00 48.94 329 LEU A CA 1
ATOM 2685 C C . LEU A 1 329 ? -33.611 10.880 -24.582 1.00 48.94 329 LEU A C 1
ATOM 2687 O O . LEU A 1 329 ? -34.170 11.577 -23.728 1.00 48.94 329 LEU A O 1
ATOM 2691 N N . ASN A 1 330 ? -34.116 10.708 -25.803 1.00 52.81 330 ASN A N 1
ATOM 2692 C CA . ASN A 1 330 ? -35.477 11.139 -26.137 1.00 52.81 330 ASN A CA 1
ATOM 2693 C C . ASN A 1 330 ? -36.510 10.091 -25.674 1.00 52.81 330 ASN A C 1
ATOM 2695 O O . ASN A 1 330 ? -36.160 8.994 -25.233 1.00 52.81 330 ASN A O 1
ATOM 2699 N N . LYS A 1 331 ? -37.802 10.399 -25.829 1.00 52.84 331 LYS A N 1
ATOM 2700 C CA . LYS A 1 331 ? -38.911 9.463 -25.537 1.00 52.84 331 LYS A CA 1
ATOM 2701 C C . LYS A 1 331 ? -38.803 8.094 -26.233 1.00 52.84 331 LYS A C 1
ATOM 2703 O O . LYS A 1 331 ? -39.369 7.122 -25.741 1.00 52.84 331 LYS A O 1
ATOM 2708 N N . THR A 1 332 ? -38.090 8.006 -27.354 1.00 50.03 332 THR A N 1
ATOM 2709 C CA . THR A 1 332 ? -37.859 6.768 -28.117 1.00 50.03 332 THR A CA 1
ATOM 2710 C C . THR A 1 332 ? -36.534 6.077 -27.764 1.00 50.03 332 THR A C 1
ATOM 2712 O O . THR A 1 332 ? -36.153 5.126 -28.438 1.00 50.03 332 THR A O 1
ATOM 2715 N N . HIS A 1 333 ? -35.862 6.495 -26.682 1.00 50.00 333 HIS A N 1
ATOM 2716 C CA . HIS A 1 333 ? -34.576 5.963 -26.201 1.00 50.00 333 HIS A CA 1
ATOM 2717 C C . HIS A 1 333 ? -33.414 6.106 -27.198 1.00 50.00 333 HIS A C 1
ATOM 2719 O O . HIS A 1 333 ? -32.436 5.355 -27.165 1.00 50.00 333 HIS A O 1
ATOM 2725 N N . ASP A 1 334 ? -33.486 7.094 -28.083 1.00 45.91 334 ASP A N 1
ATOM 2726 C CA . ASP A 1 334 ? -32.385 7.434 -28.969 1.00 45.91 334 ASP A CA 1
ATOM 2727 C C . ASP A 1 334 ? -31.322 8.256 -28.235 1.00 45.91 334 ASP A C 1
ATOM 2729 O O . ASP A 1 334 ? -31.658 9.145 -27.452 1.00 45.91 334 ASP A O 1
ATOM 2733 N N . LEU A 1 335 ? -30.043 7.988 -28.529 1.00 43.88 335 LEU A N 1
ATOM 2734 C CA . LEU A 1 335 ? -28.923 8.814 -28.079 1.00 43.88 335 LEU A CA 1
ATOM 2735 C C . LEU A 1 335 ? -29.082 10.248 -28.598 1.00 43.88 335 LEU A C 1
ATOM 2737 O O . LEU A 1 335 ? -29.225 10.455 -29.805 1.00 43.88 335 LEU A O 1
ATOM 2741 N N . LEU A 1 336 ? -29.032 11.216 -27.683 1.00 52.94 336 LEU A N 1
ATOM 2742 C CA . LEU A 1 336 ? -29.024 12.642 -27.985 1.00 52.94 336 LEU A CA 1
ATOM 2743 C C . LEU A 1 336 ? -27.646 13.221 -27.651 1.00 52.94 336 LEU A C 1
ATOM 2745 O O . LEU A 1 336 ? -27.259 13.275 -26.481 1.00 52.94 336 LEU A O 1
ATOM 2749 N N . GLU A 1 337 ? -26.919 13.679 -28.668 1.00 50.72 337 GLU A N 1
ATOM 2750 C CA . GLU A 1 337 ? -25.691 14.453 -28.471 1.00 50.72 337 GLU A CA 1
ATOM 2751 C C . GLU A 1 337 ? -26.041 15.918 -28.195 1.00 50.72 337 GLU A C 1
ATOM 2753 O O . GLU A 1 337 ? -26.800 16.536 -28.947 1.00 50.72 337 GLU A O 1
ATOM 2758 N N . VAL A 1 338 ? -25.522 16.451 -27.084 1.00 55.22 338 VAL A N 1
ATOM 2759 C CA . VAL A 1 338 ? -25.706 17.847 -26.669 1.00 55.22 338 VAL A CA 1
ATOM 2760 C C . VAL A 1 338 ? -24.456 18.623 -27.069 1.00 55.22 338 VAL A C 1
ATOM 2762 O O . VAL A 1 338 ? -23.435 18.550 -26.391 1.00 55.22 338 VAL A O 1
ATOM 2765 N N . GLU A 1 339 ? -24.531 19.343 -28.186 1.00 50.44 339 GLU A N 1
ATOM 2766 C CA . GLU A 1 339 ? -23.365 20.021 -28.778 1.00 50.44 339 GLU A CA 1
ATOM 2767 C C . GLU A 1 339 ? -23.018 21.348 -28.093 1.00 50.44 339 GLU A C 1
ATOM 2769 O O . GLU A 1 339 ? -21.856 21.737 -28.053 1.00 50.44 339 GLU A O 1
ATOM 2774 N N . ASP A 1 340 ? -24.017 22.054 -27.559 1.00 53.34 340 ASP A N 1
ATOM 2775 C CA . ASP A 1 340 ? -23.836 23.402 -27.020 1.00 53.34 340 ASP A CA 1
ATOM 2776 C C . ASP A 1 340 ? -24.778 23.626 -25.832 1.00 53.34 340 ASP A C 1
ATOM 2778 O O . ASP A 1 340 ? -25.948 23.992 -25.983 1.00 53.34 340 ASP A O 1
ATOM 2782 N N . ALA A 1 341 ? -24.287 23.311 -24.631 1.00 55.66 341 ALA A N 1
ATOM 2783 C CA . ALA A 1 341 ? -24.946 23.651 -23.375 1.00 55.66 341 ALA A CA 1
ATOM 2784 C C . ALA A 1 341 ? -24.491 25.057 -22.966 1.00 55.66 341 ALA A C 1
ATOM 2786 O O . ALA A 1 341 ? -23.706 25.219 -22.028 1.00 55.66 341 ALA A O 1
ATOM 2787 N N . SER A 1 342 ? -24.962 26.070 -23.700 1.00 46.00 342 SER A N 1
ATOM 2788 C CA . SER A 1 342 ? -24.526 27.469 -23.560 1.00 46.00 342 SER A CA 1
ATOM 2789 C C . SER A 1 342 ? -24.692 28.020 -22.134 1.00 46.00 342 SER A C 1
ATOM 2791 O O . SER A 1 342 ? -24.009 28.961 -21.739 1.00 46.00 342 SER A O 1
ATOM 2793 N N . GLU A 1 343 ? -25.537 27.382 -21.318 1.00 50.56 343 GLU A N 1
ATOM 2794 C CA . GLU A 1 343 ? -25.539 27.520 -19.864 1.00 50.56 343 GLU A CA 1
ATOM 2795 C C . GLU A 1 343 ? -25.568 26.136 -19.204 1.00 50.56 343 GLU A C 1
ATOM 2797 O O . GLU A 1 343 ? -26.629 25.581 -18.929 1.00 50.56 343 GLU A O 1
ATOM 2802 N N . ALA A 1 344 ? -24.400 25.540 -18.953 1.00 52.09 344 ALA A N 1
ATOM 2803 C CA . ALA A 1 344 ? -24.319 24.300 -18.183 1.00 52.09 344 ALA A CA 1
ATOM 2804 C C . ALA A 1 344 ? -25.074 24.439 -16.847 1.00 52.09 344 ALA A C 1
ATOM 2806 O O . ALA A 1 344 ? -24.905 25.453 -16.160 1.00 52.09 344 ALA A O 1
ATOM 2807 N N . ILE A 1 345 ? -25.886 23.427 -16.496 1.00 52.41 345 ILE A N 1
ATOM 2808 C CA . ILE A 1 345 ? -26.797 23.464 -15.338 1.00 52.41 345 ILE A CA 1
ATOM 2809 C C . ILE A 1 345 ? -26.024 23.926 -14.115 1.00 52.41 345 ILE A C 1
ATOM 2811 O O . ILE A 1 345 ? -25.088 23.242 -13.703 1.00 52.41 345 ILE A O 1
ATOM 2815 N N . ARG A 1 346 ? -26.422 25.069 -13.547 1.00 52.22 346 ARG A N 1
ATOM 2816 C CA . ARG A 1 346 ? -25.874 25.551 -12.282 1.00 52.22 346 ARG A CA 1
ATOM 2817 C C . ARG A 1 346 ? -26.521 24.778 -11.151 1.00 52.22 346 ARG A C 1
ATOM 2819 O O . ARG A 1 346 ? -27.627 25.118 -10.751 1.00 52.22 346 ARG A O 1
ATOM 2826 N N . LEU A 1 347 ? -25.822 23.783 -10.615 1.00 52.41 347 LEU A N 1
ATOM 2827 C CA . LEU A 1 347 ? -26.195 23.234 -9.315 1.00 52.41 347 LEU A CA 1
ATOM 2828 C C . LEU A 1 347 ? -25.692 24.202 -8.253 1.00 52.41 347 LEU A C 1
ATOM 2830 O O . LEU A 1 347 ? -24.481 24.348 -8.077 1.00 52.41 347 LEU A O 1
ATOM 2834 N N . VAL A 1 348 ? -26.618 24.865 -7.570 1.00 53.00 348 VAL A N 1
ATOM 2835 C CA . VAL A 1 348 ? -26.327 25.496 -6.284 1.00 53.00 348 VAL A CA 1
ATOM 2836 C C . VAL A 1 348 ? -26.630 24.452 -5.228 1.00 53.00 348 VAL A C 1
ATOM 2838 O O . VAL A 1 348 ? -27.746 23.956 -5.210 1.00 53.00 348 VAL A O 1
ATOM 2841 N N . ILE A 1 349 ? -25.641 24.104 -4.409 1.00 52.38 349 ILE A N 1
ATOM 2842 C CA . ILE A 1 349 ? -25.841 23.307 -3.195 1.00 52.38 349 ILE A CA 1
ATOM 2843 C C . ILE A 1 349 ? -25.736 24.305 -2.041 1.00 52.38 349 ILE A C 1
ATOM 2845 O O . ILE A 1 349 ? -24.643 24.799 -1.761 1.00 52.38 349 ILE A O 1
ATOM 2849 N N . ASP A 1 350 ? -26.871 24.697 -1.462 1.00 52.41 350 ASP A N 1
ATOM 2850 C CA . ASP A 1 350 ? -26.895 25.565 -0.277 1.00 52.41 350 ASP A CA 1
ATOM 2851 C C . ASP A 1 350 ? -26.707 24.758 1.022 1.00 52.41 350 ASP A C 1
ATOM 2853 O O . ASP A 1 350 ? -26.591 23.534 0.992 1.00 52.41 350 ASP A O 1
ATOM 2857 N N . GLU A 1 351 ? -26.663 25.434 2.175 1.00 49.91 351 GLU A N 1
ATOM 2858 C CA . GLU A 1 351 ? -26.492 24.809 3.503 1.00 49.91 351 GLU A CA 1
ATOM 2859 C C . GLU A 1 351 ? -27.616 23.821 3.869 1.00 49.91 351 GLU A C 1
ATOM 2861 O O . GLU A 1 351 ? -27.486 23.051 4.817 1.00 49.91 351 GLU A O 1
ATOM 2866 N N . ARG A 1 352 ? -28.717 23.816 3.107 1.00 49.25 352 ARG A N 1
ATOM 2867 C CA . ARG A 1 352 ? -29.834 22.873 3.241 1.00 49.25 352 ARG A CA 1
ATOM 2868 C C . ARG A 1 352 ? -29.818 21.788 2.164 1.00 49.25 352 ARG A C 1
ATOM 2870 O O . ARG A 1 352 ? -30.793 21.051 2.041 1.00 49.25 352 ARG A O 1
ATOM 2877 N N . HIS A 1 353 ? -28.742 21.688 1.384 1.00 49.16 353 HIS A N 1
ATOM 2878 C CA . HIS A 1 353 ? -28.596 20.742 0.280 1.00 49.16 353 HIS A CA 1
ATOM 2879 C C . HIS A 1 353 ? -29.707 20.844 -0.779 1.00 49.16 353 HIS A C 1
ATOM 2881 O O . HIS A 1 353 ? -30.002 19.865 -1.469 1.00 49.16 353 HIS A O 1
ATOM 2887 N N . SER A 1 354 ? -30.328 22.019 -0.948 1.00 49.53 354 SER A N 1
ATOM 2888 C CA . SER A 1 354 ? -31.322 22.198 -2.007 1.00 49.53 354 SER A CA 1
ATOM 2889 C C . SER A 1 354 ? -30.619 22.267 -3.361 1.00 49.53 354 SER A C 1
ATOM 2891 O O . SER A 1 354 ? -29.653 23.009 -3.511 1.00 49.53 354 SER A O 1
ATOM 2893 N N . ILE A 1 355 ? -31.082 21.487 -4.346 1.00 54.28 355 ILE A N 1
ATOM 2894 C CA . ILE A 1 355 ? -30.601 21.571 -5.731 1.00 54.28 355 ILE A CA 1
ATOM 2895 C C . ILE A 1 355 ? -31.584 22.424 -6.531 1.00 54.28 355 ILE A C 1
ATOM 2897 O O . ILE A 1 355 ? -32.759 22.080 -6.647 1.00 54.28 355 ILE A O 1
ATOM 2901 N N . ARG A 1 356 ? -31.100 23.512 -7.135 1.00 56.53 356 ARG A N 1
ATOM 2902 C CA . ARG A 1 356 ? -31.870 24.328 -8.090 1.00 56.53 356 ARG A CA 1
ATOM 2903 C C . ARG A 1 356 ? -31.269 24.215 -9.489 1.00 56.53 356 ARG A C 1
ATOM 2905 O O . ARG A 1 356 ? -30.056 24.114 -9.616 1.00 56.53 356 ARG A O 1
ATOM 2912 N N . CYS A 1 357 ? -32.114 24.238 -10.521 1.00 55.62 357 CYS A N 1
ATOM 2913 C CA . CYS A 1 357 ? -31.707 24.262 -11.929 1.00 55.62 357 CYS A CA 1
ATOM 2914 C C . CYS A 1 357 ? -32.102 25.610 -12.552 1.00 55.62 357 CYS A C 1
ATOM 2916 O O . CYS A 1 357 ? -33.217 26.081 -12.332 1.00 55.62 357 CYS A O 1
ATOM 2918 N N . SER A 1 358 ? -31.208 26.229 -13.326 1.00 55.53 358 SER A N 1
ATOM 2919 C CA . SER A 1 358 ? -31.537 27.372 -14.192 1.00 55.53 358 SER A CA 1
ATOM 2920 C C . SER A 1 358 ? -32.129 26.900 -15.528 1.00 55.53 358 SER A C 1
ATOM 2922 O O . SER A 1 358 ? -32.096 25.709 -15.843 1.00 55.53 358 SER A O 1
ATOM 2924 N N . THR A 1 359 ? -32.678 27.825 -16.320 1.00 56.44 359 THR A N 1
ATOM 2925 C CA . THR A 1 359 ? -33.116 27.553 -17.698 1.00 56.44 359 THR A CA 1
ATOM 2926 C C . THR A 1 359 ? -31.951 26.990 -18.512 1.00 56.44 359 THR A C 1
ATOM 2928 O O . THR A 1 359 ? -30.884 27.593 -18.554 1.00 56.44 359 THR A O 1
ATOM 2931 N N . LEU A 1 360 ? -32.149 25.838 -19.156 1.00 58.53 360 LEU A N 1
ATOM 2932 C CA . LEU A 1 360 ? -31.138 25.195 -19.993 1.00 58.53 360 LEU A CA 1
ATOM 2933 C C . LEU A 1 360 ? -31.540 25.344 -21.462 1.00 58.53 360 LEU A C 1
ATOM 2935 O O . LEU A 1 360 ? -32.667 25.022 -21.851 1.00 58.53 360 LEU A O 1
ATOM 2939 N N . THR A 1 361 ? -30.593 25.793 -22.282 1.00 56.50 361 THR A N 1
ATOM 2940 C CA . THR A 1 361 ? -30.670 25.653 -23.738 1.00 56.50 361 THR A CA 1
ATOM 2941 C C . THR A 1 361 ? -29.699 24.565 -24.166 1.00 56.50 361 THR A C 1
ATOM 2943 O O . THR A 1 361 ? -28.527 24.610 -23.805 1.00 56.50 361 THR A O 1
ATOM 2946 N N . ALA A 1 362 ? -30.199 23.582 -24.907 1.00 57.44 362 ALA A N 1
ATOM 2947 C CA . ALA A 1 362 ? -29.428 22.480 -25.456 1.00 57.44 362 ALA A CA 1
ATOM 2948 C C . ALA A 1 362 ? -29.736 22.342 -26.950 1.00 57.44 362 ALA A C 1
ATOM 2950 O O . ALA A 1 362 ? -30.901 22.313 -27.357 1.00 57.44 362 ALA A O 1
ATOM 2951 N N . THR A 1 363 ? -28.696 22.235 -27.771 1.00 59.50 363 THR A N 1
ATOM 2952 C CA . THR A 1 363 ? -28.835 21.794 -29.164 1.00 59.50 363 THR A CA 1
ATOM 2953 C C . THR A 1 363 ? -28.682 20.283 -29.201 1.00 59.50 363 THR A C 1
ATOM 2955 O O . THR A 1 363 ? -27.643 19.765 -28.804 1.00 59.50 363 THR A O 1
ATOM 2958 N N . ILE A 1 364 ? -29.736 19.596 -29.633 1.00 58.84 364 ILE A N 1
ATOM 2959 C CA . ILE A 1 364 ? -29.823 18.139 -29.678 1.00 58.84 364 ILE A CA 1
ATOM 2960 C C . ILE A 1 364 ? -29.741 17.676 -31.126 1.00 58.84 364 ILE A C 1
ATOM 2962 O O . ILE A 1 364 ? -30.552 18.094 -31.955 1.00 58.84 364 ILE A O 1
ATOM 2966 N N . THR A 1 365 ? -28.832 16.755 -31.414 1.00 58.28 365 THR A N 1
ATOM 2967 C CA . THR A 1 365 ? -28.776 16.073 -32.710 1.00 58.28 365 THR A CA 1
ATOM 2968 C C . THR A 1 365 ? -29.489 14.726 -32.596 1.00 58.28 365 THR A C 1
ATOM 2970 O O . THR A 1 365 ? -29.173 13.919 -31.724 1.00 58.28 365 THR A O 1
ATOM 2973 N N . ASN A 1 366 ? -30.507 14.486 -33.431 1.00 56.78 366 ASN A N 1
ATOM 2974 C CA . ASN A 1 366 ? -31.197 13.191 -33.455 1.00 56.78 366 ASN A CA 1
ATOM 2975 C C . ASN A 1 366 ? -30.415 12.149 -34.282 1.00 56.78 366 ASN A C 1
ATOM 2977 O O . ASN A 1 366 ? -29.522 12.498 -35.050 1.00 56.78 366 ASN A O 1
ATOM 2981 N N . LYS A 1 367 ? -30.802 10.865 -34.204 1.00 54.62 367 LYS A N 1
ATOM 2982 C CA . LYS A 1 367 ? -30.165 9.760 -34.961 1.00 54.62 367 LYS A CA 1
ATOM 2983 C C . LYS A 1 367 ? -30.123 9.941 -36.487 1.00 54.62 367 LYS A C 1
ATOM 2985 O O . LYS A 1 367 ? -29.375 9.238 -37.152 1.00 54.62 367 LYS A O 1
ATOM 2990 N N . LYS A 1 368 ? -30.922 10.853 -37.050 1.00 62.22 368 LYS A N 1
ATOM 2991 C CA . LYS A 1 368 ? -30.928 11.190 -38.484 1.00 62.22 368 LYS A CA 1
ATOM 2992 C C . LYS A 1 368 ? -30.031 12.398 -38.807 1.00 62.22 368 LYS A C 1
ATOM 2994 O O . LYS A 1 368 ? -30.151 12.959 -39.889 1.00 62.22 368 LYS A O 1
ATOM 2999 N N . GLY A 1 369 ? -29.196 12.848 -37.864 1.00 59.66 369 GLY A N 1
ATOM 3000 C CA . GLY A 1 369 ? -28.313 14.009 -38.018 1.00 59.66 369 GLY A CA 1
ATOM 3001 C C . GLY A 1 369 ? -29.033 15.363 -37.982 1.00 59.66 369 GLY A C 1
ATOM 3002 O O . GLY A 1 369 ? -28.415 16.399 -38.216 1.00 59.66 369 GLY A O 1
ATOM 3003 N N . LYS A 1 370 ? -30.341 15.395 -37.688 1.00 63.72 370 LYS A N 1
ATOM 3004 C CA . LYS A 1 370 ? -31.106 16.645 -37.633 1.00 63.72 370 LYS A CA 1
ATOM 3005 C C . LYS A 1 370 ? -30.878 17.327 -36.288 1.00 63.72 370 LYS A C 1
ATOM 3007 O O . LYS A 1 370 ? -31.234 16.777 -35.243 1.00 63.72 370 LYS A O 1
ATOM 3012 N N . ARG A 1 371 ? -30.346 18.548 -36.343 1.00 64.12 371 ARG A N 1
ATOM 3013 C CA . ARG A 1 371 ? -30.146 19.424 -35.183 1.00 64.12 371 ARG A CA 1
ATOM 3014 C C . ARG A 1 371 ? -31.469 20.070 -34.776 1.00 64.12 371 ARG A C 1
ATOM 3016 O O . ARG A 1 371 ? -32.201 20.604 -35.610 1.00 64.12 371 ARG A O 1
ATOM 3023 N N . ILE A 1 372 ? -31.784 20.011 -33.491 1.00 64.06 372 ILE A N 1
ATOM 3024 C CA . ILE A 1 372 ? -33.003 20.545 -32.886 1.00 64.06 372 ILE A CA 1
ATOM 3025 C C . ILE A 1 372 ? -32.591 21.351 -31.657 1.00 64.06 372 ILE A C 1
ATOM 3027 O O . ILE A 1 372 ? -32.071 20.803 -30.688 1.00 64.06 372 ILE A O 1
ATOM 3031 N N . LYS A 1 373 ? -32.857 22.657 -31.668 1.00 61.47 373 LYS A N 1
ATOM 3032 C CA . LYS A 1 373 ? -32.636 23.508 -30.495 1.00 61.47 373 LYS A CA 1
ATOM 3033 C C . LYS A 1 373 ? -33.784 23.326 -29.497 1.00 61.47 373 LYS A C 1
ATOM 3035 O O . LYS A 1 373 ? -34.957 23.405 -29.871 1.00 61.47 373 LYS A O 1
ATOM 3040 N N . ARG A 1 374 ? -33.458 23.076 -28.228 1.00 64.06 374 ARG A N 1
ATOM 3041 C CA . ARG A 1 374 ? -34.409 22.980 -27.112 1.00 64.06 374 ARG A CA 1
ATOM 3042 C C . ARG A 1 374 ? -34.031 23.972 -26.025 1.00 64.06 374 ARG A C 1
ATOM 3044 O O . ARG A 1 374 ? -32.945 23.890 -25.466 1.00 64.06 374 ARG A O 1
ATOM 3051 N N . THR A 1 375 ? -34.951 24.870 -25.700 1.00 59.00 375 THR A N 1
ATOM 3052 C CA . THR A 1 375 ? -34.809 25.824 -24.597 1.00 59.00 375 THR A CA 1
ATOM 3053 C C . THR A 1 375 ? -35.957 25.608 -23.626 1.00 59.00 375 THR A C 1
ATOM 3055 O O . THR A 1 375 ? -37.119 25.648 -24.029 1.00 59.00 375 THR A O 1
ATOM 3058 N N . GLY A 1 376 ? -35.644 25.371 -22.353 1.00 57.44 376 GLY A N 1
ATOM 3059 C CA . GLY A 1 376 ? -36.671 25.160 -21.340 1.00 57.44 376 GLY A CA 1
ATOM 3060 C C . GLY A 1 376 ? -36.120 25.007 -19.928 1.00 57.44 376 GLY A C 1
ATOM 3061 O O . GLY A 1 376 ? -34.931 24.774 -19.712 1.00 57.44 376 GLY A O 1
ATOM 3062 N N . ILE A 1 377 ? -37.013 25.141 -18.949 1.00 57.00 377 ILE A N 1
ATOM 3063 C CA . ILE A 1 377 ? -36.728 24.811 -17.551 1.00 57.00 377 ILE A CA 1
ATOM 3064 C C . ILE A 1 377 ? -36.928 23.304 -17.392 1.00 57.00 377 ILE A C 1
ATOM 3066 O O . ILE A 1 377 ? -38.009 22.789 -17.687 1.00 57.00 377 ILE A O 1
ATOM 3070 N N . TYR A 1 378 ? -35.885 22.608 -16.945 1.00 59.88 378 TYR A N 1
ATOM 3071 C CA . TYR A 1 378 ? -35.934 21.178 -16.656 1.00 59.88 378 TYR A CA 1
ATOM 3072 C C . TYR A 1 378 ? -36.306 20.977 -15.188 1.00 59.88 378 TYR A C 1
ATOM 3074 O O . TYR A 1 378 ? -35.732 21.618 -14.305 1.00 59.88 378 TYR A O 1
ATOM 3082 N N . SER A 1 379 ? -37.260 20.088 -14.917 1.00 57.19 379 SER A N 1
ATOM 3083 C CA . SER A 1 379 ? -37.575 19.688 -13.544 1.00 57.19 379 SER A CA 1
ATOM 3084 C C . SER A 1 379 ? -36.600 18.614 -13.079 1.00 57.19 379 SER A C 1
ATOM 3086 O O . SER A 1 379 ? -36.300 17.688 -13.837 1.00 57.19 379 SER A O 1
ATOM 3088 N N . ILE A 1 380 ? -36.148 18.713 -11.831 1.00 58.62 380 ILE A N 1
ATOM 3089 C CA . ILE A 1 380 ? -35.302 17.697 -11.210 1.00 58.62 380 ILE A CA 1
ATOM 3090 C C . ILE A 1 380 ? -36.193 16.588 -10.642 1.00 58.62 380 ILE A C 1
ATOM 3092 O O . ILE A 1 380 ? -37.091 16.870 -9.848 1.00 58.62 380 ILE A O 1
ATOM 3096 N N . LYS A 1 381 ? -35.921 15.331 -11.003 1.00 55.41 381 LYS A N 1
ATOM 3097 C CA . LYS A 1 381 ? -36.575 14.160 -10.401 1.00 55.41 381 LYS A CA 1
ATOM 3098 C C . LYS A 1 381 ? -35.542 13.243 -9.742 1.00 55.41 381 LYS A C 1
ATOM 3100 O O . LYS A 1 381 ? -34.477 13.001 -10.306 1.00 55.41 381 LYS A O 1
ATOM 3105 N N . GLY A 1 382 ? -35.878 12.748 -8.547 1.00 50.97 382 GLY A N 1
ATOM 3106 C CA . GLY A 1 382 ? -35.114 11.710 -7.848 1.00 50.97 382 GLY A CA 1
ATOM 3107 C C . GLY A 1 382 ? -33.777 12.166 -7.263 1.00 50.97 382 GLY A C 1
ATOM 3108 O O . GLY A 1 382 ? -32.776 11.499 -7.481 1.00 50.97 382 GLY A O 1
ATOM 3109 N N . VAL A 1 383 ? -33.739 13.273 -6.513 1.00 50.19 383 VAL A N 1
ATOM 3110 C CA . VAL A 1 383 ? -32.516 13.686 -5.804 1.00 50.19 383 VAL A CA 1
ATOM 3111 C C . VAL A 1 383 ? -32.307 12.799 -4.580 1.00 50.19 383 VAL A C 1
ATOM 3113 O O . VAL A 1 383 ? -32.944 13.002 -3.550 1.00 50.19 383 VAL A O 1
ATOM 3116 N N . ASN A 1 384 ? -31.393 11.837 -4.680 1.00 44.69 384 ASN A N 1
ATOM 3117 C CA . ASN A 1 384 ? -30.849 11.154 -3.509 1.00 44.69 384 ASN A CA 1
ATOM 3118 C C . ASN A 1 384 ? -29.432 11.677 -3.258 1.00 44.69 384 ASN A C 1
ATOM 3120 O O . ASN A 1 384 ? -28.476 11.289 -3.939 1.00 44.69 384 ASN A O 1
ATOM 3124 N N . ILE A 1 385 ? -29.337 12.631 -2.331 1.00 47.22 385 ILE A N 1
ATOM 3125 C CA . ILE A 1 385 ? -28.066 13.161 -1.844 1.00 47.22 385 ILE A CA 1
ATOM 3126 C C . ILE A 1 385 ? -27.663 12.332 -0.636 1.00 47.22 385 ILE A C 1
ATOM 3128 O O . ILE A 1 385 ? -28.325 12.372 0.401 1.00 47.22 385 ILE A O 1
ATOM 3132 N N . LYS A 1 386 ? -26.536 11.633 -0.754 1.00 41.88 386 LYS A N 1
ATOM 3133 C CA . LYS A 1 386 ? -25.856 11.090 0.417 1.00 41.88 386 LYS A CA 1
ATOM 3134 C C . LYS A 1 386 ? -24.714 12.008 0.793 1.00 41.88 386 LYS A C 1
ATOM 3136 O O . LYS A 1 386 ? -23.727 12.138 0.064 1.00 41.88 386 LYS A O 1
ATOM 3141 N N . GLU A 1 387 ? -24.888 12.655 1.935 1.00 38.06 387 GLU A N 1
ATOM 3142 C CA . GLU A 1 387 ? -23.854 13.446 2.570 1.00 38.06 387 GLU A CA 1
ATOM 3143 C C . GLU A 1 387 ? -22.995 12.527 3.433 1.00 38.06 387 GLU A C 1
ATOM 3145 O O . GLU A 1 387 ? -23.457 11.902 4.390 1.00 38.06 387 GLU A O 1
ATOM 3150 N N . TYR A 1 388 ? -21.716 12.440 3.091 1.00 39.75 388 TYR A N 1
ATOM 3151 C CA . TYR A 1 388 ? -20.735 11.798 3.944 1.00 39.75 388 TYR A C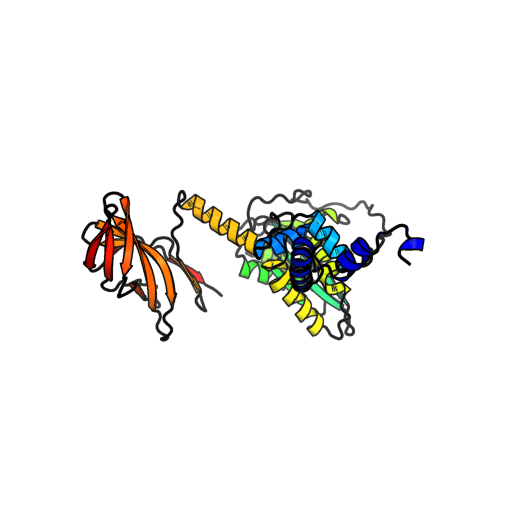A 1
ATOM 3152 C C . TYR A 1 388 ? -19.901 12.902 4.566 1.00 39.75 388 TYR A C 1
ATOM 3154 O O . TYR A 1 388 ? -19.022 13.464 3.912 1.00 39.75 388 TYR A O 1
ATOM 3162 N N . ASN A 1 389 ? -20.176 13.202 5.837 1.00 31.34 389 ASN A N 1
ATOM 3163 C CA . ASN A 1 389 ? -19.371 14.131 6.622 1.00 31.34 389 ASN A CA 1
ATOM 3164 C C . ASN A 1 389 ? -17.904 13.700 6.568 1.00 31.34 389 ASN A C 1
ATOM 3166 O O . ASN A 1 389 ? -17.555 12.607 7.025 1.00 31.34 389 ASN A O 1
ATOM 3170 N N . VAL A 1 390 ? -17.051 14.552 6.016 1.00 33.50 390 VAL A N 1
ATOM 3171 C CA . VAL A 1 390 ? -15.594 14.442 6.057 1.00 33.50 390 VAL A CA 1
ATOM 3172 C C . VAL A 1 390 ? -15.174 15.134 7.353 1.00 33.50 390 VAL A C 1
ATOM 3174 O O . VAL A 1 390 ? -14.776 16.294 7.349 1.00 33.50 390 VAL A O 1
ATOM 3177 N N . ARG A 1 391 ? -15.362 14.443 8.485 1.00 32.50 391 ARG A N 1
ATOM 3178 C CA . ARG A 1 391 ? -14.711 14.808 9.747 1.00 32.50 391 ARG A CA 1
ATOM 3179 C C . ARG A 1 391 ? -13.440 14.013 9.920 1.00 32.50 391 ARG A C 1
ATOM 3181 O O . ARG A 1 391 ? -13.475 12.770 10.076 1.00 32.50 391 ARG A O 1
#